Protein AF-0000000075744504 (afdb_homodimer)

Organism: Caldivirga maquilingensis (strain ATCC 700844 / DSM 13496 / JCM 10307 / IC-167) (NCBI:txid397948)

Secondary structure (DSSP, 8-state):
-PEEEEEE--SHHHHHHHHHHHHHHHTTSEEEEEEE-S-HHHHHHHHHTT-SEEES-HHHHGGG--SEEEE-S-HHHHHHHHHHHBTTBEEEEESPS-SSHHHHHHHHHHHHHHT--EEEE-GGGG-HHHHHHHHTSSS--EEEEEEEEEPPSSGGGS--HIIIIIHHHHHHHHHHH--SEEEEEEEEE-SSEEEEEEEETTEEEEEEEEEESS--EEEEEEE-SS-EEEEETTTTEEEETTEEEE---SS-HHHHHHHHHHHHHTTSS--S--HHHHHHHHHHHHHHHTT--EEE-/-PEEEEEE--SHHHHHHHHHHHHHHHTTSEEEEEEE-S-HHHHHHHHHTT-SEEES-HHHHGGG--SEEEE-S-HHHHHHHHHHHBTTBEEEEESPS-SSHHHHHHHHHHHHHHT--EEEE-GGGG-HHHHHHHHTSSS--EEEEEEEEEPPSSGGGS--HIIIIIHHHHHHHHHHH--SEEEEEEEEE-SSEEEEEEEETTEEEEEEEEEESS--EEEEEEE-SS-EEEEETTTTEEEETTEEEE---SS-HHHHHHHHHHHHHTTSS--S--HHHHHHHHHHHHHHHHT--EEE-

Radius of gyration: 29.65 Å; Cα contacts (8 Å, |Δi|>4): 1333; chains: 2; bounding box: 42×89×72 Å

Foldseek 3Di:
DAFAEEEEDQPDVSVVLLLLVVVVVVVPNHDFYEYEDLDPVSQVVSVVSPHDYYYPDPVVVLVVQGAEYEYDDQQVCLLVVLVVCQLSYAYEYEFPSHLALVSLVVSVVSNVVNVHFYFYCLLCLLQVLVVVQQVVADAWQEKEKEKEEAQDPCLVSDPAQCGVPQLSVVLVVCLVVVAQKKFFPAWDDDRFWIWTWIQRVRHTYIYIYGHDNDDTFIKMWTDYPPWIWMGGSVQQWIDTPNDIDHDDRPDDSSSVQSVLSSCVSVVNDPHPGGSVSSSVSSQVVVCNVVVHTMGGD/DAFAEEEEDQPPVSVVLLLLVLVVVVVPNHDFYEYEDLDPVSQVVSVVSPHDYYYPDPVVVLVVQGAEYEYDDQQVCLLVVLVVCQLSYAYEYEFPSHLALVSLVVSVVSNVVNVHFYFYCLLCLLQVLVVVQQVVADAWQEKEKEKEEAQDPCLVSDPAQCGVPQLSVVLVVCLSVVAQKKFFPAWDDDRFWIWTWIQGVRHTYIYIYGHDNDDTFTKMWTDYPPWIWMGGSVQQWIDTPNDIDHDDRPDRSSSVQSVLSSCVSVVNDPHPGGSVSSSVSSQVVVCNVVVHTMGGD

Structure (mmCIF, N/CA/C/O backbone):
data_AF-0000000075744504-model_v1
#
loop_
_entity.id
_entity.type
_entity.pdbx_description
1 polymer 'Oxidoreductase domain protein'
#
loop_
_atom_site.group_PDB
_atom_site.id
_atom_site.type_symbol
_atom_site.label_atom_id
_atom_site.label_alt_id
_atom_site.label_comp_id
_atom_site.label_asym_id
_atom_site.label_entity_id
_atom_site.label_seq_id
_atom_site.pdbx_PDB_ins_code
_atom_site.Cartn_x
_atom_site.Cartn_y
_atom_site.Cartn_z
_atom_site.occupancy
_atom_site.B_iso_or_equiv
_atom_site.auth_seq_id
_atom_site.auth_comp_id
_atom_site.auth_asym_id
_atom_site.auth_atom_id
_atom_site.pdbx_PDB_model_num
ATOM 1 N N . MET A 1 1 ? 10.445 -45.281 -8.633 1 79.5 1 MET A N 1
ATOM 2 C CA . MET A 1 1 ? 10.219 -45.125 -10.07 1 79.5 1 MET A CA 1
ATOM 3 C C . MET A 1 1 ? 9.773 -43.719 -10.398 1 79.5 1 MET A C 1
ATOM 5 O O . MET A 1 1 ? 9.078 -43.062 -9.609 1 79.5 1 MET A O 1
ATOM 9 N N . GLY A 1 2 ? 10.461 -43.188 -11.484 1 92.12 2 GLY A N 1
ATOM 10 C CA . GLY A 1 2 ? 10.18 -41.812 -11.836 1 92.12 2 GLY A CA 1
ATOM 11 C C . GLY A 1 2 ? 8.859 -41.625 -12.555 1 92.12 2 GLY A C 1
ATOM 12 O O . GLY A 1 2 ? 8.164 -42.594 -12.844 1 92.12 2 GLY A O 1
ATOM 13 N N . VAL A 1 3 ? 8.391 -40.406 -12.766 1 97.75 3 VAL A N 1
ATOM 14 C CA . VAL A 1 3 ? 7.125 -40.062 -13.391 1 97.75 3 VAL A CA 1
ATOM 15 C C . VAL A 1 3 ? 7.316 -39.906 -14.898 1 97.75 3 VAL A C 1
ATOM 17 O O . VAL A 1 3 ? 8.312 -39.312 -15.344 1 97.75 3 VAL A O 1
ATOM 20 N N . LYS A 1 4 ? 6.457 -40.438 -15.719 1 98.31 4 LYS A N 1
ATOM 21 C CA . LYS A 1 4 ? 6.422 -40.125 -17.141 1 98.31 4 LYS A CA 1
ATOM 22 C C . LYS A 1 4 ? 5.73 -38.781 -17.391 1 98.31 4 LYS A C 1
ATOM 24 O O . LYS A 1 4 ? 4.523 -38.656 -17.188 1 98.31 4 LYS A O 1
ATOM 29 N N . VAL A 1 5 ? 6.504 -37.844 -17.938 1 98.56 5 VAL A N 1
ATOM 30 C CA . VAL A 1 5 ? 6.012 -36.469 -17.984 1 98.56 5 VAL A CA 1
ATOM 31 C C . VAL A 1 5 ? 5.902 -36 -19.438 1 98.56 5 VAL A C 1
ATOM 33 O O . VAL A 1 5 ? 6.77 -36.312 -20.266 1 98.56 5 VAL A O 1
ATOM 36 N N . ALA A 1 6 ? 4.855 -35.281 -19.734 1 98.69 6 ALA A N 1
ATOM 37 C CA . ALA A 1 6 ? 4.73 -34.562 -21 1 98.69 6 ALA A CA 1
ATOM 38 C C . ALA A 1 6 ? 4.656 -33.062 -20.797 1 98.69 6 ALA A C 1
ATOM 40 O O . ALA A 1 6 ? 4.066 -32.594 -19.812 1 98.69 6 ALA A O 1
ATOM 41 N N . LEU A 1 7 ? 5.273 -32.312 -21.672 1 98.81 7 LEU A N 1
ATOM 42 C CA . LEU A 1 7 ? 5.199 -30.859 -21.75 1 98.81 7 LEU A CA 1
ATOM 43 C C . LEU A 1 7 ? 4.562 -30.422 -23.062 1 98.81 7 LEU A C 1
ATOM 45 O O . LEU A 1 7 ? 5.074 -30.734 -24.141 1 98.81 7 LEU A O 1
ATOM 49 N N . ILE A 1 8 ? 3.432 -29.766 -22.906 1 98.69 8 ILE A N 1
ATOM 50 C CA . ILE A 1 8 ? 2.758 -29.25 -24.109 1 98.69 8 ILE A CA 1
ATOM 51 C C . ILE A 1 8 ? 3.023 -27.766 -24.25 1 98.69 8 ILE A C 1
ATOM 53 O O . ILE A 1 8 ? 2.58 -26.969 -23.422 1 98.69 8 ILE A O 1
ATOM 57 N N . GLY A 1 9 ? 3.619 -27.359 -25.344 1 98.06 9 GLY A N 1
ATOM 58 C CA . GLY A 1 9 ? 4.016 -25.984 -25.562 1 98.06 9 GLY A CA 1
ATOM 59 C C . GLY A 1 9 ? 5.469 -25.719 -25.219 1 98.06 9 GLY A C 1
ATOM 60 O O . GLY A 1 9 ? 5.871 -25.859 -24.062 1 98.06 9 GLY A O 1
ATOM 61 N N . MET A 1 10 ? 6.242 -25.328 -26.203 1 97.31 10 MET A N 1
ATOM 62 C CA . MET A 1 10 ? 7.668 -25.062 -26.031 1 97.31 10 MET A CA 1
ATOM 63 C C . MET A 1 10 ? 7.992 -23.609 -26.344 1 97.31 10 MET A C 1
ATOM 65 O O . MET A 1 10 ? 8.977 -23.312 -27.031 1 97.31 10 MET A O 1
ATOM 69 N N . GLY A 1 11 ? 7.062 -22.75 -25.906 1 94.56 11 GLY A N 1
ATOM 70 C CA . GLY A 1 11 ? 7.355 -21.312 -25.938 1 94.56 11 GLY A CA 1
ATOM 71 C C . GLY A 1 11 ? 8.258 -20.875 -24.797 1 94.56 11 GLY A C 1
ATOM 72 O O . GLY A 1 11 ? 9.117 -21.641 -24.344 1 94.56 11 GLY A O 1
ATOM 73 N N . ARG A 1 12 ? 8.148 -19.641 -24.422 1 90.88 12 ARG A N 1
ATOM 74 C CA . ARG A 1 12 ? 9 -19.062 -23.375 1 90.88 12 ARG A CA 1
ATOM 75 C C . ARG A 1 12 ? 8.883 -19.844 -22.078 1 90.88 12 ARG A C 1
ATOM 77 O O . ARG A 1 12 ? 9.891 -20.328 -21.547 1 90.88 12 ARG A O 1
ATOM 84 N N . MET A 1 13 ? 7.676 -19.984 -21.578 1 95.25 13 MET A N 1
ATOM 85 C CA . MET A 1 13 ? 7.477 -20.703 -20.328 1 95.25 13 MET A CA 1
ATOM 86 C C . MET A 1 13 ? 7.777 -22.188 -20.484 1 95.25 13 MET A C 1
ATOM 88 O O . MET A 1 13 ? 8.359 -22.812 -19.594 1 95.25 13 MET A O 1
ATOM 92 N N . GLY A 1 14 ? 7.359 -22.734 -21.578 1 97.75 14 GLY A N 1
ATOM 93 C CA . GLY A 1 14 ? 7.641 -24.125 -21.828 1 97.75 14 GLY A CA 1
ATOM 94 C C . GLY A 1 14 ? 9.125 -24.469 -21.781 1 97.75 14 GLY A C 1
ATOM 95 O O . GLY A 1 14 ? 9.516 -25.484 -21.234 1 97.75 14 GLY A O 1
ATOM 96 N N . SER A 1 15 ? 9.922 -23.578 -22.328 1 97.69 15 SER A N 1
ATOM 97 C CA . SER A 1 15 ? 11.367 -23.797 -22.344 1 97.69 15 SER A CA 1
ATOM 98 C C . SER A 1 15 ? 11.945 -23.75 -20.938 1 97.69 15 SER A C 1
ATOM 100 O O . SER A 1 15 ? 12.875 -24.5 -20.609 1 97.69 15 SER A O 1
ATOM 102 N N . ILE A 1 16 ? 11.422 -22.906 -20.109 1 97.81 16 ILE A N 1
ATOM 103 C CA . ILE A 1 16 ? 11.867 -22.812 -18.719 1 97.81 16 ILE A CA 1
ATOM 104 C C . ILE A 1 16 ? 11.492 -24.078 -17.969 1 97.81 16 ILE A C 1
ATOM 106 O O . ILE A 1 16 ? 12.312 -24.656 -17.234 1 97.81 16 ILE A O 1
ATOM 110 N N . HIS A 1 17 ? 10.289 -24.547 -18.172 1 98.69 17 HIS A N 1
ATOM 111 C CA . HIS A 1 17 ? 9.867 -25.812 -17.562 1 98.69 17 HIS A CA 1
ATOM 112 C C . HIS A 1 17 ? 10.758 -26.953 -18.016 1 98.69 17 HIS A C 1
ATOM 114 O O . HIS A 1 17 ? 11.188 -27.766 -17.188 1 98.69 17 HIS A O 1
ATOM 120 N N . LEU A 1 18 ? 11.039 -26.969 -19.281 1 98.69 18 LEU A N 1
ATOM 121 C CA . LEU A 1 18 ? 11.82 -28.094 -19.812 1 98.69 18 LEU A CA 1
ATOM 122 C C . LEU A 1 18 ? 13.203 -28.141 -19.172 1 98.69 18 LEU A C 1
ATOM 124 O O . LEU A 1 18 ? 13.688 -29.219 -18.828 1 98.69 18 LEU A O 1
ATOM 128 N N . LYS A 1 19 ? 13.805 -26.969 -19.031 1 98.38 19 LYS A N 1
ATOM 129 C CA . LYS A 1 19 ? 15.109 -26.891 -18.375 1 98.38 19 LYS A CA 1
ATOM 130 C C . LYS A 1 19 ? 15.062 -27.531 -17 1 98.38 19 LYS A C 1
ATOM 132 O O . LYS A 1 19 ? 15.938 -28.344 -16.656 1 98.38 19 LYS A O 1
ATOM 137 N N . GLU A 1 20 ? 14.047 -27.266 -16.25 1 98.5 20 GLU A N 1
ATOM 138 C CA . GLU A 1 20 ? 13.93 -27.781 -14.891 1 98.5 20 GLU A CA 1
ATOM 139 C C . GLU A 1 20 ? 13.539 -29.25 -14.898 1 98.5 20 GLU A C 1
ATOM 141 O O . GLU A 1 20 ? 13.977 -30.031 -14.039 1 98.5 20 GLU A O 1
ATOM 146 N N . LEU A 1 21 ? 12.773 -29.688 -15.875 1 98.69 21 LEU A N 1
ATOM 147 C CA . LEU A 1 21 ? 12.375 -31.094 -15.992 1 98.69 21 LEU A CA 1
ATOM 148 C C . LEU A 1 21 ? 13.578 -31.969 -16.281 1 98.69 21 LEU A C 1
ATOM 150 O O . LEU A 1 21 ? 13.695 -33.062 -15.742 1 98.69 21 LEU A O 1
ATOM 154 N N . VAL A 1 22 ? 14.43 -31.469 -17.109 1 98.25 22 VAL A N 1
ATOM 155 C CA . VAL A 1 22 ? 15.648 -32.219 -17.422 1 98.25 22 VAL A CA 1
ATOM 156 C C . VAL A 1 22 ? 16.5 -32.375 -16.172 1 98.25 22 VAL A C 1
ATOM 158 O O . VAL A 1 22 ? 17.016 -33.438 -15.891 1 98.25 22 VAL A O 1
ATOM 161 N N . ARG A 1 23 ? 16.609 -31.281 -15.406 1 97.88 23 ARG A N 1
ATOM 162 C CA . ARG A 1 23 ? 17.328 -31.344 -14.133 1 97.88 23 ARG A CA 1
ATOM 163 C C . ARG A 1 23 ? 16.688 -32.375 -13.195 1 97.88 23 ARG A C 1
ATOM 165 O O . ARG A 1 23 ? 17.391 -33.188 -12.594 1 97.88 23 ARG A O 1
ATOM 172 N N . LEU A 1 24 ? 15.43 -32.375 -13.094 1 98.44 24 LEU A N 1
ATOM 173 C CA . LEU A 1 24 ? 14.695 -33.25 -12.203 1 98.44 24 LEU A CA 1
ATOM 174 C C . LEU A 1 24 ? 14.797 -34.719 -12.664 1 98.44 24 LEU A C 1
ATOM 176 O O . LEU A 1 24 ? 14.797 -35.625 -11.844 1 98.44 24 LEU A O 1
ATOM 180 N N . ARG A 1 25 ? 14.883 -34.938 -13.938 1 97.94 25 ARG A N 1
ATOM 181 C CA . ARG A 1 25 ? 15.133 -36.281 -14.461 1 97.94 25 ARG A CA 1
ATOM 182 C C . ARG A 1 25 ? 16.5 -36.812 -14 1 97.94 25 ARG A C 1
ATOM 184 O O . ARG A 1 25 ? 16.609 -37.938 -13.578 1 97.94 25 ARG A O 1
ATOM 191 N N . ASN A 1 26 ? 17.453 -35.938 -14.07 1 97.06 26 ASN A N 1
ATOM 192 C CA . ASN A 1 26 ? 18.797 -36.312 -13.625 1 97.06 26 ASN A CA 1
ATOM 193 C C . ASN A 1 26 ? 18.828 -36.625 -12.133 1 97.06 26 ASN A C 1
ATOM 195 O O . ASN A 1 26 ? 19.703 -37.344 -11.672 1 97.06 26 ASN A O 1
ATOM 199 N N . GLU A 1 27 ? 17.844 -36.125 -11.461 1 97.25 27 GLU A N 1
ATOM 200 C CA . GLU A 1 27 ? 17.75 -36.375 -10.023 1 97.25 27 GLU A CA 1
ATOM 201 C C . GLU A 1 27 ? 16.906 -37.625 -9.727 1 97.25 27 GLU A C 1
ATOM 203 O O . GLU A 1 27 ? 16.719 -37.969 -8.57 1 97.25 27 GLU A O 1
ATOM 208 N N . GLY A 1 28 ? 16.266 -38.188 -10.695 1 97.06 28 GLY A N 1
ATOM 209 C CA . GLY A 1 28 ? 15.594 -39.469 -10.555 1 97.06 28 GLY A CA 1
ATOM 210 C C . GLY A 1 28 ? 14.094 -39.344 -10.383 1 97.06 28 GLY A C 1
ATOM 211 O O . GLY A 1 28 ? 13.414 -40.344 -10.125 1 97.06 28 GLY A O 1
ATOM 212 N N . LEU A 1 29 ? 13.547 -38.156 -10.562 1 97.81 29 LEU A N 1
ATOM 213 C CA . LEU A 1 29 ? 12.125 -37.969 -10.32 1 97.81 29 LEU A CA 1
ATOM 214 C C . LEU A 1 29 ? 11.312 -38.219 -11.586 1 97.81 29 LEU A C 1
ATOM 216 O O . LEU A 1 29 ? 10.086 -38.344 -11.531 1 97.81 29 LEU A O 1
ATOM 220 N N . ILE A 1 30 ? 12.039 -38.25 -12.734 1 98.5 30 ILE A N 1
ATOM 221 C CA . ILE A 1 30 ? 11.344 -38.406 -14.016 1 98.5 30 ILE A CA 1
ATOM 222 C C . ILE A 1 30 ? 11.922 -39.562 -14.805 1 98.5 30 ILE A C 1
ATOM 224 O O . ILE A 1 30 ? 13.141 -39.719 -14.891 1 98.5 30 ILE A O 1
ATOM 228 N N . ASP A 1 31 ? 11.062 -40.375 -15.336 1 97.94 31 ASP A N 1
ATOM 229 C CA . ASP A 1 31 ? 11.469 -41.5 -16.141 1 97.94 31 ASP A CA 1
ATOM 230 C C . ASP A 1 31 ? 11.648 -41.125 -17.609 1 97.94 31 ASP A C 1
ATOM 232 O O . ASP A 1 31 ? 12.586 -41.562 -18.266 1 97.94 31 ASP A O 1
ATOM 236 N N . SER A 1 32 ? 10.727 -40.312 -18.094 1 97.69 32 SER A N 1
ATOM 237 C CA . SER A 1 32 ? 10.797 -39.844 -19.469 1 97.69 32 SER A CA 1
ATOM 238 C C . SER A 1 32 ? 10.109 -38.5 -19.641 1 97.69 32 SER A C 1
ATOM 240 O O . SER A 1 32 ? 9.148 -38.188 -18.938 1 97.69 32 SER A O 1
ATOM 242 N N . ILE A 1 33 ? 10.688 -37.719 -20.578 1 98.5 33 ILE A N 1
ATOM 243 C CA . ILE A 1 33 ? 10.133 -36.438 -20.922 1 98.5 33 ILE A CA 1
ATOM 244 C C . ILE A 1 33 ? 9.688 -36.438 -22.391 1 98.5 33 ILE A C 1
ATOM 246 O O . ILE A 1 33 ? 10.5 -36.688 -23.281 1 98.5 33 ILE A O 1
ATOM 250 N N . THR A 1 34 ? 8.445 -36.188 -22.625 1 98.5 34 THR A N 1
ATOM 251 C CA . THR A 1 34 ? 7.887 -36 -23.953 1 98.5 34 THR A CA 1
ATOM 252 C C . THR A 1 34 ? 7.488 -34.531 -24.172 1 98.5 34 THR A C 1
ATOM 254 O O . THR A 1 34 ? 6.848 -33.938 -23.312 1 98.5 34 THR A O 1
ATOM 257 N N . VAL A 1 35 ? 7.855 -33.969 -25.344 1 98.69 35 VAL A N 1
ATOM 258 C CA . VAL A 1 35 ? 7.492 -32.594 -25.641 1 98.69 35 VAL A CA 1
ATOM 259 C C . VAL A 1 35 ? 6.582 -32.562 -26.875 1 98.69 35 VAL A C 1
ATOM 261 O O . VAL A 1 35 ? 6.844 -33.25 -27.859 1 98.69 35 VAL A O 1
ATOM 264 N N . ILE A 1 36 ? 5.539 -31.812 -26.766 1 98.56 36 ILE A N 1
ATOM 265 C CA . ILE A 1 36 ? 4.582 -31.641 -27.859 1 98.56 36 ILE A CA 1
ATOM 266 C C . ILE A 1 36 ? 4.512 -30.172 -28.266 1 98.56 36 ILE A C 1
ATOM 268 O O . ILE A 1 36 ? 4.312 -29.297 -27.422 1 98.56 36 ILE A O 1
ATOM 272 N N . ASP A 1 37 ? 4.68 -29.875 -29.5 1 98.19 37 ASP A N 1
ATOM 273 C CA . ASP A 1 37 ? 4.539 -28.547 -30.062 1 98.19 37 ASP A CA 1
ATOM 274 C C . ASP A 1 37 ? 4.246 -28.625 -31.562 1 98.19 37 ASP A C 1
ATOM 276 O O . ASP A 1 37 ? 4.684 -29.547 -32.25 1 98.19 37 ASP A O 1
ATOM 280 N N . ILE A 1 38 ? 3.572 -27.578 -32 1 96.44 38 ILE A N 1
ATOM 281 C CA . ILE A 1 38 ? 3.195 -27.609 -33.406 1 96.44 38 ILE A CA 1
ATOM 282 C C . ILE A 1 38 ? 4.367 -27.125 -34.281 1 96.44 38 ILE A C 1
ATOM 284 O O . ILE A 1 38 ? 4.402 -27.359 -35.469 1 96.44 38 ILE A O 1
ATOM 288 N N . ASP A 1 39 ? 5.285 -26.375 -33.656 1 96.94 39 ASP A N 1
ATOM 289 C CA . ASP A 1 39 ? 6.391 -25.734 -34.375 1 96.94 39 ASP A CA 1
ATOM 290 C C . ASP A 1 39 ? 7.629 -26.641 -34.375 1 96.94 39 ASP A C 1
ATOM 292 O O . ASP A 1 39 ? 8.227 -26.891 -33.344 1 96.94 39 ASP A O 1
ATOM 296 N N . ASP A 1 40 ? 8.117 -26.922 -35.562 1 96.62 40 ASP A N 1
ATOM 297 C CA . ASP A 1 40 ? 9.266 -27.812 -35.688 1 96.62 40 ASP A CA 1
ATOM 298 C C . ASP A 1 40 ? 10.516 -27.203 -35.062 1 96.62 40 ASP A C 1
ATOM 300 O O . ASP A 1 40 ? 11.344 -27.922 -34.5 1 96.62 40 ASP A O 1
ATOM 304 N N . SER A 1 41 ? 10.656 -26 -35.219 1 97.31 41 SER A N 1
ATOM 305 C CA . SER A 1 41 ? 11.828 -25.344 -34.656 1 97.31 41 SER A CA 1
ATOM 306 C C . SER A 1 41 ? 11.867 -25.469 -33.125 1 97.31 41 SER A C 1
ATOM 308 O O . SER A 1 41 ? 12.93 -25.672 -32.531 1 97.31 41 SER A O 1
ATOM 310 N N . ARG A 1 42 ? 10.727 -25.438 -32.562 1 97.31 42 ARG A N 1
ATOM 311 C CA . ARG A 1 42 ? 10.625 -25.594 -31.094 1 97.31 42 ARG A CA 1
ATOM 312 C C . ARG A 1 42 ? 10.906 -27.031 -30.688 1 97.31 42 ARG A C 1
ATOM 314 O O . ARG A 1 42 ? 11.523 -27.266 -29.641 1 97.31 42 ARG A O 1
ATOM 321 N N . LEU A 1 43 ? 10.453 -27.953 -31.484 1 97.62 43 LEU A N 1
ATOM 322 C CA . LEU A 1 43 ? 10.711 -29.359 -31.188 1 97.62 43 LEU A CA 1
ATOM 323 C C . LEU A 1 43 ? 12.203 -29.672 -31.312 1 97.62 43 LEU A C 1
ATOM 325 O O . LEU A 1 43 ? 12.742 -30.453 -30.516 1 97.62 43 LEU A O 1
ATOM 329 N N . ASN A 1 44 ? 12.812 -29.047 -32.25 1 97.19 44 ASN A N 1
ATOM 330 C CA . ASN A 1 44 ? 14.25 -29.25 -32.406 1 97.19 44 ASN A CA 1
ATOM 331 C C . ASN A 1 44 ? 15.023 -28.703 -31.219 1 97.19 44 ASN A C 1
ATOM 333 O O . ASN A 1 44 ? 15.977 -29.312 -30.75 1 97.19 44 ASN A O 1
ATOM 337 N N . ALA A 1 45 ? 14.617 -27.578 -30.797 1 97.38 45 ALA A N 1
ATOM 338 C CA . ALA A 1 45 ? 15.219 -27 -29.594 1 97.38 45 ALA A CA 1
ATOM 339 C C . ALA A 1 45 ? 15.055 -27.922 -28.406 1 97.38 45 ALA A C 1
ATOM 341 O O . ALA A 1 45 ? 15.984 -28.109 -27.609 1 97.38 45 ALA A O 1
ATOM 342 N N . ALA A 1 46 ? 13.898 -28.516 -28.266 1 98 46 ALA A N 1
ATOM 343 C CA . ALA A 1 46 ? 13.633 -29.453 -27.172 1 98 46 ALA A CA 1
ATOM 344 C C . ALA A 1 46 ? 14.547 -30.672 -27.25 1 98 46 ALA A C 1
ATOM 346 O O . ALA A 1 46 ? 15.094 -31.109 -26.25 1 98 46 ALA A O 1
ATOM 347 N N . LYS A 1 47 ? 14.727 -31.156 -28.438 1 97.31 47 LYS A N 1
ATOM 348 C CA . LYS A 1 47 ? 15.609 -32.312 -28.641 1 97.31 47 LYS A CA 1
ATOM 349 C C . LYS A 1 47 ? 17.031 -31.984 -28.203 1 97.31 47 LYS A C 1
ATOM 351 O O . LYS A 1 47 ? 17.703 -32.812 -27.578 1 97.31 47 LYS A O 1
ATOM 356 N N . SER A 1 48 ? 17.375 -30.797 -28.531 1 97.25 48 SER A N 1
ATOM 357 C CA . SER A 1 48 ? 18.734 -30.375 -28.188 1 97.25 48 SER A CA 1
ATOM 358 C C . SER A 1 48 ? 18.906 -30.281 -26.672 1 97.25 48 SER A C 1
ATOM 360 O O . SER A 1 48 ? 20.031 -30.359 -26.172 1 97.25 48 SER A O 1
ATOM 362 N N . MET A 1 49 ? 17.828 -30.172 -25.953 1 96.75 49 MET A N 1
ATOM 363 C CA . MET A 1 49 ? 17.875 -30.062 -24.484 1 96.75 49 MET A CA 1
ATOM 364 C C . MET A 1 49 ? 17.844 -31.453 -23.844 1 96.75 49 MET A C 1
ATOM 366 O O . MET A 1 49 ? 17.938 -31.578 -22.625 1 96.75 49 MET A O 1
ATOM 370 N N . GLY A 1 50 ? 17.594 -32.469 -24.641 1 93.81 50 GLY A N 1
ATOM 371 C CA . GLY A 1 50 ? 17.75 -33.844 -24.141 1 93.81 50 GLY A CA 1
ATOM 372 C C . GLY A 1 50 ? 16.422 -34.5 -23.812 1 93.81 50 GLY A C 1
ATOM 373 O O . GLY A 1 50 ? 16.344 -35.312 -22.906 1 93.81 50 GLY A O 1
ATOM 374 N N . VAL A 1 51 ? 15.359 -34.188 -24.531 1 97.19 51 VAL A N 1
ATOM 375 C CA . VAL A 1 51 ? 14.07 -34.812 -24.266 1 97.19 51 VAL A CA 1
ATOM 376 C C . VAL A 1 51 ? 14.062 -36.219 -24.844 1 97.19 51 VAL A C 1
ATOM 378 O O . VAL A 1 51 ? 14.867 -36.531 -25.734 1 97.19 51 VAL A O 1
ATOM 381 N N . ASP A 1 52 ? 13.227 -37 -24.406 1 96.56 52 ASP A N 1
ATOM 382 C CA . ASP A 1 52 ? 13.164 -38.406 -24.828 1 96.56 52 ASP A CA 1
ATOM 383 C C . ASP A 1 52 ? 12.352 -38.562 -26.109 1 96.56 52 ASP A C 1
ATOM 385 O O . ASP A 1 52 ? 12.672 -39.406 -26.953 1 96.56 52 ASP A O 1
ATOM 389 N N . GLU A 1 53 ? 11.312 -37.812 -26.219 1 97.38 53 GLU A N 1
ATOM 390 C CA . GLU A 1 53 ? 10.43 -37.906 -27.391 1 97.38 53 GLU A CA 1
ATOM 391 C C . GLU A 1 53 ? 9.789 -36.531 -27.688 1 97.38 53 GLU A C 1
ATOM 393 O O . GLU A 1 53 ? 9.594 -35.719 -26.781 1 97.38 53 GLU A O 1
ATOM 398 N N . THR A 1 54 ? 9.445 -36.344 -28.984 1 98.06 54 THR A N 1
ATOM 399 C CA . THR A 1 54 ? 8.719 -35.156 -29.406 1 98.06 54 THR A CA 1
ATOM 400 C C . THR A 1 54 ? 7.566 -35.531 -30.328 1 98.06 54 THR A C 1
ATOM 402 O O . THR A 1 54 ? 7.645 -36.531 -31.062 1 98.06 54 THR A O 1
ATOM 405 N N . PHE A 1 55 ? 6.488 -34.812 -30.266 1 98 55 PHE A N 1
ATOM 406 C CA . PHE A 1 55 ? 5.336 -35 -31.141 1 98 55 PHE A CA 1
ATOM 407 C C . PHE A 1 55 ? 4.82 -33.656 -31.641 1 98 55 PHE A C 1
ATOM 409 O O . PHE A 1 55 ? 4.918 -32.625 -30.938 1 98 55 PHE A O 1
ATOM 416 N N . LYS A 1 56 ? 4.168 -33.625 -32.781 1 96.56 56 LYS A N 1
ATOM 417 C CA . LYS A 1 56 ? 3.512 -32.438 -33.312 1 96.56 56 LYS A CA 1
ATOM 418 C C . LYS A 1 56 ? 2.033 -32.406 -32.938 1 96.56 56 LYS A C 1
ATOM 420 O O . LYS A 1 56 ? 1.401 -31.359 -32.969 1 96.56 56 LYS A O 1
ATOM 425 N N . SER A 1 57 ? 1.601 -33.625 -32.656 1 94.94 57 SER A N 1
ATOM 426 C CA . SER A 1 57 ? 0.179 -33.75 -32.375 1 94.94 57 SER A CA 1
ATOM 427 C C . SER A 1 57 ? -0.037 -34.312 -30.953 1 94.94 57 SER A C 1
ATOM 429 O O . SER A 1 57 ? 0.641 -35.25 -30.547 1 94.94 57 SER A O 1
ATOM 431 N N . ILE A 1 58 ? -1.07 -33.719 -30.281 1 96.12 58 ILE A N 1
ATOM 432 C CA . ILE A 1 58 ? -1.414 -34.156 -28.938 1 96.12 58 ILE A CA 1
ATOM 433 C C . ILE A 1 58 ? -1.971 -35.594 -28.969 1 96.12 58 ILE A C 1
ATOM 435 O O . ILE A 1 58 ? -1.605 -36.438 -28.156 1 96.12 58 ILE A O 1
ATOM 439 N N . ASP A 1 59 ? -2.779 -35.875 -29.922 1 95 59 ASP A N 1
ATOM 440 C CA . ASP A 1 59 ? -3.414 -37.188 -30.047 1 95 59 ASP A CA 1
ATOM 441 C C . ASP A 1 59 ? -2.369 -38.281 -30.188 1 95 59 ASP A C 1
ATOM 443 O O . ASP A 1 59 ? -2.5 -39.344 -29.594 1 95 59 ASP A O 1
ATOM 447 N N . GLU A 1 60 ? -1.375 -38.031 -30.953 1 95.25 60 GLU A N 1
ATOM 448 C CA . GLU A 1 60 ? -0.297 -39 -31.125 1 95.25 60 GLU A CA 1
ATOM 449 C C . GLU A 1 60 ? 0.463 -39.219 -29.812 1 95.25 60 GLU A C 1
ATOM 451 O O . GLU A 1 60 ? 0.842 -40.344 -29.484 1 95.25 60 GLU A O 1
ATOM 456 N N . ALA A 1 61 ? 0.683 -38.156 -29.109 1 95.69 61 ALA A N 1
ATOM 457 C CA . ALA A 1 61 ? 1.453 -38.219 -27.875 1 95.69 61 ALA A CA 1
ATOM 458 C C . ALA A 1 61 ? 0.686 -38.969 -26.781 1 95.69 61 ALA A C 1
ATOM 460 O O . ALA A 1 61 ? 1.288 -39.594 -25.906 1 95.69 61 ALA A O 1
ATOM 461 N N . LEU A 1 62 ? -0.617 -38.906 -26.797 1 93.25 62 LEU A N 1
ATOM 462 C CA . LEU A 1 62 ? -1.456 -39.5 -25.75 1 93.25 62 LEU A CA 1
ATOM 463 C C . LEU A 1 62 ? -1.314 -41 -25.719 1 93.25 62 LEU A C 1
ATOM 465 O O . LEU A 1 62 ? -1.668 -41.656 -24.734 1 93.25 62 LEU A O 1
ATOM 469 N N . THR A 1 63 ? -0.843 -41.594 -26.75 1 90.69 63 THR A N 1
ATOM 470 C CA . THR A 1 63 ? -0.636 -43.062 -26.828 1 90.69 63 THR A CA 1
ATOM 471 C C . THR A 1 63 ? 0.461 -43.469 -25.859 1 90.69 63 THR A C 1
ATOM 473 O O . THR A 1 63 ? 0.584 -44.656 -25.531 1 90.69 63 THR A O 1
ATOM 476 N N . LYS A 1 64 ? 1.185 -42.562 -25.312 1 91.25 64 LYS A N 1
ATOM 477 C CA . LYS A 1 64 ? 2.322 -42.875 -24.438 1 91.25 64 LYS A CA 1
ATOM 478 C C . LYS A 1 64 ? 1.901 -42.938 -22.969 1 91.25 64 LYS A C 1
ATOM 480 O O . LYS A 1 64 ? 2.695 -43.281 -22.109 1 91.25 64 LYS A O 1
ATOM 485 N N . HIS A 1 65 ? 0.795 -42.625 -22.609 1 92.19 65 HIS A N 1
ATOM 486 C CA . HIS A 1 65 ? 0.191 -42.719 -21.297 1 92.19 65 HIS A CA 1
ATOM 487 C C . HIS A 1 65 ? 1.047 -42 -20.25 1 92.19 65 HIS A C 1
ATOM 489 O O . HIS A 1 65 ? 1.486 -42.625 -19.266 1 92.19 65 HIS A O 1
ATOM 495 N N . HIS A 1 66 ? 1.188 -40.75 -20.297 1 97.25 66 HIS A N 1
ATOM 496 C CA . HIS A 1 66 ? 1.898 -39.938 -19.328 1 97.25 66 HIS A CA 1
ATOM 497 C C . HIS A 1 66 ? 1.139 -39.844 -18.016 1 97.25 66 HIS A C 1
ATOM 499 O O . HIS A 1 66 ? -0.094 -39.875 -18 1 97.25 66 HIS A O 1
ATOM 505 N N . GLU A 1 67 ? 1.881 -39.812 -16.953 1 97.94 67 GLU A N 1
ATOM 506 C CA . GLU A 1 67 ? 1.273 -39.688 -15.633 1 97.94 67 GLU A CA 1
ATOM 507 C C . GLU A 1 67 ? 1.057 -38.219 -15.266 1 97.94 67 GLU A C 1
ATOM 509 O O . GLU A 1 67 ? 0.161 -37.906 -14.484 1 97.94 67 GLU A O 1
ATOM 514 N N . ALA A 1 68 ? 1.921 -37.406 -15.797 1 98.56 68 ALA A N 1
ATOM 515 C CA . ALA A 1 68 ? 1.879 -35.969 -15.531 1 98.56 68 ALA A CA 1
ATOM 516 C C . ALA A 1 68 ? 2.027 -35.156 -16.828 1 98.56 68 ALA A C 1
ATOM 518 O O . ALA A 1 68 ? 2.822 -35.531 -17.703 1 98.56 68 ALA A O 1
ATOM 519 N N . ILE A 1 69 ? 1.218 -34.125 -16.938 1 98.81 69 ILE A N 1
ATOM 520 C CA . ILE A 1 69 ? 1.302 -33.25 -18.109 1 98.81 69 ILE A CA 1
ATOM 521 C C . ILE A 1 69 ? 1.365 -31.781 -17.672 1 98.81 69 ILE A C 1
ATOM 523 O O . ILE A 1 69 ? 0.566 -31.344 -16.844 1 98.81 69 ILE A O 1
ATOM 527 N N . ILE A 1 70 ? 2.35 -31.047 -18.172 1 98.88 70 ILE A N 1
ATOM 528 C CA . ILE A 1 70 ? 2.434 -29.594 -18 1 98.88 70 ILE A CA 1
ATOM 529 C C . ILE A 1 70 ? 1.971 -28.891 -19.281 1 98.88 70 ILE A C 1
ATOM 531 O O . ILE A 1 70 ? 2.467 -29.188 -20.375 1 98.88 70 ILE A O 1
ATOM 535 N N . ILE A 1 71 ? 0.989 -28.047 -19.125 1 98.75 71 ILE A N 1
ATOM 536 C CA . ILE A 1 71 ? 0.455 -27.297 -20.25 1 98.75 71 ILE A CA 1
ATOM 537 C C . ILE A 1 71 ? 0.991 -25.859 -20.203 1 98.75 71 ILE A C 1
ATOM 539 O O . ILE A 1 71 ? 0.646 -25.094 -19.312 1 98.75 71 ILE A O 1
ATOM 543 N N . ALA A 1 72 ? 1.816 -25.484 -21.188 1 98.19 72 ALA A N 1
ATOM 544 C CA . ALA A 1 72 ? 2.43 -24.172 -21.281 1 98.19 72 ALA A CA 1
ATOM 545 C C . ALA A 1 72 ? 2.209 -23.562 -22.672 1 98.19 72 ALA A C 1
ATOM 547 O O . ALA A 1 72 ? 3.137 -23.016 -23.266 1 98.19 72 ALA A O 1
ATOM 548 N N . THR A 1 73 ? 0.985 -23.734 -23.219 1 96.38 73 THR A N 1
ATOM 549 C CA . THR A 1 73 ? 0.554 -23.188 -24.5 1 96.38 73 THR A CA 1
ATOM 550 C C . THR A 1 73 ? -0.063 -21.812 -24.312 1 96.38 73 THR A C 1
ATOM 552 O O . THR A 1 73 ? -0.097 -21.281 -23.188 1 96.38 73 THR A O 1
ATOM 555 N N . PRO A 1 74 ? -0.43 -21.172 -25.391 1 92.69 74 PRO A N 1
ATOM 556 C CA . PRO A 1 74 ? -1.128 -19.891 -25.234 1 92.69 74 PRO A CA 1
ATOM 557 C C . PRO A 1 74 ? -2.402 -20.016 -24.406 1 92.69 74 PRO A C 1
ATOM 559 O O . PRO A 1 74 ? -3.098 -21.031 -24.484 1 92.69 74 PRO A O 1
ATOM 562 N N . THR A 1 75 ? -2.76 -18.969 -23.719 1 93.12 75 THR A N 1
ATOM 563 C CA . THR A 1 75 ? -3.828 -18.938 -22.734 1 93.12 75 THR A CA 1
ATOM 564 C C . THR A 1 75 ? -5.141 -19.438 -23.328 1 93.12 75 THR A C 1
ATOM 566 O O . THR A 1 75 ? -5.887 -20.172 -22.688 1 93.12 75 THR A O 1
ATOM 569 N N . THR A 1 76 ? -5.371 -19.109 -24.547 1 92.75 76 THR A N 1
ATOM 570 C CA . THR A 1 76 ? -6.652 -19.391 -25.188 1 92.75 76 THR A CA 1
ATOM 571 C C . THR A 1 76 ? -6.844 -20.891 -25.391 1 92.75 76 THR A C 1
ATOM 573 O O . THR A 1 76 ? -7.953 -21.344 -25.672 1 92.75 76 THR A O 1
ATOM 576 N N . THR A 1 77 ? -5.801 -21.656 -25.203 1 95.94 77 THR A N 1
ATOM 577 C CA . THR A 1 77 ? -5.883 -23.094 -25.438 1 95.94 77 THR A CA 1
ATOM 578 C C . THR A 1 77 ? -6 -23.859 -24.125 1 95.94 77 THR A C 1
ATOM 580 O O . THR A 1 77 ? -6.316 -25.047 -24.125 1 95.94 77 THR A O 1
ATOM 583 N N . HIS A 1 78 ? -5.793 -23.234 -23.031 1 97.94 78 HIS A N 1
ATOM 584 C CA . HIS A 1 78 ? -5.629 -23.891 -21.734 1 97.94 78 HIS A CA 1
ATOM 585 C C . HIS A 1 78 ? -6.859 -24.719 -21.375 1 97.94 78 HIS A C 1
ATOM 587 O O . HIS A 1 78 ? -6.746 -25.906 -21.078 1 97.94 78 HIS A O 1
ATOM 593 N N . TYR A 1 79 ? -7.961 -24.094 -21.484 1 98.06 79 TYR A N 1
ATOM 594 C CA . TYR A 1 79 ? -9.172 -24.766 -21.047 1 98.06 79 TYR A CA 1
ATOM 595 C C . TYR A 1 79 ? -9.453 -25.984 -21.906 1 98.06 79 TYR A C 1
ATOM 597 O O . TYR A 1 79 ? -9.641 -27.094 -21.375 1 98.06 79 TYR A O 1
ATOM 605 N N . ASP A 1 80 ? -9.438 -25.797 -23.188 1 97.94 80 ASP A N 1
ATOM 606 C CA . ASP A 1 80 ? -9.75 -26.891 -24.109 1 97.94 80 ASP A CA 1
ATOM 607 C C . ASP A 1 80 ? -8.781 -28.047 -23.922 1 97.94 80 ASP A C 1
ATOM 609 O O . ASP A 1 80 ? -9.195 -29.203 -23.891 1 97.94 80 ASP A O 1
ATOM 613 N N . LEU A 1 81 ? -7.555 -27.75 -23.781 1 98.25 81 LEU A N 1
ATOM 614 C CA . LEU A 1 81 ? -6.543 -28.781 -23.578 1 98.25 81 LEU A CA 1
ATOM 615 C C . LEU A 1 81 ? -6.746 -29.484 -22.234 1 98.25 81 LEU A C 1
ATOM 617 O O . LEU A 1 81 ? -6.645 -30.703 -22.141 1 98.25 81 LEU A O 1
ATOM 621 N N . SER A 1 82 ? -7.031 -28.719 -21.234 1 98.56 82 SER A N 1
ATOM 622 C CA . SER A 1 82 ? -7.219 -29.281 -19.906 1 98.56 82 SER A CA 1
ATOM 623 C C . SER A 1 82 ? -8.414 -30.234 -19.875 1 98.56 82 SER A C 1
ATOM 625 O O . SER A 1 82 ? -8.336 -31.297 -19.281 1 98.56 82 SER A O 1
ATOM 627 N N . ILE A 1 83 ? -9.445 -29.828 -20.531 1 97.81 83 ILE A N 1
ATOM 628 C CA . ILE A 1 83 ? -10.648 -30.656 -20.562 1 97.81 83 ILE A CA 1
ATOM 629 C C . ILE A 1 83 ? -10.375 -31.938 -21.328 1 97.81 83 ILE A C 1
ATOM 631 O O . ILE A 1 83 ? -10.82 -33.031 -20.922 1 97.81 83 ILE A O 1
ATOM 635 N N . LYS A 1 84 ? -9.656 -31.812 -22.344 1 96.94 84 LYS A N 1
ATOM 636 C CA . LYS A 1 84 ? -9.305 -32.969 -23.172 1 96.94 84 LYS A CA 1
ATOM 637 C C . LYS A 1 84 ? -8.438 -33.938 -22.375 1 96.94 84 LYS A C 1
ATOM 639 O O . LYS A 1 84 ? -8.523 -35.156 -22.578 1 96.94 84 LYS A O 1
ATOM 644 N N . LEU A 1 85 ? -7.699 -33.469 -21.484 1 98.06 85 LEU A N 1
ATOM 645 C CA . LEU A 1 85 ? -6.629 -34.281 -20.906 1 98.06 85 LEU A CA 1
ATOM 646 C C . LEU A 1 85 ? -6.961 -34.688 -19.484 1 98.06 85 LEU A C 1
ATOM 648 O O . LEU A 1 85 ? -6.336 -35.594 -18.922 1 98.06 85 LEU A O 1
ATOM 652 N N . VAL A 1 86 ? -7.941 -33.906 -18.969 1 96.44 86 VAL A N 1
ATOM 653 C CA . VAL A 1 86 ? -8.32 -34.219 -17.594 1 96.44 86 VAL A CA 1
ATOM 654 C C . VAL A 1 86 ? -8.797 -35.688 -17.516 1 96.44 86 VAL A C 1
ATOM 656 O O . VAL A 1 86 ? -9.539 -36.156 -18.391 1 96.44 86 VAL A O 1
ATOM 659 N N . GLY A 1 87 ? -8.32 -36.469 -16.578 1 94.19 87 GLY A N 1
ATOM 660 C CA . GLY A 1 87 ? -8.664 -37.875 -16.453 1 94.19 87 GLY A CA 1
ATOM 661 C C . GLY A 1 87 ? -7.641 -38.812 -17.078 1 94.19 87 GLY A C 1
ATOM 662 O O . GLY A 1 87 ? -7.637 -40 -16.797 1 94.19 87 GLY A O 1
ATOM 663 N N . LYS A 1 88 ? -6.863 -38.25 -17.906 1 96.69 88 LYS A N 1
ATOM 664 C CA . LYS A 1 88 ? -5.824 -39.062 -18.562 1 96.69 88 LYS A CA 1
ATOM 665 C C . LYS A 1 88 ? -4.492 -38.906 -17.828 1 96.69 88 LYS A C 1
ATOM 667 O O . LYS A 1 88 ? -3.658 -39.812 -17.875 1 96.69 88 LYS A O 1
ATOM 672 N N . ALA A 1 89 ? -4.27 -37.875 -17.25 1 97.88 89 ALA A N 1
ATOM 673 C CA . ALA A 1 89 ? -3.062 -37.562 -16.484 1 97.88 89 ALA A CA 1
ATOM 674 C C . ALA A 1 89 ? -3.324 -36.469 -15.445 1 97.88 89 ALA A C 1
ATOM 676 O O . ALA A 1 89 ? -4.355 -35.812 -15.492 1 97.88 89 ALA A O 1
ATOM 677 N N . HIS A 1 90 ? -2.432 -36.406 -14.422 1 98.5 90 HIS A N 1
ATOM 678 C CA . HIS A 1 90 ? -2.393 -35.188 -13.602 1 98.5 90 HIS A CA 1
ATOM 679 C C . HIS A 1 90 ? -1.88 -34 -14.398 1 98.5 90 HIS A C 1
ATOM 681 O O . HIS A 1 90 ? -0.948 -34.125 -15.195 1 98.5 90 HIS A O 1
ATOM 687 N N . LEU A 1 91 ? -2.506 -32.844 -14.203 1 98.81 91 LEU A N 1
ATOM 688 C CA . LEU A 1 91 ? -2.168 -31.688 -15.023 1 98.81 91 LEU A CA 1
ATOM 689 C C . LEU A 1 91 ? -1.611 -30.562 -14.164 1 98.81 91 LEU A C 1
ATOM 691 O O . LEU A 1 91 ? -2.102 -30.312 -13.055 1 98.81 91 LEU A O 1
ATOM 695 N N . MET A 1 92 ? -0.591 -29.891 -14.586 1 98.88 92 MET A N 1
ATOM 696 C CA . MET A 1 92 ? -0.24 -28.531 -14.188 1 98.88 92 MET A CA 1
ATOM 697 C C . MET A 1 92 ? -0.368 -27.578 -15.359 1 98.88 92 MET A C 1
ATOM 699 O O . MET A 1 92 ? 0.21 -27.812 -16.422 1 98.88 92 MET A O 1
ATOM 703 N N . VAL A 1 93 ? -1.151 -26.562 -15.195 1 98.81 93 VAL A N 1
ATOM 704 C CA . VAL A 1 93 ? -1.464 -25.641 -16.297 1 98.81 93 VAL A CA 1
ATOM 705 C C . VAL A 1 93 ? -0.923 -24.25 -15.969 1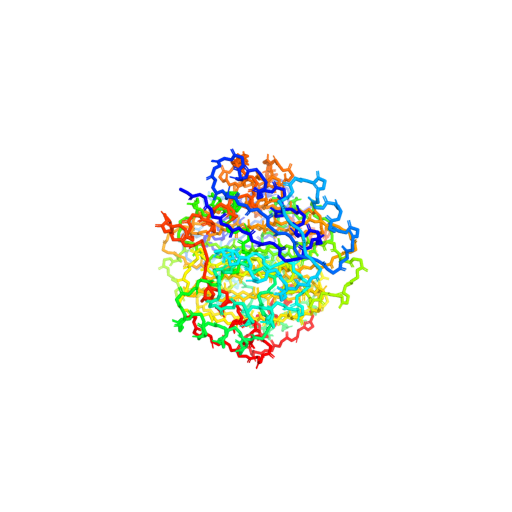 98.81 93 VAL A C 1
ATOM 707 O O . VAL A 1 93 ? -1.141 -23.734 -14.875 1 98.81 93 VAL A O 1
ATOM 710 N N . GLU A 1 94 ? -0.228 -23.703 -16.859 1 98.06 94 GLU A N 1
ATOM 711 C CA . GLU A 1 94 ? 0.242 -22.328 -16.688 1 98.06 94 GLU A CA 1
ATOM 712 C C . GLU A 1 94 ? -0.921 -21.375 -16.422 1 98.06 94 GLU A C 1
ATOM 714 O O . GLU A 1 94 ? -2.027 -21.578 -16.922 1 98.06 94 GLU A O 1
ATOM 719 N N . LYS A 1 95 ? -0.621 -20.391 -15.664 1 96.81 95 LYS A N 1
ATOM 720 C CA . LYS A 1 95 ? -1.646 -19.391 -15.375 1 96.81 95 LYS A CA 1
ATOM 721 C C . LYS A 1 95 ? -1.812 -18.422 -16.547 1 96.81 95 LYS A C 1
ATOM 723 O O . LYS A 1 95 ? -0.851 -18.125 -17.25 1 96.81 95 LYS A O 1
ATOM 728 N N . PRO A 1 96 ? -2.994 -17.922 -16.828 1 96.56 96 PRO A N 1
ATOM 729 C CA . PRO A 1 96 ? -4.23 -18.359 -16.172 1 96.56 96 PRO A CA 1
ATOM 730 C C . PRO A 1 96 ? -4.746 -19.688 -16.719 1 96.56 96 PRO A C 1
ATOM 732 O O . PRO A 1 96 ? -4.699 -19.922 -17.938 1 96.56 96 PRO A O 1
ATOM 735 N N . VAL A 1 97 ? -5.27 -20.531 -15.812 1 97.94 97 VAL A N 1
ATOM 736 C CA . VAL A 1 97 ? -5.812 -21.812 -16.234 1 97.94 97 VAL A CA 1
ATOM 737 C C . VAL A 1 97 ? -7.031 -21.609 -17.125 1 97.94 97 VAL A C 1
ATOM 739 O O . VAL A 1 97 ? -7.172 -22.25 -18.172 1 97.94 97 VAL A O 1
ATOM 742 N N . THR A 1 98 ? -7.875 -20.766 -16.688 1 97.12 98 THR A N 1
ATOM 743 C CA . THR A 1 98 ? -9.031 -20.266 -17.438 1 97.12 98 THR A CA 1
ATOM 744 C C . THR A 1 98 ? -9.227 -18.781 -17.188 1 97.12 98 THR A C 1
ATOM 746 O O . THR A 1 98 ? -8.695 -18.219 -16.234 1 97.12 98 THR A O 1
ATOM 749 N N . VAL A 1 99 ? -9.906 -18.219 -18.141 1 94.31 99 VAL A N 1
ATOM 750 C CA . VAL A 1 99 ? -10.273 -16.812 -17.953 1 94.31 99 VAL A CA 1
ATOM 751 C C . VAL A 1 99 ? -11.68 -16.719 -17.375 1 94.31 99 VAL A C 1
ATOM 753 O O . VAL A 1 99 ? -11.945 -15.875 -16.5 1 94.31 99 VAL A O 1
ATOM 756 N N . LYS A 1 100 ? -12.5 -17.688 -17.719 1 95.38 100 LYS A N 1
ATOM 757 C CA . LYS A 1 100 ? -13.883 -17.703 -17.234 1 95.38 100 LYS A CA 1
ATOM 758 C C . LYS A 1 100 ? -14.023 -18.609 -16.016 1 95.38 100 LYS A C 1
ATOM 760 O O . LYS A 1 100 ? -13.5 -19.719 -15.992 1 95.38 100 LYS A O 1
ATOM 765 N N . LEU A 1 101 ? -14.742 -18.062 -15.078 1 97.5 101 LEU A N 1
ATOM 766 C CA . LEU A 1 101 ? -15.031 -18.812 -13.867 1 97.5 101 LEU A CA 1
ATOM 767 C C . LEU A 1 101 ? -15.789 -20.094 -14.195 1 97.5 101 LEU A C 1
ATOM 769 O O . LEU A 1 101 ? -15.492 -21.156 -13.648 1 97.5 101 LEU A O 1
ATOM 773 N N . SER A 1 102 ? -16.75 -20.016 -15.055 1 97.94 102 SER A N 1
ATOM 774 C CA . SER A 1 102 ? -17.562 -21.172 -15.43 1 97.94 102 SER A CA 1
ATOM 775 C C . SER A 1 102 ? -16.703 -22.297 -15.977 1 97.94 102 SER A C 1
ATOM 777 O O . SER A 1 102 ? -16.953 -23.469 -15.695 1 97.94 102 SER A O 1
ATOM 779 N N . GLU A 1 103 ? -15.727 -21.969 -16.719 1 98.38 103 GLU A N 1
ATOM 780 C CA . GLU A 1 103 ? -14.805 -22.953 -17.266 1 98.38 103 GLU A CA 1
ATOM 781 C C . GLU A 1 103 ? -14.008 -23.641 -16.156 1 98.38 103 GLU A C 1
ATOM 783 O O . GLU A 1 103 ? -13.836 -24.859 -16.172 1 98.38 103 GLU A O 1
ATOM 788 N N . ALA A 1 104 ? -13.547 -22.875 -15.234 1 98.44 104 ALA A N 1
ATOM 789 C CA . ALA A 1 104 ? -12.781 -23.438 -14.117 1 98.44 104 ALA A CA 1
ATOM 790 C C . ALA A 1 104 ? -13.641 -24.375 -13.281 1 98.44 104 ALA A C 1
ATOM 792 O O . ALA A 1 104 ? -13.18 -25.438 -12.867 1 98.44 104 ALA A O 1
ATOM 793 N N . LEU A 1 105 ? -14.836 -23.969 -13.039 1 98.12 105 LEU A N 1
ATOM 794 C CA . LEU A 1 105 ? -15.758 -24.797 -12.266 1 98.12 105 LEU A CA 1
ATOM 795 C C . LEU A 1 105 ? -16.047 -26.109 -12.992 1 98.12 105 LEU A C 1
ATOM 797 O O . LEU A 1 105 ? -16.094 -27.172 -12.359 1 98.12 105 LEU A O 1
ATOM 801 N N . ASN A 1 106 ? -16.25 -25.984 -14.273 1 98.38 106 ASN A N 1
ATOM 802 C CA . ASN A 1 106 ? -16.453 -27.203 -15.07 1 98.38 106 ASN A CA 1
ATOM 803 C C . ASN A 1 106 ? -15.234 -28.109 -15.008 1 98.38 106 ASN A C 1
ATOM 805 O O . ASN A 1 106 ? -15.367 -29.328 -14.828 1 98.38 106 ASN A O 1
ATOM 809 N N . LEU A 1 107 ? -14.125 -27.562 -15.148 1 98.5 107 LEU A N 1
ATOM 810 C CA . LEU A 1 107 ? -12.883 -28.328 -15.094 1 98.5 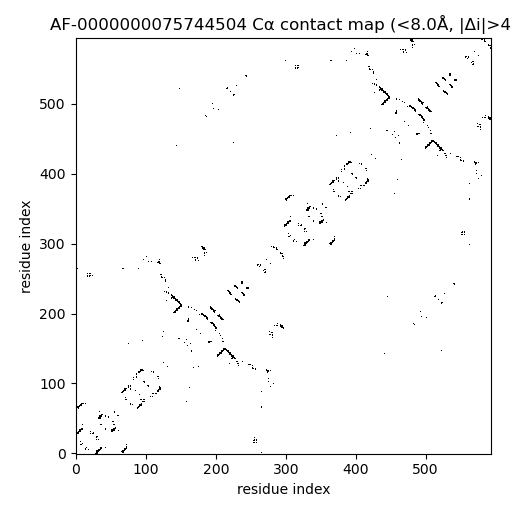107 LEU A CA 1
ATOM 811 C C . LEU A 1 107 ? -12.719 -28.984 -13.734 1 98.5 107 LEU A C 1
ATOM 813 O O . LEU A 1 107 ? -12.281 -30.141 -13.641 1 98.5 107 LEU A O 1
ATOM 817 N N . LEU A 1 108 ? -13.008 -28.25 -12.688 1 98.19 108 LEU A N 1
ATOM 818 C CA . LEU A 1 108 ? -12.945 -28.797 -11.344 1 98.19 108 LEU A CA 1
ATOM 819 C C . LEU A 1 108 ? -13.867 -30.016 -11.219 1 98.19 108 LEU A C 1
ATOM 821 O O . LEU A 1 108 ? -13.477 -31.031 -10.641 1 98.19 108 LEU A O 1
ATOM 825 N N . SER A 1 109 ? -15.047 -29.859 -11.695 1 97.81 109 SER A N 1
ATOM 826 C CA . SER A 1 109 ? -16 -30.953 -11.656 1 97.81 109 SER A CA 1
ATOM 827 C C . SER A 1 109 ? -15.461 -32.188 -12.359 1 97.81 109 SER A C 1
ATOM 829 O O . SER A 1 109 ? -15.547 -33.312 -11.836 1 97.81 109 SER A O 1
ATOM 831 N N . GLU A 1 110 ? -14.898 -32.031 -13.5 1 97.5 110 GLU A N 1
ATOM 832 C CA . GLU A 1 110 ? -14.336 -33.125 -14.258 1 97.5 110 GLU A CA 1
ATOM 833 C C . GLU A 1 110 ? -13.148 -33.75 -13.531 1 97.5 110 GLU A C 1
ATOM 835 O O . GLU A 1 110 ? -12.984 -34.969 -13.531 1 97.5 110 GLU A O 1
ATOM 840 N N . SER A 1 111 ? -12.328 -32.938 -12.992 1 97.5 111 SER A N 1
ATOM 841 C CA . SER A 1 111 ? -11.172 -33.438 -12.242 1 97.5 111 SER A CA 1
ATOM 842 C C . SER A 1 111 ? -11.602 -34.281 -11.055 1 97.5 111 SER A C 1
ATOM 844 O O . SER A 1 111 ? -10.977 -35.312 -10.766 1 97.5 111 SER A O 1
ATOM 846 N N . ARG A 1 112 ? -12.625 -33.875 -10.383 1 96.56 112 ARG A N 1
ATOM 847 C CA . ARG A 1 112 ? -13.133 -34.625 -9.234 1 96.56 112 ARG A CA 1
ATOM 848 C C . ARG A 1 112 ? -13.664 -36 -9.641 1 96.56 112 ARG A C 1
ATOM 850 O O . ARG A 1 112 ? -13.508 -36.969 -8.906 1 96.56 112 ARG A O 1
ATOM 857 N N . LYS A 1 113 ? -14.242 -36.094 -10.781 1 96.69 113 LYS A N 1
ATOM 858 C CA . LYS A 1 113 ? -14.781 -37.344 -11.289 1 96.69 113 LYS A CA 1
ATOM 859 C C . LYS A 1 113 ? -13.664 -38.344 -11.555 1 96.69 113 LYS A C 1
ATOM 861 O O . LYS A 1 113 ? -13.836 -39.562 -11.32 1 96.69 113 LYS A O 1
ATOM 866 N N . THR A 1 114 ? -12.594 -37.906 -11.953 1 94.19 114 THR A N 1
ATOM 867 C CA . THR A 1 114 ? -11.531 -38.781 -12.43 1 94.19 114 THR A CA 1
ATOM 868 C C . THR A 1 114 ? -10.492 -39 -11.344 1 94.19 114 THR A C 1
ATOM 870 O O . THR A 1 114 ? -9.695 -39.938 -11.422 1 94.19 114 THR A O 1
ATOM 873 N N . GLY A 1 115 ? -10.445 -38.094 -10.391 1 93.31 115 GLY A N 1
ATOM 874 C CA . GLY A 1 115 ? -9.469 -38.188 -9.32 1 93.31 115 GLY A CA 1
ATOM 875 C C . GLY A 1 115 ? -8.117 -37.594 -9.688 1 93.31 115 GLY A C 1
ATOM 876 O O . GLY A 1 115 ? -7.203 -37.562 -8.859 1 93.31 115 GLY A O 1
ATOM 877 N N . ASN A 1 116 ? -7.938 -37.094 -10.883 1 95.31 116 ASN A N 1
ATOM 878 C CA . ASN A 1 116 ? -6.699 -36.469 -11.305 1 95.31 116 ASN A CA 1
ATOM 879 C C . ASN A 1 116 ? -6.633 -35 -10.828 1 95.31 116 ASN A C 1
ATOM 881 O O . ASN A 1 116 ? -7.648 -34.312 -10.789 1 95.31 116 ASN A O 1
ATOM 885 N N . MET A 1 117 ? -5.402 -34.625 -10.508 1 97.31 117 MET A N 1
ATOM 886 C CA . MET A 1 117 ? -5.184 -33.25 -10.086 1 97.31 117 MET A CA 1
ATOM 887 C C . MET A 1 117 ? -5.102 -32.312 -11.289 1 97.31 117 MET A C 1
ATOM 889 O O . MET A 1 117 ? -4.609 -32.688 -12.352 1 97.31 117 MET A O 1
ATOM 893 N N . VAL A 1 118 ? -5.637 -31.141 -11.148 1 98.44 118 VAL A N 1
ATOM 894 C CA . VAL A 1 118 ? -5.383 -30 -12.023 1 98.44 118 VAL A CA 1
ATOM 895 C C . VAL A 1 118 ? -4.828 -28.828 -11.211 1 98.44 118 VAL A C 1
ATOM 897 O O . VAL A 1 118 ? -5.559 -28.203 -10.445 1 98.44 118 VAL A O 1
ATOM 900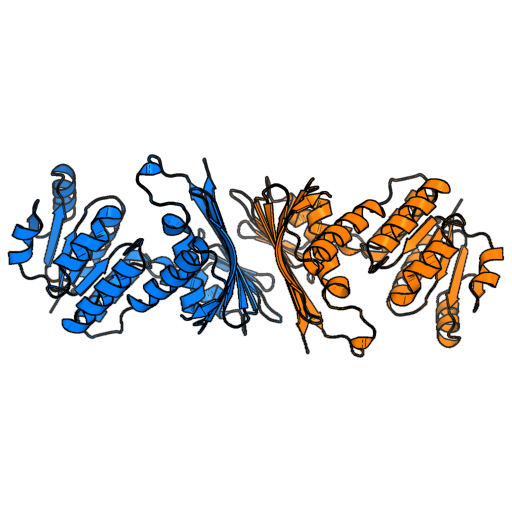 N N . ILE A 1 119 ? -3.576 -28.547 -11.422 1 98.44 119 ILE A N 1
ATOM 901 C CA . ILE A 1 119 ? -2.871 -27.594 -10.578 1 98.44 119 ILE A CA 1
ATOM 902 C C . ILE A 1 119 ? -2.518 -26.359 -11.398 1 98.44 119 ILE A C 1
ATOM 904 O O . ILE A 1 119 ? -1.933 -26.453 -12.477 1 98.44 119 ILE A O 1
ATOM 908 N N . PRO A 1 120 ? -2.967 -25.156 -10.992 1 98.69 120 PRO A N 1
ATOM 909 C CA . PRO A 1 120 ? -2.482 -23.938 -11.641 1 98.69 120 PRO A CA 1
ATOM 910 C C . PRO A 1 120 ? -1.017 -23.641 -11.32 1 98.69 120 PRO A C 1
ATOM 912 O O . PRO A 1 120 ? -0.597 -23.75 -10.164 1 98.69 120 PRO A O 1
ATOM 915 N N . ALA A 1 121 ? -0.266 -23.312 -12.281 1 98.44 121 ALA A N 1
ATOM 916 C CA . ALA A 1 121 ? 1.146 -22.984 -12.094 1 98.44 121 ALA A CA 1
ATOM 917 C C . ALA A 1 121 ? 1.316 -21.609 -11.469 1 98.44 121 ALA A C 1
ATOM 919 O O . ALA A 1 121 ? 1.653 -20.641 -12.156 1 98.44 121 ALA A O 1
ATOM 920 N N . MET A 1 122 ? 1.186 -21.562 -10.18 1 97.81 122 MET A N 1
ATOM 921 C CA . MET A 1 122 ? 1.32 -20.328 -9.398 1 97.81 122 MET A CA 1
ATOM 922 C C . MET A 1 122 ? 2.723 -20.203 -8.812 1 97.81 122 MET A C 1
ATOM 924 O O . MET A 1 122 ? 2.896 -20.266 -7.598 1 97.81 122 MET A O 1
ATOM 928 N N . VAL A 1 123 ? 3.635 -19.891 -9.609 1 98.06 123 VAL A N 1
ATOM 929 C CA . VAL A 1 123 ? 5.062 -20.031 -9.352 1 98.06 123 VAL A CA 1
ATOM 930 C C . VAL A 1 123 ? 5.48 -19.094 -8.219 1 98.06 123 VAL A C 1
ATOM 932 O O . VAL A 1 123 ? 6.395 -19.406 -7.453 1 98.06 123 VAL A O 1
ATOM 935 N N . GLU A 1 124 ? 4.734 -18 -8 1 97.62 124 GLU A N 1
ATOM 936 C CA . GLU A 1 124 ? 5.117 -17 -7.004 1 97.62 124 GLU A CA 1
ATOM 937 C C . GLU A 1 124 ? 4.902 -17.516 -5.59 1 97.62 124 GLU A C 1
ATOM 939 O O . GLU A 1 124 ? 5.391 -16.922 -4.621 1 97.62 124 GLU A O 1
ATOM 944 N N . ARG A 1 125 ? 4.168 -18.609 -5.461 1 98.12 125 ARG A N 1
ATOM 945 C CA . ARG A 1 125 ? 4.027 -19.25 -4.152 1 98.12 125 ARG A CA 1
ATOM 946 C C . ARG A 1 125 ? 5.363 -19.797 -3.664 1 98.12 125 ARG A C 1
ATOM 948 O O . ARG A 1 125 ? 5.516 -20.109 -2.482 1 98.12 125 ARG A O 1
ATOM 955 N N . PHE A 1 126 ? 6.324 -19.875 -4.551 1 98.12 126 PHE A N 1
ATOM 956 C CA . PHE A 1 126 ? 7.648 -20.375 -4.199 1 98.12 126 PHE A CA 1
ATOM 957 C C . PHE A 1 126 ? 8.648 -19.234 -4.086 1 98.12 126 PHE A C 1
ATOM 959 O O . PHE A 1 126 ? 9.859 -19.453 -4.086 1 98.12 126 PHE A O 1
ATOM 966 N N . ASN A 1 127 ? 8.234 -18 -4.074 1 97.88 127 ASN A N 1
ATOM 967 C CA . ASN A 1 127 ? 9.102 -16.859 -3.785 1 97.88 127 ASN A CA 1
ATOM 968 C C . ASN A 1 127 ? 9.453 -16.781 -2.303 1 97.88 127 ASN A C 1
ATOM 970 O O . ASN A 1 127 ? 8.617 -16.391 -1.483 1 97.88 127 ASN A O 1
ATOM 974 N N . GLU A 1 128 ? 10.648 -17.078 -2.02 1 98.12 128 GLU A N 1
ATOM 975 C CA . GLU A 1 128 ? 11.047 -17.219 -0.622 1 98.12 128 GLU A CA 1
ATOM 976 C C . GLU A 1 128 ? 11.156 -15.852 0.054 1 98.12 128 GLU A C 1
ATOM 978 O O . GLU A 1 128 ? 11.016 -15.742 1.273 1 98.12 128 GLU A O 1
ATOM 983 N N . THR A 1 129 ? 11.43 -14.789 -0.691 1 98.25 129 THR A N 1
ATOM 984 C CA . THR A 1 129 ? 11.461 -13.438 -0.151 1 98.25 129 THR A CA 1
ATOM 985 C C . THR A 1 129 ? 10.078 -13.023 0.348 1 98.25 129 THR A C 1
ATOM 987 O O . THR A 1 129 ? 9.938 -12.516 1.462 1 98.25 129 THR A O 1
ATOM 990 N N . ALA A 1 130 ? 9.055 -13.273 -0.483 1 98.12 130 ALA A N 1
ATOM 991 C CA . ALA A 1 130 ? 7.684 -12.977 -0.081 1 98.12 130 ALA A CA 1
ATOM 992 C C . ALA A 1 130 ? 7.285 -13.789 1.151 1 98.12 130 ALA A C 1
ATOM 994 O O . ALA A 1 130 ? 6.695 -13.25 2.09 1 98.12 130 ALA A O 1
ATOM 995 N N . GLU A 1 131 ? 7.633 -15.023 1.121 1 97.81 131 GLU A N 1
ATOM 996 C CA . GLU A 1 131 ? 7.285 -15.914 2.227 1 97.81 131 GLU A CA 1
ATOM 997 C C . GLU A 1 131 ? 7.922 -15.445 3.531 1 97.81 131 GLU A C 1
ATOM 999 O O . GLU A 1 131 ? 7.246 -15.336 4.555 1 97.81 131 GLU A O 1
ATOM 1004 N N . GLU A 1 132 ? 9.18 -15.188 3.484 1 97.81 132 GLU A N 1
ATOM 1005 C CA . GLU A 1 132 ? 9.906 -14.781 4.688 1 97.81 132 GLU A CA 1
ATOM 1006 C C . GLU A 1 132 ? 9.406 -13.438 5.199 1 97.81 132 GLU A C 1
ATOM 1008 O O . GLU A 1 132 ? 9.164 -13.273 6.395 1 97.81 132 GLU A O 1
ATOM 1013 N N . ALA A 1 133 ? 9.289 -12.484 4.336 1 98 133 ALA A N 1
ATOM 1014 C CA . ALA A 1 133 ? 8.836 -11.148 4.73 1 98 133 ALA A CA 1
ATOM 1015 C C . ALA A 1 133 ? 7.461 -11.211 5.398 1 98 133 ALA A C 1
ATOM 1017 O O . ALA A 1 133 ? 7.234 -10.562 6.426 1 98 133 ALA A O 1
ATOM 1018 N N . PHE A 1 134 ? 6.547 -11.961 4.832 1 97.81 134 PHE A N 1
ATOM 1019 C CA . PHE A 1 134 ? 5.203 -12.086 5.387 1 97.81 134 PHE A CA 1
ATOM 1020 C C . PHE A 1 134 ? 5.246 -12.727 6.77 1 97.81 134 PHE A C 1
ATOM 1022 O O . PHE A 1 134 ? 4.535 -12.297 7.68 1 97.81 134 PHE A O 1
ATOM 1029 N N . SER A 1 135 ? 6.078 -13.695 6.895 1 96.69 135 SER A N 1
ATOM 1030 C CA . SER A 1 135 ? 6.156 -14.445 8.141 1 96.69 135 SER A CA 1
ATOM 1031 C C . SER A 1 135 ? 6.68 -13.578 9.281 1 96.69 135 SER A C 1
ATOM 1033 O O . SER A 1 135 ? 6.496 -13.906 10.453 1 96.69 135 SER A O 1
ATOM 1035 N N . MET A 1 136 ? 7.285 -12.523 8.969 1 95.75 136 MET A N 1
ATOM 1036 C CA . MET A 1 136 ? 7.871 -11.617 9.961 1 95.75 136 MET A CA 1
ATOM 1037 C C . MET A 1 136 ? 6.809 -10.688 10.547 1 95.75 136 MET A C 1
ATOM 1039 O O . MET A 1 136 ? 7.059 -10.008 11.539 1 95.75 136 MET A O 1
ATOM 1043 N N . VAL A 1 137 ? 5.676 -10.625 9.945 1 94.94 137 VAL A N 1
ATOM 1044 C CA . VAL A 1 137 ? 4.602 -9.758 10.414 1 94.94 137 VAL A CA 1
ATOM 1045 C C . VAL A 1 137 ? 3.521 -10.586 11.102 1 94.94 137 VAL A C 1
ATOM 1047 O O . VAL A 1 137 ? 2.891 -11.438 10.477 1 94.94 137 VAL A O 1
ATOM 1050 N N . LYS A 1 138 ? 3.348 -10.25 12.352 1 90.06 138 LYS A N 1
ATOM 1051 C CA . LYS A 1 138 ? 2.285 -10.922 13.094 1 90.06 138 LYS A CA 1
ATOM 1052 C C . LYS A 1 138 ? 0.953 -10.195 12.922 1 90.06 138 LYS A C 1
ATOM 1054 O O . LYS A 1 138 ? 0.906 -8.961 12.906 1 90.06 138 LYS A O 1
ATOM 1059 N N . GLU A 1 139 ? -0.125 -10.883 12.695 1 88.19 139 GLU A N 1
ATOM 1060 C CA . GLU A 1 139 ? -1.477 -10.336 12.602 1 88.19 139 GLU A CA 1
ATOM 1061 C C . GLU A 1 139 ? -1.558 -9.242 11.547 1 88.19 139 GLU A C 1
ATOM 1063 O O . GLU A 1 139 ? -1.828 -8.086 11.867 1 88.19 139 GLU A O 1
ATOM 1068 N N . PRO A 1 140 ? -1.353 -9.547 10.305 1 93.88 140 PRO A N 1
ATOM 1069 C CA . PRO A 1 140 ? -1.401 -8.539 9.242 1 93.88 140 PRO A CA 1
ATOM 1070 C C . PRO A 1 140 ? -2.729 -7.785 9.211 1 93.88 140 PRO A C 1
ATOM 1072 O O . PRO A 1 140 ? -3.789 -8.383 9.398 1 93.88 140 PRO A O 1
ATOM 1075 N N . ILE A 1 141 ? -2.65 -6.473 8.992 1 88.62 141 ILE A N 1
ATOM 1076 C CA . ILE A 1 141 ? -3.871 -5.676 8.906 1 88.62 141 ILE A CA 1
ATOM 1077 C C . ILE A 1 141 ? -3.969 -5.027 7.531 1 88.62 141 ILE A C 1
ATOM 1079 O O . ILE A 1 141 ? -5.047 -4.586 7.121 1 88.62 141 ILE A O 1
ATOM 1083 N N . ALA A 1 142 ? -2.814 -4.918 6.887 1 91.94 142 ALA A N 1
ATOM 1084 C CA . ALA A 1 142 ? -2.816 -4.324 5.551 1 91.94 142 ALA A CA 1
ATOM 1085 C C . ALA A 1 142 ? -1.691 -4.895 4.695 1 91.94 142 ALA A C 1
ATOM 1087 O O . ALA A 1 142 ? -0.583 -5.121 5.184 1 91.94 142 ALA A O 1
ATOM 1088 N N . LEU A 1 143 ? -1.992 -5.133 3.461 1 96.06 143 LEU A N 1
ATOM 1089 C CA . LEU A 1 143 ? -1.012 -5.508 2.447 1 96.06 143 LEU A CA 1
ATOM 1090 C C . LEU A 1 143 ? -1.057 -4.543 1.267 1 96.06 143 LEU A C 1
ATOM 1092 O O . LEU A 1 143 ? -2.137 -4.164 0.811 1 96.06 143 LEU A O 1
ATOM 1096 N N . SER A 1 144 ? 0.067 -4.098 0.82 1 94.06 144 SER A N 1
ATOM 1097 C CA . SER A 1 144 ? 0.224 -3.391 -0.446 1 94.06 144 SER A CA 1
ATOM 1098 C C . SER A 1 144 ? 1.13 -4.16 -1.402 1 94.06 144 SER A C 1
ATOM 1100 O O . SER A 1 144 ? 2.297 -4.41 -1.094 1 94.06 144 SER A O 1
ATOM 1102 N N . MET A 1 145 ? 0.562 -4.488 -2.49 1 97.19 145 MET A N 1
ATOM 1103 C CA . MET A 1 145 ? 1.278 -5.324 -3.447 1 97.19 145 MET A CA 1
ATOM 1104 C C . MET A 1 145 ? 1.317 -4.668 -4.824 1 97.19 145 MET A C 1
ATOM 1106 O O . MET A 1 145 ? 0.289 -4.559 -5.492 1 97.19 145 MET A O 1
ATOM 1110 N N . VAL A 1 146 ? 2.52 -4.316 -5.25 1 95.69 146 VAL A N 1
ATOM 1111 C CA . VAL A 1 146 ? 2.676 -3.559 -6.488 1 95.69 146 VAL A CA 1
ATOM 1112 C C . VAL A 1 146 ? 3.555 -4.336 -7.465 1 95.69 146 VAL A C 1
ATOM 1114 O O . VAL A 1 146 ? 4.652 -4.773 -7.109 1 95.69 146 VAL A O 1
ATOM 1117 N N . ARG A 1 147 ? 3.053 -4.469 -8.609 1 97.25 147 ARG A N 1
ATOM 1118 C CA . ARG A 1 147 ? 3.789 -5.16 -9.664 1 97.25 147 ARG A CA 1
ATOM 1119 C C . ARG A 1 147 ? 3.738 -4.375 -10.977 1 97.25 147 ARG A C 1
ATOM 1121 O O . ARG A 1 147 ? 2.664 -4.18 -11.547 1 97.25 147 ARG A O 1
ATOM 1128 N N . ILE A 1 148 ? 4.891 -3.975 -11.422 1 94.56 148 ILE A N 1
ATOM 1129 C CA . ILE A 1 148 ? 5.039 -3.264 -12.688 1 94.56 148 ILE A CA 1
ATOM 1130 C C . ILE A 1 148 ? 5.855 -4.109 -13.664 1 94.56 148 ILE A C 1
ATOM 1132 O O . ILE A 1 148 ? 6.867 -4.703 -13.281 1 94.56 148 ILE A O 1
ATOM 1136 N N . GLY A 1 149 ? 5.363 -4.246 -14.867 1 94.44 149 GLY A N 1
ATOM 1137 C CA . GLY A 1 149 ? 6.074 -4.984 -15.898 1 94.44 149 GLY A CA 1
ATOM 1138 C C . GLY A 1 149 ? 6.035 -4.301 -17.25 1 94.44 149 GLY A C 1
ATOM 1139 O O . GLY A 1 149 ? 5.156 -3.479 -17.516 1 94.44 149 GLY A O 1
ATOM 1140 N N . THR A 1 150 ? 6.98 -4.676 -18.031 1 92.06 150 THR A N 1
ATOM 1141 C CA . THR A 1 150 ? 7.031 -4.152 -19.391 1 92.06 150 THR A CA 1
ATOM 1142 C C . THR A 1 150 ? 5.895 -4.727 -20.234 1 92.06 150 THR A C 1
ATOM 1144 O O . THR A 1 150 ? 5.605 -5.922 -20.172 1 92.06 150 THR A O 1
ATOM 1147 N N . MET A 1 151 ? 5.324 -3.828 -20.969 1 91.94 151 MET A N 1
ATOM 1148 C CA . MET A 1 151 ? 4.277 -4.27 -21.891 1 91.94 151 MET A CA 1
ATOM 1149 C C . MET A 1 151 ? 4.816 -5.301 -22.875 1 91.94 151 MET A C 1
ATOM 1151 O O . MET A 1 151 ? 5.879 -5.098 -23.469 1 91.94 151 MET A O 1
ATOM 1155 N N . PRO A 1 152 ? 4.062 -6.363 -22.984 1 88.88 152 PRO A N 1
ATOM 1156 C CA . PRO A 1 152 ? 4.523 -7.355 -23.953 1 88.88 152 PRO A CA 1
ATOM 1157 C C . PRO A 1 152 ? 4.582 -6.805 -25.391 1 88.88 152 PRO A C 1
ATOM 1159 O O . PRO A 1 152 ? 3.838 -5.883 -25.719 1 88.88 152 PRO A O 1
ATOM 1162 N N . GLN A 1 153 ? 5.453 -7.344 -26.156 1 85.69 153 GLN A N 1
ATOM 1163 C CA . GLN A 1 153 ? 5.625 -6.918 -27.547 1 85.69 153 GLN A CA 1
ATOM 1164 C C . GLN A 1 153 ? 4.324 -7.051 -28.328 1 85.69 153 GLN A C 1
ATOM 1166 O O . GLN A 1 153 ? 4 -6.195 -29.156 1 85.69 153 GLN A O 1
ATOM 1171 N N . ASN A 1 154 ? 3.623 -8.148 -28.031 1 86.06 154 ASN A N 1
ATOM 1172 C CA . ASN A 1 154 ? 2.311 -8.375 -28.625 1 86.06 154 ASN A CA 1
ATOM 1173 C C . ASN A 1 154 ? 1.217 -8.43 -27.562 1 86.06 154 ASN A C 1
ATOM 1175 O O . ASN A 1 154 ? 0.672 -9.5 -27.281 1 86.06 154 ASN A O 1
ATOM 1179 N N . PRO A 1 155 ? 0.857 -7.273 -27.141 1 82.75 155 PRO A N 1
ATOM 1180 C CA . PRO A 1 155 ? -0.063 -7.238 -26 1 82.75 155 PRO A CA 1
ATOM 1181 C C . PRO A 1 155 ? -1.422 -7.859 -26.328 1 82.75 155 PRO A C 1
ATOM 1183 O O . PRO A 1 155 ? -2.102 -8.359 -25.422 1 82.75 155 PRO A O 1
ATOM 1186 N N . ASP A 1 156 ? -1.745 -7.867 -27.531 1 80 156 ASP A N 1
ATOM 1187 C CA . ASP A 1 156 ? -3.047 -8.391 -27.938 1 80 156 ASP A CA 1
ATOM 1188 C C . ASP A 1 156 ? -3.117 -9.906 -27.734 1 80 156 ASP A C 1
ATOM 1190 O O . ASP A 1 156 ? -4.203 -10.484 -27.719 1 80 156 ASP A O 1
ATOM 1194 N N . SER A 1 157 ? -1.97 -10.492 -27.609 1 79.44 157 SER A N 1
ATOM 1195 C CA . SER A 1 157 ? -1.917 -11.938 -27.375 1 79.44 157 SER A CA 1
ATOM 1196 C C . SER A 1 157 ? -2.139 -12.266 -25.906 1 79.44 157 SER A C 1
ATOM 1198 O O . SER A 1 157 ? -2.295 -13.43 -25.547 1 79.44 157 SER A O 1
ATOM 1200 N N . TYR A 1 158 ? -2.207 -11.25 -25.156 1 82.75 158 TYR A N 1
ATOM 1201 C CA . TYR A 1 158 ? -2.459 -11.414 -23.719 1 82.75 158 TYR A CA 1
ATOM 1202 C C . TYR A 1 158 ? -3.875 -10.977 -23.375 1 82.75 158 TYR A C 1
ATOM 1204 O O . TYR A 1 158 ? -4.5 -10.211 -24.109 1 82.75 158 TYR A O 1
ATOM 1212 N N . ILE A 1 159 ? -4.266 -11.531 -22.328 1 86.44 159 ILE A N 1
ATOM 1213 C CA . ILE A 1 159 ? -5.625 -11.211 -21.906 1 86.44 159 ILE A CA 1
ATOM 1214 C C . ILE A 1 159 ? -5.645 -9.859 -21.203 1 86.44 159 ILE A C 1
ATOM 1216 O O . ILE A 1 159 ? -6.609 -9.102 -21.328 1 86.44 159 ILE A O 1
ATOM 1220 N N . GLY A 1 160 ? -4.582 -9.5 -20.531 1 92.31 160 GLY A N 1
ATOM 1221 C CA . GLY A 1 160 ? -4.473 -8.258 -19.797 1 92.31 160 GLY A CA 1
ATOM 1222 C C . GLY A 1 160 ? -3.604 -8.367 -18.562 1 92.31 160 GLY A C 1
ATOM 1223 O O . GLY A 1 160 ? -3.217 -9.469 -18.172 1 92.31 160 GLY A O 1
ATOM 1224 N N . VAL A 1 161 ? -3.414 -7.23 -18.016 1 94.94 161 VAL A N 1
ATOM 1225 C CA . VAL A 1 161 ? -2.467 -7.133 -16.906 1 94.94 161 VAL A CA 1
ATOM 1226 C C . VAL A 1 161 ? -3.027 -7.855 -15.68 1 94.94 161 VAL A C 1
ATOM 1228 O O . VAL A 1 161 ? -2.27 -8.359 -14.852 1 94.94 161 VAL A O 1
ATOM 1231 N N . MET A 1 162 ? -4.336 -8.008 -15.578 1 95.12 162 MET A N 1
ATOM 1232 C CA . MET A 1 162 ? -4.965 -8.727 -14.469 1 95.12 162 MET A CA 1
ATOM 1233 C C . MET A 1 162 ? -4.496 -10.172 -14.43 1 95.12 162 MET A C 1
ATOM 1235 O O . MET A 1 162 ? -4.062 -10.664 -13.383 1 95.12 162 MET A O 1
ATOM 1239 N N . TYR A 1 163 ? -4.414 -10.766 -15.57 1 95 163 TYR A N 1
ATOM 1240 C CA . TYR A 1 163 ? -4.102 -12.188 -15.641 1 95 163 TYR A CA 1
ATOM 1241 C C . TYR A 1 163 ? -2.604 -12.414 -15.82 1 95 163 TYR A C 1
ATOM 1243 O O . TYR A 1 163 ? -2.088 -13.484 -15.508 1 95 163 TYR A O 1
ATOM 1251 N N . ASP A 1 164 ? -1.991 -11.383 -16.281 1 94.25 164 ASP A N 1
ATOM 1252 C CA . ASP A 1 164 ? -0.56 -11.516 -16.531 1 94.25 164 ASP A CA 1
ATOM 1253 C C . ASP A 1 164 ? 0.249 -11.211 -15.273 1 94.25 164 ASP A C 1
ATOM 1255 O O . ASP A 1 164 ? 1.242 -11.875 -14.992 1 94.25 164 ASP A O 1
ATOM 1259 N N . LEU A 1 165 ? -0.211 -10.211 -14.57 1 96.19 165 LEU A N 1
ATOM 1260 C CA . LEU A 1 165 ? 0.608 -9.75 -13.453 1 96.19 165 LEU A CA 1
ATOM 1261 C C . LEU A 1 165 ? -0.168 -9.82 -12.141 1 96.19 165 LEU A C 1
ATOM 1263 O O . LEU A 1 165 ? 0.226 -10.539 -11.219 1 96.19 165 LEU A O 1
ATOM 1267 N N . ALA A 1 166 ? -1.302 -9.25 -12.062 1 97.06 166 ALA A N 1
ATOM 1268 C CA . ALA A 1 166 ? -2.018 -9.031 -10.805 1 97.06 166 ALA A CA 1
ATOM 1269 C C . ALA A 1 166 ? -2.438 -10.359 -10.188 1 97.06 166 ALA A C 1
ATOM 1271 O O . ALA A 1 166 ? -2.502 -10.484 -8.961 1 97.06 166 ALA A O 1
ATOM 1272 N N . ILE A 1 167 ? -2.674 -11.297 -10.992 1 97.38 167 ILE A N 1
ATOM 1273 C CA . ILE A 1 167 ? -3.207 -12.562 -10.5 1 97.38 167 ILE A CA 1
ATOM 1274 C C . ILE A 1 167 ? -2.191 -13.219 -9.57 1 97.38 167 ILE A C 1
ATOM 1276 O O . ILE A 1 167 ? -2.566 -13.938 -8.633 1 97.38 167 ILE A O 1
ATOM 1280 N N . HIS A 1 168 ? -0.901 -12.984 -9.789 1 97.88 168 HIS A N 1
ATOM 1281 C CA . HIS A 1 168 ? 0.13 -13.508 -8.898 1 97.88 168 HIS A CA 1
ATOM 1282 C C . HIS A 1 168 ? -0.037 -12.969 -7.484 1 97.88 168 HIS A C 1
ATOM 1284 O O . HIS A 1 168 ? 0.04 -13.727 -6.512 1 97.88 168 HIS A O 1
ATOM 1290 N N . ASP A 1 169 ? -0.269 -11.711 -7.41 1 98.31 169 ASP A N 1
ATOM 1291 C CA . ASP A 1 169 ? -0.373 -11.055 -6.109 1 98.31 169 ASP A CA 1
ATOM 1292 C C . ASP A 1 169 ? -1.707 -11.383 -5.438 1 98.31 169 ASP A C 1
ATOM 1294 O O . ASP A 1 169 ? -1.768 -11.562 -4.223 1 98.31 169 ASP A O 1
ATOM 1298 N N . LEU A 1 170 ? -2.734 -11.445 -6.262 1 97.94 170 LEU A N 1
ATOM 1299 C CA . LEU A 1 170 ? -4.023 -11.867 -5.73 1 97.94 170 LEU A CA 1
ATOM 1300 C C . LEU A 1 170 ? -3.93 -13.273 -5.141 1 97.94 170 LEU A C 1
ATOM 1302 O O . LEU A 1 170 ? -4.387 -13.516 -4.02 1 97.94 170 LEU A O 1
ATOM 1306 N N . ASP A 1 171 ? -3.33 -14.125 -5.836 1 98.44 171 ASP A N 1
ATOM 1307 C CA . ASP A 1 171 ? -3.139 -15.492 -5.375 1 98.44 171 ASP A CA 1
ATOM 1308 C C . ASP A 1 171 ? -2.324 -15.531 -4.086 1 98.44 171 ASP A C 1
ATOM 1310 O O . ASP A 1 171 ? -2.682 -16.234 -3.137 1 98.44 171 ASP A O 1
ATOM 1314 N N . LEU A 1 172 ? -1.266 -14.789 -4.035 1 98.44 172 LEU A N 1
ATOM 1315 C CA . LEU A 1 172 ? -0.41 -14.781 -2.854 1 98.44 172 LEU A CA 1
ATOM 1316 C C . LEU A 1 172 ? -1.165 -14.242 -1.643 1 98.44 172 LEU A C 1
ATOM 1318 O O . LEU A 1 172 ? -1.015 -14.758 -0.533 1 98.44 172 LEU A O 1
ATOM 1322 N N . ALA A 1 173 ? -1.927 -13.227 -1.844 1 98.25 173 ALA A N 1
ATOM 1323 C CA . ALA A 1 173 ? -2.721 -12.68 -0.744 1 98.25 173 ALA A CA 1
ATOM 1324 C C . ALA A 1 173 ? -3.689 -13.727 -0.2 1 98.25 173 ALA A C 1
ATOM 1326 O O . ALA A 1 173 ? -3.775 -13.93 1.014 1 98.25 173 ALA A O 1
ATOM 1327 N N . LEU A 1 174 ? -4.375 -14.406 -1.107 1 98.12 174 LEU A N 1
ATOM 1328 C CA . LEU A 1 174 ? -5.34 -15.422 -0.703 1 98.12 174 LEU A CA 1
ATOM 1329 C C . LEU A 1 174 ? -4.641 -16.609 -0.046 1 98.12 174 LEU A C 1
ATOM 1331 O O . LEU A 1 174 ? -5.129 -17.141 0.95 1 98.12 174 LEU A O 1
ATOM 1335 N N . PHE A 1 175 ? -3.527 -16.984 -0.571 1 97.81 175 PHE A N 1
ATOM 1336 C CA . PHE A 1 175 ? -2.752 -18.109 -0.093 1 97.81 175 PHE A CA 1
ATOM 1337 C C . PHE A 1 175 ? -2.246 -17.875 1.323 1 97.81 175 PHE A C 1
ATOM 1339 O O . PHE A 1 175 ? -2.252 -18.781 2.156 1 97.81 175 PHE A O 1
ATOM 1346 N N . ARG A 1 176 ? -1.891 -16.656 1.596 1 97.19 176 ARG A N 1
ATOM 1347 C CA . ARG A 1 176 ? -1.265 -16.344 2.873 1 97.19 176 ARG A CA 1
ATOM 1348 C C . ARG A 1 176 ? -2.314 -16.016 3.932 1 97.19 176 ARG A C 1
ATOM 1350 O O . ARG A 1 176 ? -2.168 -16.391 5.094 1 97.19 176 ARG A O 1
ATOM 1357 N N . LEU A 1 177 ? -3.332 -15.312 3.553 1 96.94 177 LEU A N 1
ATOM 1358 C CA . LEU A 1 177 ? -4.312 -14.852 4.527 1 96.94 177 LEU A CA 1
ATOM 1359 C C . LEU A 1 177 ? -5.402 -15.891 4.746 1 96.94 177 LEU A C 1
ATOM 1361 O O . LEU A 1 177 ? -6.059 -15.906 5.789 1 96.94 177 LEU A O 1
ATOM 1365 N N . ARG A 1 178 ? -5.703 -16.75 3.777 1 96.5 178 ARG A N 1
ATOM 1366 C CA . ARG A 1 178 ? -6.707 -17.812 3.809 1 96.5 178 ARG A CA 1
ATOM 1367 C C . ARG A 1 178 ? -8.055 -17.281 4.285 1 96.5 178 ARG A C 1
ATOM 1369 O O . ARG A 1 178 ? -8.656 -17.828 5.207 1 96.5 178 ARG A O 1
ATOM 1376 N N . PRO A 1 179 ? -8.508 -16.219 3.566 1 95.06 179 PRO A N 1
ATOM 1377 C CA . PRO A 1 179 ? -9.797 -15.641 3.963 1 95.06 179 PRO A CA 1
ATOM 1378 C C . PRO A 1 179 ? -10.977 -16.531 3.586 1 95.06 179 PRO A C 1
ATOM 1380 O O . PRO A 1 179 ? -10.883 -17.344 2.66 1 95.06 179 PRO A O 1
ATOM 1383 N N . MET A 1 180 ? -12.078 -16.312 4.25 1 91.25 180 MET A N 1
ATOM 1384 C CA . MET A 1 180 ? -13.328 -17 3.924 1 91.25 180 MET A CA 1
ATOM 1385 C C . MET A 1 180 ? -14.156 -16.172 2.939 1 91.25 180 MET A C 1
ATOM 1387 O O . MET A 1 180 ? -14.953 -16.734 2.182 1 91.25 180 MET A O 1
ATOM 1391 N N . LYS A 1 181 ? -14 -14.922 3.027 1 92.69 181 LYS A N 1
ATOM 1392 C CA . LYS A 1 181 ? -14.758 -14 2.186 1 92.69 181 LYS A CA 1
ATOM 1393 C C . LYS A 1 181 ? -13.891 -12.844 1.718 1 92.69 181 LYS A C 1
ATOM 1395 O O . LYS A 1 181 ? -12.906 -12.492 2.373 1 92.69 181 LYS A O 1
ATOM 1400 N N . ALA A 1 182 ? -14.25 -12.414 0.545 1 93.38 182 ALA A N 1
ATOM 1401 C CA . ALA A 1 182 ? -13.625 -11.203 0.011 1 93.38 182 ALA A CA 1
ATOM 1402 C C . ALA A 1 182 ? -14.672 -10.125 -0.252 1 93.38 182 ALA A C 1
ATOM 1404 O O . ALA A 1 182 ? -15.75 -10.406 -0.776 1 93.38 182 ALA A O 1
ATOM 1405 N N . ILE A 1 183 ? -14.383 -9.023 0.233 1 88.31 183 ILE A N 1
ATOM 1406 C CA . ILE A 1 183 ? -15.164 -7.852 -0.144 1 88.31 183 ILE A CA 1
ATOM 1407 C C . ILE A 1 183 ? -14.375 -6.992 -1.127 1 88.31 183 ILE A C 1
ATOM 1409 O O . ILE A 1 183 ? -13.273 -6.543 -0.817 1 88.31 183 ILE A O 1
ATOM 1413 N N . VAL A 1 184 ? -14.938 -6.984 -2.307 1 84.19 184 VAL A N 1
ATOM 1414 C CA . VAL A 1 184 ? -14.352 -6.07 -3.283 1 84.19 184 VAL A CA 1
ATOM 1415 C C . VAL A 1 184 ? -14.727 -4.633 -2.941 1 84.19 184 VAL A C 1
ATOM 1417 O O . VAL A 1 184 ? -15.875 -4.223 -3.143 1 84.19 184 VAL A O 1
ATOM 1420 N N . VAL A 1 185 ? -13.766 -4.043 -2.523 1 67.75 185 VAL A N 1
ATOM 1421 C CA . VAL A 1 185 ? -14.039 -2.666 -2.125 1 67.75 185 VAL A CA 1
ATOM 1422 C C . VAL A 1 185 ? -14.023 -1.759 -3.354 1 67.75 185 VAL A C 1
ATOM 1424 O O . VAL A 1 185 ? -14.891 -0.895 -3.506 1 67.75 185 VAL A O 1
ATOM 1427 N N . LYS A 1 186 ? -13.07 -1.896 -4.238 1 65.5 186 LYS A N 1
ATOM 1428 C CA . LYS A 1 186 ? -12.977 -1.155 -5.496 1 65.5 186 LYS A CA 1
ATOM 1429 C C . LYS A 1 186 ? -12.047 -1.857 -6.48 1 65.5 186 LYS A C 1
ATOM 1431 O O . LYS A 1 186 ? -11.164 -2.619 -6.074 1 65.5 186 LYS A O 1
ATOM 1436 N N . SER A 1 187 ? -12.461 -1.57 -7.719 1 70.5 187 SER A N 1
ATOM 1437 C CA . SER A 1 187 ? -11.641 -2.166 -8.766 1 70.5 187 SER A CA 1
ATOM 1438 C C . SER A 1 187 ? -11.594 -1.275 -10.008 1 70.5 187 SER A C 1
ATOM 1440 O O . SER A 1 187 ? -12.578 -0.616 -10.336 1 70.5 187 SER A O 1
ATOM 1442 N N . MET A 1 188 ? -10.398 -0.993 -10.398 1 75.81 188 MET A N 1
ATOM 1443 C CA . MET A 1 188 ? -10.172 -0.498 -11.75 1 75.81 188 MET A CA 1
ATOM 1444 C C . MET A 1 188 ? -9.445 -1.536 -12.594 1 75.81 188 MET A C 1
ATOM 1446 O O . MET A 1 188 ? -8.312 -1.919 -12.281 1 75.81 188 MET A O 1
ATOM 1450 N N . LEU A 1 189 ? -10.211 -2 -13.555 1 78.62 189 LEU A N 1
ATOM 1451 C CA . LEU A 1 189 ? -9.664 -3.031 -14.43 1 78.62 189 LEU A CA 1
ATOM 1452 C C . LEU A 1 189 ? -9.602 -2.541 -15.875 1 78.62 189 LEU A C 1
ATOM 1454 O O . LEU A 1 189 ? -10.633 -2.41 -16.531 1 78.62 189 LEU A O 1
ATOM 1458 N N . ASN A 1 190 ? -8.383 -2.176 -16.203 1 86.19 190 ASN A N 1
ATOM 1459 C CA . ASN A 1 190 ? -8.094 -1.929 -17.625 1 86.19 190 ASN A CA 1
ATOM 1460 C C . ASN A 1 190 ? -7.109 -2.947 -18.172 1 86.19 190 ASN A C 1
ATOM 1462 O O . ASN A 1 190 ? -6.586 -3.781 -17.438 1 86.19 190 ASN A O 1
ATOM 1466 N N . ARG A 1 191 ? -7 -2.867 -19.453 1 90.25 191 ARG A N 1
ATOM 1467 C CA . ARG A 1 191 ? -6.109 -3.826 -20.094 1 90.25 191 ARG A CA 1
ATOM 1468 C C . ARG A 1 191 ? -4.688 -3.691 -19.578 1 90.25 191 ARG A C 1
ATOM 1470 O O . ARG A 1 191 ? -3.99 -4.691 -19.391 1 90.25 191 ARG A O 1
ATOM 1477 N N . ASP A 1 192 ? -4.316 -2.424 -19.266 1 92.38 192 ASP A N 1
ATOM 1478 C CA . ASP A 1 192 ? -2.904 -2.184 -18.984 1 92.38 192 ASP A CA 1
ATOM 1479 C C . ASP A 1 192 ? -2.695 -1.751 -17.547 1 92.38 192 ASP A C 1
ATOM 1481 O O . ASP A 1 192 ? -1.562 -1.537 -17.109 1 92.38 192 ASP A O 1
ATOM 1485 N N . ASN A 1 193 ? -3.787 -1.643 -16.875 1 91 193 ASN A N 1
ATOM 1486 C CA . ASN A 1 193 ? -3.69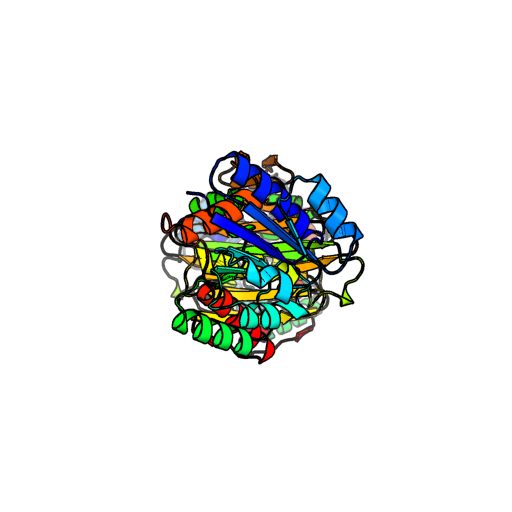5 -1.162 -15.492 1 91 193 ASN A CA 1
ATOM 1487 C C . ASN A 1 193 ? -4.762 -1.797 -14.609 1 91 193 ASN A C 1
ATOM 1489 O O . ASN A 1 193 ? -5.934 -1.852 -14.977 1 91 193 ASN A O 1
ATOM 1493 N N . VAL A 1 194 ? -4.277 -2.26 -13.438 1 92.25 194 VAL A N 1
ATOM 1494 C CA . VAL A 1 194 ? -5.191 -2.83 -12.453 1 92.25 194 VAL A CA 1
ATOM 1495 C C . VAL A 1 194 ? -4.938 -2.195 -11.086 1 92.25 194 VAL A C 1
ATOM 1497 O O . VAL A 1 194 ? -3.789 -2.031 -10.672 1 92.25 194 VAL A O 1
ATOM 1500 N N . SER A 1 195 ? -5.941 -1.728 -10.469 1 88.75 195 SER A N 1
ATOM 1501 C CA . SER A 1 195 ? -5.938 -1.288 -9.07 1 88.75 195 SER A CA 1
ATOM 1502 C C . SER A 1 195 ? -7.086 -1.917 -8.289 1 88.75 195 SER A C 1
ATOM 1504 O O . SER A 1 195 ? -8.258 -1.65 -8.578 1 88.75 195 SER A O 1
ATOM 1506 N N . LEU A 1 196 ? -6.703 -2.738 -7.301 1 90.38 196 LEU A N 1
ATOM 1507 C CA . LEU A 1 196 ? -7.711 -3.441 -6.512 1 90.38 196 LEU A CA 1
ATOM 1508 C C . LEU A 1 196 ? -7.551 -3.131 -5.027 1 90.38 196 LEU A C 1
ATOM 1510 O O . LEU A 1 196 ? -6.43 -3.105 -4.512 1 90.38 196 LEU A O 1
ATOM 1514 N N . LEU A 1 197 ? -8.594 -2.826 -4.402 1 88.31 197 LEU A N 1
ATOM 1515 C CA . LEU A 1 197 ? -8.664 -2.803 -2.945 1 88.31 197 LEU A CA 1
ATOM 1516 C C . LEU A 1 197 ? -9.656 -3.834 -2.432 1 88.31 197 LEU A C 1
ATOM 1518 O O . LEU A 1 197 ? -10.852 -3.762 -2.742 1 88.31 197 LEU A O 1
ATOM 1522 N N . LEU A 1 198 ? -9.125 -4.699 -1.674 1 90.94 198 LEU A N 1
ATOM 1523 C CA . LEU A 1 198 ? -9.938 -5.785 -1.136 1 90.94 198 LEU A CA 1
ATOM 1524 C C . LEU A 1 198 ? -9.914 -5.773 0.389 1 90.94 198 LEU A C 1
ATOM 1526 O O . LEU A 1 198 ? -8.953 -5.305 0.999 1 90.94 198 LEU A O 1
ATOM 1530 N N . ASN A 1 199 ? -10.977 -6.141 0.93 1 88.94 199 ASN A N 1
ATOM 1531 C CA . ASN A 1 199 ? -11.008 -6.555 2.33 1 88.94 199 ASN A CA 1
ATOM 1532 C C . ASN A 1 199 ? -11.117 -8.07 2.465 1 88.94 199 ASN A C 1
ATOM 1534 O O . ASN A 1 199 ? -12.125 -8.656 2.076 1 88.94 199 ASN A O 1
ATOM 1538 N N . LEU A 1 200 ? -10.086 -8.688 2.844 1 94.31 200 LEU A N 1
ATOM 1539 C CA . LEU A 1 200 ? -10.047 -10.133 3.045 1 94.31 200 LEU A CA 1
ATOM 1540 C C . LEU A 1 200 ? -10.141 -10.477 4.527 1 94.31 200 LEU A C 1
ATOM 1542 O O . LEU A 1 200 ? -9.125 -10.531 5.223 1 94.31 200 LEU A O 1
ATOM 1546 N N . ASP A 1 201 ? -11.383 -10.727 4.988 1 91.44 201 ASP A N 1
ATOM 1547 C CA . ASP A 1 201 ? -11.68 -11.039 6.383 1 91.44 201 ASP A CA 1
ATOM 1548 C C . ASP A 1 201 ? -11.039 -10.023 7.32 1 91.44 201 ASP A C 1
ATOM 1550 O O . ASP A 1 201 ? -10.367 -10.391 8.281 1 91.44 201 ASP A O 1
ATOM 1554 N N . GLY A 1 202 ? -11.094 -8.789 6.965 1 85.56 202 GLY A N 1
ATOM 1555 C CA . GLY A 1 202 ? -10.664 -7.727 7.855 1 85.56 202 GLY A CA 1
ATOM 1556 C C . GLY A 1 202 ? -9.312 -7.156 7.492 1 85.56 202 GLY A C 1
ATOM 1557 O O . GLY A 1 202 ? -8.914 -6.102 8 1 85.56 202 GLY A O 1
ATOM 1558 N N . VAL A 1 203 ? -8.57 -7.785 6.645 1 91.12 203 VAL A N 1
ATOM 1559 C CA . VAL A 1 203 ? -7.27 -7.293 6.207 1 91.12 203 VAL A CA 1
ATOM 1560 C C . VAL A 1 203 ? -7.426 -6.484 4.922 1 91.12 203 VAL A C 1
ATOM 1562 O O . VAL A 1 203 ? -8.031 -6.957 3.955 1 91.12 203 VAL A O 1
ATOM 1565 N N . SER A 1 204 ? -6.93 -5.266 4.93 1 89.81 204 SER A N 1
ATOM 1566 C CA . SER A 1 204 ? -6.957 -4.426 3.736 1 89.81 204 SER A CA 1
ATOM 1567 C C . SER A 1 204 ? -5.852 -4.816 2.762 1 89.81 204 SER A C 1
ATOM 1569 O O . SER A 1 204 ? -4.668 -4.781 3.109 1 89.81 204 SER A O 1
ATOM 1571 N N . VAL A 1 205 ? -6.25 -5.168 1.577 1 93.81 205 VAL A N 1
ATOM 1572 C CA . VAL A 1 205 ? -5.273 -5.605 0.585 1 93.81 205 VAL A CA 1
ATOM 1573 C C . VAL A 1 205 ? -5.371 -4.727 -0.66 1 93.81 205 VAL A C 1
ATOM 1575 O O . VAL A 1 205 ? -6.418 -4.676 -1.312 1 93.81 205 VAL A O 1
ATOM 1578 N N . ASN A 1 206 ? -4.289 -4.082 -0.956 1 92.38 206 ASN A N 1
ATOM 1579 C CA . ASN A 1 206 ? -4.188 -3.281 -2.17 1 92.38 206 ASN A CA 1
ATOM 1580 C C . ASN A 1 206 ? -3.277 -3.938 -3.203 1 92.38 206 ASN A C 1
ATOM 1582 O O . ASN A 1 206 ? -2.143 -4.309 -2.889 1 92.38 206 ASN A O 1
ATOM 1586 N N . ILE A 1 207 ? -3.805 -4.109 -4.363 1 95.06 207 ILE A N 1
ATOM 1587 C CA . ILE A 1 207 ? -3.025 -4.68 -5.457 1 95.06 207 ILE A CA 1
ATOM 1588 C C . ILE A 1 207 ? -2.959 -3.689 -6.617 1 95.06 207 ILE A C 1
ATOM 1590 O O . ILE A 1 207 ? -3.992 -3.23 -7.109 1 95.06 207 ILE A O 1
ATOM 1594 N N . GLU A 1 208 ? -1.762 -3.371 -7.035 1 93.31 208 GLU A N 1
ATOM 1595 C CA . GLU A 1 208 ? -1.489 -2.521 -8.188 1 93.31 208 GLU A CA 1
ATOM 1596 C C . GLU A 1 208 ? -0.627 -3.248 -9.219 1 93.31 208 GLU A C 1
ATOM 1598 O O . GLU A 1 208 ? 0.455 -3.74 -8.891 1 93.31 208 GLU A O 1
ATOM 1603 N N . ALA A 1 209 ? -1.133 -3.322 -10.391 1 95.31 209 ALA A N 1
ATOM 1604 C CA . ALA A 1 209 ? -0.358 -3.912 -11.477 1 95.31 209 ALA A CA 1
ATOM 1605 C C . ALA A 1 209 ? -0.463 -3.068 -12.742 1 95.31 209 ALA A C 1
ATOM 1607 O O . ALA A 1 209 ? -1.539 -2.564 -13.07 1 95.31 209 ALA A O 1
ATOM 1608 N N . LYS A 1 210 ? 0.647 -2.904 -13.43 1 93.31 210 LYS A N 1
ATOM 1609 C CA . LYS A 1 210 ? 0.672 -2.043 -14.609 1 93.31 210 LYS A CA 1
ATOM 1610 C C . LYS A 1 210 ? 1.687 -2.543 -15.633 1 93.31 210 LYS A C 1
ATOM 1612 O O . LYS A 1 210 ? 2.785 -2.971 -15.266 1 93.31 210 LYS A O 1
ATOM 1617 N N . TRP A 1 211 ? 1.249 -2.535 -16.922 1 93.81 211 TRP A N 1
ATOM 1618 C CA . TRP A 1 211 ? 2.199 -2.615 -18.016 1 93.81 211 TRP A CA 1
ATOM 1619 C C . TRP A 1 211 ? 2.73 -1.232 -18.391 1 93.81 211 TRP A C 1
ATOM 1621 O O . TRP A 1 211 ? 1.959 -0.28 -18.516 1 93.81 211 TRP A O 1
ATOM 1631 N N . VAL A 1 212 ? 3.996 -1.114 -18.422 1 90.62 212 VAL A N 1
ATOM 1632 C CA . VAL A 1 212 ? 4.617 0.148 -18.812 1 90.62 212 VAL A CA 1
ATOM 1633 C C . VAL A 1 212 ? 5.559 -0.081 -19.984 1 90.62 212 VAL A C 1
ATOM 1635 O O . VAL A 1 212 ? 5.824 -1.224 -20.375 1 90.62 212 VAL A O 1
ATOM 1638 N N . LYS A 1 213 ? 5.949 1.025 -20.672 1 89.25 213 LYS A N 1
ATOM 1639 C CA . LYS A 1 213 ? 6.844 0.909 -21.812 1 89.25 213 LYS A CA 1
ATOM 1640 C C . LYS A 1 213 ? 8.188 0.307 -21.406 1 89.25 213 LYS A C 1
ATOM 1642 O O . LYS A 1 213 ? 8.727 -0.554 -22.109 1 89.25 213 LYS A O 1
ATOM 1647 N N . SER A 1 214 ? 8.641 0.821 -20.172 1 88.25 214 SER A N 1
ATOM 1648 C CA . SER A 1 214 ? 9.891 0.296 -19.641 1 88.25 214 SER A CA 1
ATOM 1649 C C . SER A 1 214 ? 9.906 0.345 -18.109 1 88.25 214 SER A C 1
ATOM 1651 O O . SER A 1 214 ? 9.484 1.3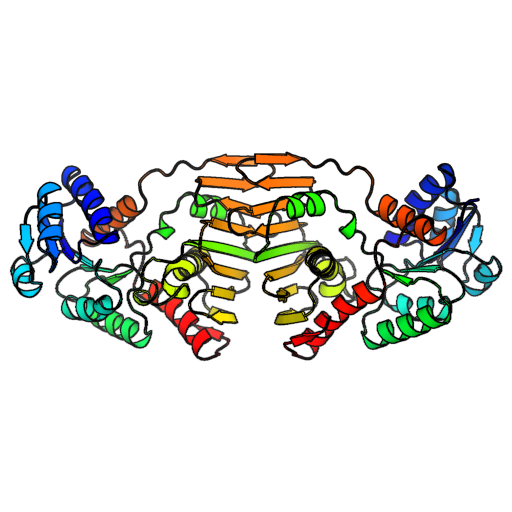38 -17.516 1 88.25 214 SER A O 1
ATOM 1653 N N . GLY A 1 215 ? 10.305 -0.831 -17.578 1 85.81 215 GLY A N 1
ATOM 1654 C CA . GLY A 1 215 ? 10.391 -0.884 -16.125 1 85.81 215 GLY A CA 1
ATOM 1655 C C . GLY A 1 215 ? 9.883 -2.189 -15.547 1 85.81 215 GLY A C 1
ATOM 1656 O O . GLY A 1 215 ? 9.062 -2.873 -16.156 1 85.81 215 GLY A O 1
ATOM 1657 N N . LYS A 1 216 ? 10.461 -2.596 -14.43 1 92.19 216 LYS A N 1
ATOM 1658 C CA . LYS A 1 216 ? 10.031 -3.76 -13.664 1 92.19 216 LYS A CA 1
ATOM 1659 C C . LYS A 1 216 ? 10.148 -3.504 -12.164 1 92.19 216 LYS A C 1
ATOM 1661 O O . LYS A 1 216 ? 11.172 -3.002 -11.688 1 92.19 216 LYS A O 1
ATOM 1666 N N . LEU A 1 217 ? 9.102 -3.791 -11.555 1 94.19 217 LEU A N 1
ATOM 1667 C CA . LEU A 1 217 ? 9.07 -3.631 -10.102 1 94.19 217 LEU A CA 1
ATOM 1668 C C . LEU A 1 217 ? 8.102 -4.629 -9.469 1 94.19 217 LEU A C 1
ATOM 1670 O O . LEU A 1 217 ? 7.008 -4.852 -9.984 1 94.19 217 LEU A O 1
ATOM 1674 N N . ARG A 1 218 ? 8.523 -5.285 -8.438 1 96.44 218 ARG A N 1
ATOM 1675 C CA . ARG A 1 218 ? 7.691 -6.172 -7.633 1 96.44 218 ARG A CA 1
ATOM 1676 C C . ARG A 1 218 ? 7.957 -5.969 -6.145 1 96.44 218 ARG A C 1
ATOM 1678 O O . ARG A 1 218 ? 8.945 -6.469 -5.609 1 96.44 218 ARG A O 1
ATOM 1685 N N . VAL A 1 219 ? 7.02 -5.309 -5.5 1 95.75 219 VAL A N 1
ATOM 1686 C CA . VAL A 1 219 ? 7.25 -4.961 -4.102 1 95.75 219 VAL A CA 1
ATOM 1687 C C . VAL A 1 219 ? 5.98 -5.219 -3.291 1 95.75 219 VAL A C 1
ATOM 1689 O O . VAL A 1 219 ? 4.879 -4.871 -3.723 1 95.75 219 VAL A O 1
ATOM 1692 N N . HIS A 1 220 ? 6.148 -5.906 -2.193 1 97.38 220 HIS A N 1
ATOM 1693 C CA . HIS A 1 220 ? 5.086 -6.129 -1.224 1 97.38 220 HIS A CA 1
ATOM 1694 C C . HIS A 1 220 ? 5.387 -5.43 0.098 1 97.38 220 HIS A C 1
ATOM 1696 O O . HIS A 1 220 ? 6.527 -5.445 0.566 1 97.38 220 HIS A O 1
ATOM 1702 N N . THR A 1 221 ? 4.422 -4.781 0.617 1 95.31 221 THR A N 1
ATOM 1703 C CA . THR A 1 221 ? 4.473 -4.273 1.983 1 95.31 221 THR A CA 1
ATOM 1704 C C . THR A 1 221 ? 3.447 -4.988 2.863 1 95.31 221 THR A C 1
ATOM 1706 O O . THR A 1 221 ? 2.256 -5.004 2.549 1 95.31 221 THR A O 1
ATOM 1709 N N . TYR A 1 222 ? 3.945 -5.535 3.902 1 96.94 222 TYR A N 1
ATOM 1710 C CA . TYR A 1 222 ? 3.098 -6.203 4.887 1 96.94 222 TYR A CA 1
ATOM 1711 C C . TYR A 1 222 ? 3.098 -5.441 6.207 1 96.94 222 TYR A C 1
ATOM 1713 O O . TYR A 1 222 ? 4.152 -5.211 6.801 1 96.94 222 TYR A O 1
ATOM 1721 N N . VAL A 1 223 ? 1.901 -5.098 6.648 1 93.56 223 VAL A N 1
ATOM 1722 C CA . VAL A 1 223 ? 1.8 -4.258 7.836 1 93.56 223 VAL A CA 1
ATOM 1723 C C . VAL A 1 223 ? 0.999 -4.98 8.914 1 93.56 223 VAL A C 1
ATOM 1725 O O . VAL A 1 223 ? -0.093 -5.492 8.648 1 93.56 223 VAL A O 1
ATOM 1728 N N . GLY A 1 224 ? 1.588 -5.062 10.078 1 92.12 224 GLY A N 1
ATOM 1729 C CA . GLY A 1 224 ? 0.885 -5.512 11.273 1 92.12 224 GLY A CA 1
ATOM 1730 C C . GLY A 1 224 ? 0.558 -4.387 12.234 1 92.12 224 GLY A C 1
ATOM 1731 O O . GLY A 1 224 ? 0.456 -3.227 11.828 1 92.12 224 GLY A O 1
ATOM 1732 N N .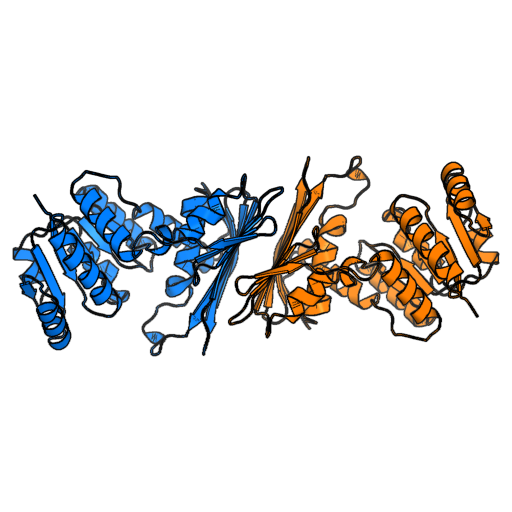 LEU A 1 225 ? 0.294 -4.758 13.469 1 85.31 225 LEU A N 1
ATOM 1733 C CA . LEU A 1 225 ? -0.113 -3.768 14.461 1 85.31 225 LEU A CA 1
ATOM 1734 C C . LEU A 1 225 ? 1.08 -2.936 14.922 1 85.31 225 LEU A C 1
ATOM 1736 O O . LEU A 1 225 ? 0.928 -1.762 15.266 1 85.31 225 LEU A O 1
ATOM 1740 N N . SER A 1 226 ? 2.248 -3.535 14.875 1 88 226 SER A N 1
ATOM 1741 C CA . SER A 1 226 ? 3.391 -2.803 15.414 1 88 226 SER A CA 1
ATOM 1742 C C . SER A 1 226 ? 4.633 -3.004 14.547 1 88 226 SER A C 1
ATOM 1744 O O . SER A 1 226 ? 5.707 -2.498 14.867 1 88 226 SER A O 1
ATOM 1746 N N . THR A 1 227 ? 4.43 -3.758 13.539 1 90.69 227 THR A N 1
ATOM 1747 C CA . THR A 1 227 ? 5.574 -4.07 12.695 1 90.69 227 THR A CA 1
ATOM 1748 C C . THR A 1 227 ? 5.172 -4.086 11.219 1 90.69 227 THR A C 1
ATOM 1750 O O . THR A 1 227 ? 3.99 -4.234 10.898 1 90.69 227 THR A O 1
ATOM 1753 N N . PHE A 1 228 ? 6.184 -3.811 10.453 1 94.31 228 PHE A N 1
ATOM 1754 C CA . PHE A 1 228 ? 5.984 -3.963 9.016 1 94.31 228 PHE A CA 1
ATOM 1755 C C . PHE A 1 228 ? 7.238 -4.508 8.344 1 94.31 228 PHE A C 1
ATOM 1757 O O . PHE A 1 228 ? 8.336 -4.41 8.898 1 94.31 228 PHE A O 1
ATOM 1764 N N . THR A 1 229 ? 7.031 -5.125 7.199 1 97.19 229 THR A N 1
ATOM 1765 C CA . THR A 1 229 ? 8.125 -5.543 6.332 1 97.19 229 THR A CA 1
ATOM 1766 C C . THR A 1 229 ? 7.836 -5.18 4.879 1 97.19 229 THR A C 1
ATOM 1768 O O . THR A 1 229 ? 6.676 -5.078 4.48 1 97.19 229 THR A O 1
ATOM 1771 N N . VAL A 1 230 ? 8.898 -4.938 4.172 1 96.06 230 VAL A N 1
ATOM 1772 C CA . VAL A 1 230 ? 8.812 -4.699 2.736 1 96.06 230 VAL A CA 1
ATOM 1773 C C . VAL A 1 230 ? 9.664 -5.723 1.988 1 96.06 230 VAL A C 1
ATOM 1775 O O . VAL A 1 230 ? 10.844 -5.891 2.287 1 96.06 230 VAL A O 1
ATOM 1778 N N . ALA A 1 231 ? 9.023 -6.32 1.089 1 97.62 231 ALA A N 1
ATOM 1779 C CA . ALA A 1 231 ? 9.711 -7.332 0.291 1 97.62 231 ALA A CA 1
ATOM 1780 C C . ALA A 1 231 ? 9.938 -6.844 -1.136 1 97.62 231 ALA A C 1
ATOM 1782 O O . ALA A 1 231 ? 8.984 -6.605 -1.879 1 97.62 231 ALA A O 1
ATOM 1783 N N . ASP A 1 232 ? 11.195 -6.648 -1.521 1 96.75 232 ASP A N 1
ATOM 1784 C CA . ASP A 1 232 ? 11.602 -6.48 -2.912 1 96.75 232 ASP A CA 1
ATOM 1785 C C . ASP A 1 232 ? 11.797 -7.832 -3.596 1 96.75 232 ASP A C 1
ATOM 1787 O O . ASP A 1 232 ? 12.875 -8.422 -3.516 1 96.75 232 ASP A O 1
ATOM 1791 N N . LEU A 1 233 ? 10.805 -8.227 -4.309 1 96.69 233 LEU A N 1
ATOM 1792 C CA . LEU A 1 233 ? 10.773 -9.594 -4.816 1 96.69 233 LEU A CA 1
ATOM 1793 C C . LEU A 1 233 ? 11.727 -9.758 -5.992 1 96.69 233 LEU A C 1
ATOM 1795 O O . LEU A 1 233 ? 12.109 -10.875 -6.34 1 96.69 233 LEU A O 1
ATOM 1799 N N . MET A 1 234 ? 12.086 -8.688 -6.637 1 93.56 234 MET A N 1
ATOM 1800 C CA . MET A 1 234 ? 12.984 -8.727 -7.789 1 93.56 234 MET A CA 1
ATOM 1801 C C . MET A 1 234 ? 14.422 -8.984 -7.352 1 93.56 234 MET A C 1
ATOM 1803 O O . MET A 1 234 ? 15.156 -9.719 -8.016 1 93.56 234 MET A O 1
ATOM 1807 N N . HIS A 1 235 ? 14.766 -8.453 -6.168 1 95.12 235 HIS A N 1
ATOM 1808 C CA . HIS A 1 235 ? 16.172 -8.484 -5.785 1 95.12 235 HIS A CA 1
ATOM 1809 C C . HIS A 1 235 ? 16.391 -9.383 -4.57 1 95.12 235 HIS A C 1
ATOM 1811 O O . HIS A 1 235 ? 17.531 -9.57 -4.125 1 95.12 235 HIS A O 1
ATOM 1817 N N . GLY A 1 236 ? 15.344 -9.875 -4.098 1 97.38 236 GLY A N 1
ATOM 1818 C CA . GLY A 1 236 ? 15.453 -10.758 -2.947 1 97.38 236 GLY A CA 1
ATOM 1819 C C . GLY A 1 236 ? 15.875 -10.039 -1.683 1 97.38 236 GLY A C 1
ATOM 1820 O O . GLY A 1 236 ? 16.797 -10.484 -0.985 1 97.38 236 GLY A O 1
ATOM 1821 N N . LEU A 1 237 ? 15.258 -8.844 -1.408 1 97.62 237 LEU A N 1
ATOM 1822 C CA . LEU A 1 237 ? 15.586 -8.055 -0.229 1 97.62 237 LEU A CA 1
ATOM 1823 C C . LEU A 1 237 ? 14.352 -7.84 0.644 1 97.62 237 LEU A C 1
ATOM 1825 O O . LEU A 1 237 ? 13.25 -7.629 0.13 1 97.62 237 LEU A O 1
ATOM 1829 N N . ILE A 1 238 ? 14.547 -7.887 1.978 1 97.75 238 ILE A N 1
ATOM 1830 C CA . ILE A 1 238 ? 13.516 -7.555 2.953 1 97.75 238 ILE A CA 1
ATOM 1831 C C . ILE A 1 238 ? 13.961 -6.355 3.787 1 97.75 238 ILE A C 1
ATOM 1833 O O . ILE A 1 238 ? 15.07 -6.344 4.328 1 97.75 238 ILE A O 1
ATOM 1837 N N . TYR A 1 239 ? 13.133 -5.379 3.773 1 96.31 239 TYR A N 1
ATOM 1838 C CA . TYR A 1 239 ? 13.352 -4.211 4.621 1 96.31 239 TYR A CA 1
ATOM 1839 C C . TYR A 1 239 ? 12.453 -4.258 5.855 1 96.31 239 TYR A C 1
ATOM 1841 O O . TYR A 1 239 ? 11.281 -4.633 5.766 1 96.31 239 TYR A O 1
ATOM 1849 N N . GLY A 1 240 ? 12.938 -3.885 7.039 1 93.19 240 GLY A N 1
ATOM 1850 C CA . GLY A 1 240 ? 12.18 -3.803 8.281 1 93.19 240 GLY A CA 1
ATOM 1851 C C . GLY A 1 240 ? 13.07 -3.705 9.508 1 93.19 240 GLY A C 1
ATOM 1852 O O . GLY A 1 240 ? 14.227 -4.125 9.477 1 93.19 240 GLY A O 1
ATOM 1853 N N . ASN A 1 241 ? 12.523 -3.102 10.5 1 90.69 241 ASN A N 1
ATOM 1854 C CA . ASN A 1 241 ? 13.211 -2.988 11.773 1 90.69 241 ASN A CA 1
ATOM 1855 C C . ASN A 1 241 ? 14.578 -2.322 11.617 1 90.69 241 ASN A C 1
ATOM 1857 O O . ASN A 1 241 ? 15.562 -2.76 12.219 1 90.69 241 ASN A O 1
ATOM 1861 N N . GLY A 1 242 ? 14.641 -1.466 10.719 1 92.5 242 GLY A N 1
ATOM 1862 C CA . GLY A 1 242 ? 15.859 -0.69 10.523 1 92.5 242 GLY A CA 1
ATOM 1863 C C . GLY A 1 242 ? 16.938 -1.451 9.781 1 92.5 242 GLY A C 1
ATOM 1864 O O . GLY A 1 242 ? 18.094 -1.013 9.727 1 92.5 242 GLY A O 1
ATOM 1865 N N . GLU A 1 243 ? 16.562 -2.621 9.156 1 95 243 GLU A N 1
ATOM 1866 C CA . GLU A 1 243 ? 17.562 -3.467 8.516 1 95 243 GLU A CA 1
ATOM 1867 C C . GLU A 1 243 ? 17.125 -3.863 7.105 1 95 243 GLU A C 1
ATOM 1869 O O . GLU A 1 243 ? 15.953 -3.709 6.75 1 95 243 GLU A O 1
ATOM 1874 N N . VAL A 1 244 ? 18.188 -4.207 6.332 1 96.06 244 VAL A N 1
ATOM 1875 C CA . VAL A 1 244 ? 17.984 -4.875 5.051 1 96.06 244 VAL A CA 1
ATOM 1876 C C . VAL A 1 244 ? 18.516 -6.301 5.121 1 96.06 244 VAL A C 1
ATOM 1878 O O . VAL A 1 244 ? 19.672 -6.52 5.469 1 96.06 244 VAL A O 1
ATOM 1881 N N . LYS A 1 245 ? 17.656 -7.188 4.832 1 96.81 245 LYS A N 1
ATOM 1882 C CA . LYS A 1 245 ? 18.047 -8.594 4.82 1 96.81 245 LYS A CA 1
ATOM 1883 C C . LYS A 1 245 ? 17.984 -9.172 3.408 1 96.81 245 LYS A C 1
ATOM 1885 O O . LYS A 1 245 ? 16.969 -9.039 2.723 1 96.81 245 LYS A O 1
ATOM 1890 N N . LYS A 1 246 ? 19.078 -9.742 2.994 1 97.31 246 LYS A N 1
ATOM 1891 C CA . LYS A 1 246 ? 19.078 -10.461 1.724 1 97.31 246 LYS A CA 1
ATOM 1892 C C . LYS A 1 246 ? 18.547 -11.883 1.901 1 97.31 246 LYS A C 1
ATOM 1894 O O . LYS A 1 246 ? 18.938 -12.578 2.84 1 97.31 246 LYS A O 1
ATOM 1899 N N . VAL A 1 247 ? 17.594 -12.266 1.066 1 97.38 247 VAL A N 1
ATOM 1900 C CA . VAL A 1 247 ? 17.078 -13.625 1.067 1 97.38 247 VAL A CA 1
ATOM 1901 C C . VAL A 1 247 ? 17.672 -14.414 -0.095 1 97.38 247 VAL A C 1
ATOM 1903 O O . VAL A 1 247 ? 17.547 -14.008 -1.255 1 97.38 247 VAL A O 1
ATOM 1906 N N . ASN A 1 248 ? 18.359 -15.469 0.196 1 94.81 248 ASN A N 1
ATOM 1907 C CA . ASN A 1 248 ? 18.906 -16.344 -0.845 1 94.81 248 ASN A CA 1
ATOM 1908 C C . ASN A 1 248 ? 17.906 -17.406 -1.274 1 94.81 248 ASN A C 1
ATOM 1910 O O . ASN A 1 248 ? 17.641 -18.344 -0.53 1 94.81 248 ASN A O 1
ATOM 1914 N N . GLN A 1 249 ? 17.359 -17.219 -2.441 1 94.69 249 GLN A N 1
ATOM 1915 C CA . GLN A 1 249 ? 16.453 -18.203 -3.02 1 94.69 249 GLN A CA 1
ATOM 1916 C C . GLN A 1 249 ? 17.109 -19.562 -3.148 1 94.69 249 GLN A C 1
ATOM 1918 O O . GLN A 1 249 ? 18.172 -19.688 -3.771 1 94.69 249 GLN A O 1
ATOM 1923 N N . SER A 1 250 ? 16.609 -20.547 -2.531 1 93.06 250 SER A N 1
ATOM 1924 C CA . SER A 1 250 ? 17.234 -21.859 -2.441 1 93.06 250 SER A CA 1
ATOM 1925 C C . SER A 1 250 ? 17.359 -22.5 -3.816 1 93.06 250 SER A C 1
ATOM 1927 O O . SER A 1 250 ? 18.406 -23.094 -4.137 1 93.06 250 SER A O 1
ATOM 1929 N N . GLU A 1 251 ? 16.281 -22.422 -4.574 1 96.12 251 GLU A N 1
ATOM 1930 C CA . GLU A 1 251 ? 16.219 -22.938 -5.938 1 96.12 251 GLU A CA 1
ATOM 1931 C C . GLU A 1 251 ? 15.375 -22.031 -6.832 1 96.12 251 GLU A C 1
ATOM 1933 O O . GLU A 1 251 ? 14.625 -21.188 -6.336 1 96.12 251 GLU A O 1
ATOM 1938 N N . GLU A 1 252 ? 15.578 -22.281 -8.117 1 96.44 252 GLU A N 1
ATOM 1939 C CA . GLU A 1 252 ? 14.695 -21.594 -9.047 1 96.44 252 GLU A CA 1
ATOM 1940 C C . GLU A 1 252 ? 13.227 -21.922 -8.766 1 96.44 252 GLU A C 1
ATOM 1942 O O . GLU A 1 252 ? 12.867 -23.078 -8.586 1 96.44 252 GLU A O 1
ATOM 1947 N N . PRO A 1 253 ? 12.398 -20.922 -8.711 1 97.5 253 PRO A N 1
ATOM 1948 C CA . PRO A 1 253 ? 10.992 -21.156 -8.336 1 97.5 253 PRO A CA 1
ATOM 1949 C C . PRO A 1 253 ? 10.305 -22.172 -9.242 1 97.5 253 PRO A C 1
ATOM 1951 O O . PRO A 1 253 ? 9.555 -23.016 -8.758 1 97.5 253 PRO A O 1
ATOM 1954 N N . VAL A 1 254 ? 10.555 -22.141 -10.531 1 98.44 254 VAL A N 1
ATOM 1955 C CA . VAL A 1 254 ? 9.938 -23.078 -11.453 1 98.44 254 VAL A CA 1
ATOM 1956 C C . VAL A 1 254 ? 10.422 -24.5 -11.141 1 98.44 254 VAL A C 1
ATOM 1958 O O . VAL A 1 254 ? 9.656 -25.453 -11.25 1 98.44 254 VAL A O 1
ATOM 1961 N N . TYR A 1 255 ? 11.641 -24.609 -10.766 1 98.62 255 TYR A N 1
ATOM 1962 C CA . TYR A 1 255 ? 12.164 -25.906 -10.328 1 98.62 255 TYR A CA 1
ATOM 1963 C C . TYR A 1 255 ? 11.367 -26.438 -9.148 1 98.62 255 TYR A C 1
ATOM 1965 O O . TYR A 1 255 ? 10.945 -27.609 -9.148 1 98.62 255 TYR A O 1
ATOM 1973 N N . LEU A 1 256 ? 11.18 -25.609 -8.156 1 98.56 256 LEU A N 1
ATOM 1974 C CA . LEU A 1 256 ? 10.445 -26.016 -6.961 1 98.56 256 LEU A CA 1
ATOM 1975 C C . LEU A 1 256 ? 9 -26.359 -7.301 1 98.56 256 LEU A C 1
ATOM 1977 O O . LEU A 1 256 ? 8.438 -27.312 -6.758 1 98.56 256 LEU A O 1
ATOM 1981 N N . GLU A 1 257 ? 8.438 -25.594 -8.148 1 98.62 257 GLU A N 1
ATOM 1982 C CA . GLU A 1 257 ? 7.066 -25.812 -8.602 1 98.62 257 GLU A CA 1
ATOM 1983 C C . GLU A 1 257 ? 6.93 -27.156 -9.312 1 98.62 257 GLU A C 1
ATOM 1985 O O . GLU A 1 257 ? 6.059 -27.953 -8.977 1 98.62 257 GLU A O 1
ATOM 1990 N N . ASP A 1 258 ? 7.824 -27.406 -10.258 1 98.75 258 ASP A N 1
ATOM 1991 C CA . ASP A 1 258 ? 7.816 -28.656 -11 1 98.75 258 ASP A CA 1
ATOM 1992 C C . ASP A 1 258 ? 8.07 -29.844 -10.078 1 98.75 258 ASP A C 1
ATOM 1994 O O . ASP A 1 258 ? 7.41 -30.875 -10.188 1 98.75 258 ASP A O 1
ATOM 1998 N N . ARG A 1 259 ? 8.977 -29.688 -9.18 1 98.69 259 ARG A N 1
ATOM 1999 C CA . ARG A 1 259 ? 9.281 -30.766 -8.234 1 98.69 259 ARG A CA 1
ATOM 2000 C C . ARG A 1 259 ? 8.07 -31.094 -7.375 1 98.69 259 ARG A C 1
ATOM 2002 O O . ARG A 1 259 ? 7.723 -32.25 -7.211 1 98.69 259 ARG A O 1
ATOM 2009 N N . ASN A 1 260 ? 7.453 -30.094 -6.832 1 98.75 260 ASN A N 1
ATOM 2010 C CA . ASN A 1 260 ? 6.273 -30.328 -6.004 1 98.75 260 ASN A CA 1
ATOM 2011 C C . ASN A 1 260 ? 5.176 -31.047 -6.789 1 98.75 260 ASN A C 1
ATOM 2013 O O . ASN A 1 260 ? 4.539 -31.969 -6.273 1 98.75 260 ASN A O 1
ATOM 2017 N N . PHE A 1 261 ? 5.012 -30.578 -8 1 98.75 261 PHE A N 1
ATOM 2018 C CA . PHE A 1 261 ? 4.008 -31.219 -8.844 1 98.75 261 PHE A CA 1
ATOM 2019 C C . PHE A 1 261 ? 4.297 -32.688 -9.008 1 98.75 261 PHE A C 1
ATOM 2021 O O . PHE A 1 261 ? 3.426 -33.531 -8.773 1 98.75 261 PHE A O 1
ATOM 2028 N N . LEU A 1 262 ? 5.504 -33.031 -9.336 1 98.62 262 LEU A N 1
ATOM 2029 C CA . LEU A 1 262 ? 5.895 -34.438 -9.555 1 98.62 262 LEU A CA 1
ATOM 2030 C C . LEU A 1 262 ? 5.793 -35.25 -8.266 1 98.62 262 LEU A C 1
ATOM 2032 O O . LEU A 1 262 ? 5.293 -36.375 -8.273 1 98.62 262 LEU A O 1
ATOM 2036 N N . GLU A 1 263 ? 6.195 -34.625 -7.191 1 98.56 263 GLU A N 1
ATOM 2037 C CA . GLU A 1 263 ? 6.105 -35.312 -5.906 1 98.56 263 GLU A CA 1
ATOM 2038 C C . GLU A 1 263 ? 4.652 -35.531 -5.496 1 98.56 263 GLU A C 1
ATOM 2040 O O . GLU A 1 263 ? 4.32 -36.562 -4.879 1 98.56 263 GLU A O 1
ATOM 2045 N N . ALA A 1 264 ? 3.83 -34.625 -5.781 1 98.25 264 ALA A N 1
ATOM 2046 C CA . ALA A 1 264 ? 2.402 -34.781 -5.516 1 98.25 264 ALA A CA 1
ATOM 2047 C C . ALA A 1 264 ? 1.816 -35.906 -6.359 1 98.25 264 ALA A C 1
ATOM 2049 O O . ALA A 1 264 ? 1.006 -36.688 -5.867 1 98.25 264 ALA A O 1
ATOM 2050 N N . VAL A 1 265 ? 2.201 -36 -7.621 1 97.75 265 VAL A N 1
ATOM 2051 C CA . VAL A 1 265 ? 1.766 -37.062 -8.523 1 97.75 265 VAL A CA 1
ATOM 2052 C C . VAL A 1 265 ? 2.176 -38.406 -7.957 1 97.75 265 VAL A C 1
ATOM 2054 O O . VAL A 1 265 ? 1.415 -39.375 -8.039 1 97.75 265 VAL A O 1
ATOM 2057 N N . MET A 1 266 ? 3.318 -38.438 -7.305 1 97.31 266 MET A N 1
ATOM 2058 C CA . MET A 1 266 ? 3.85 -39.688 -6.73 1 97.31 266 MET A CA 1
ATOM 2059 C C . MET A 1 266 ? 3.203 -39.969 -5.379 1 97.31 266 MET A C 1
ATOM 2061 O O . MET A 1 266 ? 3.471 -41 -4.77 1 97.31 266 MET A O 1
ATOM 2065 N N . GLY A 1 267 ? 2.477 -39.062 -4.887 1 96.5 267 GLY A N 1
ATOM 2066 C CA . GLY A 1 267 ? 1.81 -39.25 -3.607 1 96.5 267 GLY A CA 1
ATOM 2067 C C . GLY A 1 267 ? 2.703 -38.938 -2.422 1 96.5 267 GLY A C 1
ATOM 2068 O O . GLY A 1 267 ? 2.404 -39.344 -1.293 1 96.5 267 GLY A O 1
ATOM 2069 N N . LYS A 1 268 ? 3.754 -38.188 -2.662 1 97.12 268 LYS A N 1
ATOM 2070 C CA . LYS A 1 268 ? 4.738 -37.938 -1.612 1 97.12 268 LYS A CA 1
ATOM 2071 C C . LYS A 1 268 ? 4.426 -36.656 -0.853 1 97.12 268 LYS A C 1
ATOM 2073 O O . LYS A 1 268 ? 4.914 -36.438 0.259 1 97.12 268 LYS A O 1
ATOM 2078 N N . THR A 1 269 ? 3.736 -35.75 -1.451 1 97.75 269 THR A N 1
ATOM 2079 C CA . THR A 1 269 ? 3.387 -34.469 -0.838 1 97.75 269 THR A CA 1
ATOM 2080 C C . THR A 1 269 ? 2.041 -33.969 -1.356 1 97.75 269 THR A C 1
ATOM 2082 O O . THR A 1 269 ? 1.508 -34.5 -2.332 1 97.75 269 THR A O 1
ATOM 2085 N N . LYS A 1 270 ? 1.438 -33.125 -0.646 1 97.62 270 LYS A N 1
ATOM 2086 C CA . LYS A 1 270 ? 0.271 -32.406 -1.155 1 97.62 270 LYS A CA 1
ATOM 2087 C C . LYS A 1 270 ? 0.67 -31.391 -2.225 1 97.62 270 LYS A C 1
ATOM 2089 O O . LYS A 1 270 ? 1.75 -30.797 -2.154 1 97.62 270 LYS A O 1
ATOM 2094 N N . PRO A 1 271 ? -0.199 -31.25 -3.25 1 98.31 271 PRO A N 1
ATOM 2095 C CA . PRO A 1 271 ? 0.122 -30.219 -4.238 1 98.31 271 PRO A CA 1
ATOM 2096 C C . PRO A 1 271 ? 0.196 -28.812 -3.629 1 98.31 271 PRO A C 1
ATOM 2098 O O . PRO A 1 271 ? -0.568 -28.5 -2.715 1 98.31 271 PRO A O 1
ATOM 2101 N N . PHE A 1 272 ? 1.048 -27.938 -4.184 1 97.88 272 PHE A N 1
ATOM 2102 C CA . PHE A 1 272 ? 1.278 -26.594 -3.643 1 97.88 272 PHE A CA 1
ATOM 2103 C C . PHE A 1 272 ? 0.081 -25.688 -3.902 1 97.88 272 PHE A C 1
ATOM 2105 O O . PHE A 1 272 ? -0.062 -24.641 -3.268 1 97.88 272 PHE A O 1
ATOM 2112 N N . ALA A 1 273 ? -0.733 -26.078 -4.875 1 98.06 273 ALA A N 1
ATOM 2113 C CA . ALA A 1 273 ? -1.938 -25.344 -5.246 1 98.06 273 ALA A CA 1
ATOM 2114 C C . ALA A 1 273 ? -3.012 -26.281 -5.785 1 98.06 273 ALA A C 1
ATOM 2116 O O . ALA A 1 273 ? -2.717 -27.406 -6.184 1 98.06 273 ALA A O 1
ATOM 2117 N N . THR A 1 274 ? -4.227 -25.812 -5.73 1 97.75 274 THR A N 1
ATOM 2118 C CA . THR A 1 274 ? -5.352 -26.562 -6.277 1 97.75 274 THR A CA 1
ATOM 2119 C C . THR A 1 274 ? -6.18 -25.688 -7.215 1 97.75 274 THR A C 1
ATOM 2121 O O . THR A 1 274 ? -6.031 -24.469 -7.219 1 97.75 274 THR A O 1
ATOM 2124 N N . LEU A 1 275 ? -6.957 -26.375 -7.98 1 97.75 275 LEU A N 1
ATOM 2125 C CA . LEU A 1 275 ? -7.852 -25.625 -8.852 1 97.75 275 LEU A CA 1
ATOM 2126 C C . LEU A 1 275 ? -8.82 -24.781 -8.039 1 97.75 275 LEU A C 1
ATOM 2128 O O . LEU A 1 275 ? -9.227 -23.703 -8.477 1 97.75 275 LEU A O 1
ATOM 2132 N N . THR A 1 276 ? -9.141 -25.219 -6.828 1 97.12 276 THR A N 1
ATOM 2133 C CA . THR A 1 276 ? -9.992 -24.453 -5.926 1 97.12 276 THR A CA 1
ATOM 2134 C C . THR A 1 276 ? -9.32 -23.141 -5.531 1 97.12 276 THR A C 1
ATOM 2136 O O . THR A 1 276 ? -9.984 -22.109 -5.438 1 97.12 276 THR A O 1
ATOM 2139 N N . ASP A 1 277 ? -8.039 -23.188 -5.273 1 97.44 277 ASP A N 1
ATOM 2140 C CA . ASP A 1 277 ? -7.305 -21.953 -5.012 1 97.44 277 ASP A CA 1
ATOM 2141 C C . ASP A 1 277 ? -7.477 -20.953 -6.156 1 97.44 277 ASP A C 1
ATOM 2143 O O . ASP A 1 277 ? -7.758 -19.781 -5.926 1 97.44 277 ASP A O 1
ATOM 2147 N N . TYR A 1 278 ? -7.297 -21.453 -7.336 1 98.06 278 TYR A N 1
ATOM 2148 C CA . TYR A 1 278 ? -7.379 -20.625 -8.531 1 98.06 278 TYR A CA 1
ATOM 2149 C C . TYR A 1 278 ? -8.789 -20.078 -8.727 1 98.06 278 TYR A C 1
ATOM 2151 O O . TYR A 1 278 ? -8.969 -18.922 -9.117 1 98.06 278 TYR A O 1
ATOM 2159 N N . ILE A 1 279 ? -9.773 -20.875 -8.469 1 97.94 279 ILE A N 1
ATOM 2160 C CA . ILE A 1 279 ? -11.172 -20.484 -8.594 1 97.94 279 ILE A CA 1
ATOM 2161 C C . ILE A 1 279 ? -11.477 -19.312 -7.652 1 97.94 279 ILE A C 1
ATOM 2163 O O . ILE A 1 279 ? -12.242 -18.422 -8 1 97.94 279 ILE A O 1
ATOM 2167 N N . SER A 1 280 ? -10.883 -19.297 -6.48 1 97.88 280 SER A N 1
ATOM 2168 C CA . SER A 1 280 ? -11.055 -18.172 -5.566 1 97.88 280 SER A CA 1
ATOM 2169 C C . SER A 1 280 ? -10.594 -16.875 -6.211 1 97.88 280 SER A C 1
ATOM 2171 O O . SER A 1 280 ? -11.234 -15.828 -6.039 1 97.88 280 SER A O 1
ATOM 2173 N N . CYS A 1 281 ? -9.508 -16.906 -6.926 1 97.62 281 CYS A N 1
ATOM 2174 C CA . CYS A 1 281 ? -9.055 -15.734 -7.66 1 97.62 281 CYS A CA 1
ATOM 2175 C C . CYS A 1 281 ? -10.094 -15.305 -8.695 1 97.62 281 CYS A C 1
ATOM 2177 O O . CYS A 1 281 ? -10.453 -14.125 -8.766 1 97.62 281 CYS A O 1
ATOM 2179 N N . LEU A 1 282 ? -10.602 -16.297 -9.43 1 97.06 282 LEU A N 1
ATOM 2180 C CA . LEU A 1 282 ? -11.539 -15.992 -10.508 1 97.06 282 LEU A CA 1
ATOM 2181 C C . LEU A 1 282 ? -12.844 -15.438 -9.953 1 97.06 282 LEU A C 1
ATOM 2183 O O . LEU A 1 282 ? -13.477 -14.586 -10.578 1 97.06 282 LEU A O 1
ATOM 2187 N N . ARG A 1 283 ? -13.242 -15.953 -8.805 1 96.62 283 ARG A N 1
ATOM 2188 C CA . ARG A 1 283 ? -14.461 -15.438 -8.18 1 96.62 283 ARG A CA 1
ATOM 2189 C C . ARG A 1 283 ? -14.344 -13.945 -7.895 1 96.62 283 ARG A C 1
ATOM 2191 O O . ARG A 1 283 ? -15.281 -13.188 -8.148 1 96.62 283 ARG A O 1
ATOM 2198 N N . ILE A 1 284 ? -13.25 -13.547 -7.418 1 95.69 284 ILE A N 1
ATOM 2199 C CA . ILE A 1 284 ? -13.023 -12.141 -7.117 1 95.69 284 ILE A CA 1
ATOM 2200 C C . ILE A 1 284 ? -12.977 -11.336 -8.414 1 95.69 284 ILE A C 1
ATOM 2202 O O . ILE A 1 284 ? -13.617 -10.281 -8.523 1 95.69 284 ILE A O 1
ATOM 2206 N N . ILE A 1 285 ? -12.266 -11.852 -9.414 1 94.56 285 ILE A N 1
ATOM 2207 C CA . ILE A 1 285 ? -12.133 -11.156 -10.688 1 94.56 285 ILE A CA 1
ATOM 2208 C C . ILE A 1 285 ? -13.508 -11 -11.336 1 94.56 285 ILE A C 1
ATOM 2210 O O . ILE A 1 285 ? -13.844 -9.922 -11.836 1 94.56 285 ILE A O 1
ATOM 2214 N N . GLU A 1 286 ? -14.289 -12.047 -11.289 1 93.62 286 GLU A N 1
ATOM 2215 C CA . GLU A 1 286 ? -15.625 -11.984 -11.867 1 93.62 286 GLU A CA 1
ATOM 2216 C C . GLU A 1 286 ? -16.5 -11 -11.094 1 93.62 286 GLU A C 1
ATOM 2218 O O . GLU A 1 286 ? -17.297 -10.273 -11.695 1 93.62 286 GLU A O 1
ATOM 2223 N N . ALA A 1 287 ? -16.406 -11.039 -9.82 1 92.06 287 ALA A N 1
ATOM 2224 C CA . ALA A 1 287 ? -17.172 -10.094 -9.008 1 92.06 287 ALA A CA 1
ATOM 2225 C C . ALA A 1 287 ? -16.844 -8.648 -9.383 1 92.06 287 ALA A C 1
ATOM 2227 O O . ALA A 1 287 ? -17.734 -7.805 -9.469 1 92.06 287 ALA A O 1
ATOM 2228 N N . ILE A 1 288 ? -15.617 -8.414 -9.578 1 87.75 288 ILE A N 1
ATOM 2229 C CA . ILE A 1 288 ? -15.172 -7.086 -9.992 1 87.75 288 ILE A CA 1
ATOM 2230 C C . ILE A 1 288 ? -15.789 -6.727 -11.336 1 87.75 288 ILE A C 1
ATOM 2232 O O . ILE A 1 288 ? -16.312 -5.625 -11.516 1 87.75 288 ILE A O 1
ATOM 2236 N N . GLN A 1 289 ? -15.719 -7.645 -12.281 1 87.19 289 GLN A N 1
ATOM 2237 C CA . GLN A 1 289 ? -16.234 -7.418 -13.633 1 87.19 289 GLN A CA 1
ATOM 2238 C C . GLN A 1 289 ? -17.734 -7.219 -13.625 1 87.19 289 GLN A C 1
ATOM 2240 O O . GLN A 1 289 ? -18.281 -6.473 -14.445 1 87.19 289 GLN A O 1
ATOM 2245 N N . GLN A 1 290 ? -18.422 -7.836 -12.664 1 87.88 290 GLN A N 1
ATOM 2246 C CA . GLN A 1 290 ? -19.875 -7.766 -12.594 1 87.88 290 GLN A CA 1
ATOM 2247 C C . GLN A 1 290 ? -20.328 -6.715 -11.586 1 87.88 290 GLN A C 1
ATOM 2249 O O . GLN A 1 290 ? -21.531 -6.559 -11.336 1 87.88 290 GLN A O 1
ATOM 2254 N N . ASN A 1 291 ? -19.375 -6.059 -10.914 1 81.06 291 ASN A N 1
ATOM 2255 C CA . ASN A 1 291 ? -19.625 -4.996 -9.945 1 81.06 291 ASN A CA 1
ATOM 2256 C C . ASN A 1 291 ? -20.344 -5.523 -8.703 1 81.06 291 ASN A C 1
ATOM 2258 O O . ASN A 1 291 ? -21.266 -4.891 -8.195 1 81.06 291 ASN A O 1
ATOM 2262 N N . TYR A 1 292 ? -19.938 -6.742 -8.383 1 79.12 292 TYR A N 1
ATOM 2263 C CA . TYR A 1 292 ? -20.375 -7.285 -7.105 1 79.12 292 TYR A CA 1
ATOM 2264 C C . TYR A 1 292 ? -19.391 -6.938 -6 1 79.12 292 TYR A C 1
ATOM 2266 O O . TYR A 1 292 ? -18.188 -6.785 -6.254 1 79.12 292 TYR A O 1
ATOM 2274 N N . ASN A 1 293 ? -19.922 -6.832 -4.703 1 78.81 293 ASN A N 1
ATOM 2275 C CA . ASN A 1 293 ? -19.047 -6.383 -3.621 1 78.81 293 ASN A CA 1
ATOM 2276 C C . ASN A 1 293 ? -18.562 -7.555 -2.771 1 78.81 293 ASN A C 1
ATOM 2278 O O . ASN A 1 293 ? -17.375 -7.668 -2.488 1 78.81 293 ASN A O 1
ATOM 2282 N N . ALA A 1 294 ? -19.438 -8.445 -2.387 1 84.94 294 ALA A N 1
ATOM 2283 C CA . ALA A 1 294 ? -19.062 -9.523 -1.478 1 84.94 294 ALA A CA 1
ATOM 2284 C C . ALA A 1 294 ? -19.016 -10.867 -2.205 1 84.94 294 ALA A C 1
ATOM 2286 O O . ALA A 1 294 ? -19.938 -11.203 -2.953 1 84.94 294 ALA A O 1
ATOM 2287 N N . VAL A 1 295 ? -17.891 -11.57 -2.008 1 90.38 295 VAL A N 1
ATOM 2288 C CA . VAL A 1 295 ? -17.656 -12.844 -2.688 1 90.38 295 VAL A CA 1
ATOM 2289 C C . VAL A 1 295 ? -17.281 -13.914 -1.664 1 90.38 295 VAL A C 1
ATOM 2291 O O . VAL A 1 295 ? -16.297 -13.766 -0.939 1 90.38 295 VAL A O 1
ATOM 2294 N N . PRO A 1 296 ? -18.109 -14.969 -1.544 1 89.44 296 PRO A N 1
ATOM 2295 C CA . PRO A 1 296 ? -17.625 -16.109 -0.769 1 89.44 296 PRO A CA 1
ATOM 2296 C C . PRO A 1 296 ? -16.484 -16.859 -1.467 1 89.44 296 PRO A C 1
ATOM 2298 O O . PRO A 1 296 ? -16.5 -17 -2.691 1 89.44 296 PRO A O 1
ATOM 2301 N N . LEU A 1 297 ? -15.469 -17.234 -0.741 1 91.88 297 LEU A N 1
ATOM 2302 C CA . LEU A 1 297 ? -14.305 -17.875 -1.349 1 91.88 297 LEU A CA 1
ATOM 2303 C C . LEU A 1 297 ? -14.258 -19.359 -1.013 1 91.88 297 LEU A C 1
ATOM 2305 O O . LEU A 1 297 ? -14.75 -19.781 0.035 1 91.88 297 LEU A O 1
ATOM 2309 N N . MET B 1 1 ? 11.281 43.469 14.578 1 79.44 1 MET B N 1
ATOM 2310 C CA . MET B 1 1 ? 10.328 43.406 15.688 1 79.44 1 MET B CA 1
ATOM 2311 C C . MET B 1 1 ? 9.578 42.062 15.68 1 79.44 1 MET B C 1
ATOM 2313 O O . MET B 1 1 ? 9.297 41.531 14.617 1 79.44 1 MET B O 1
ATOM 2317 N N . GLY B 1 2 ? 9.523 41.5 16.938 1 91.94 2 GLY B N 1
ATOM 2318 C CA . GLY B 1 2 ? 8.898 40.188 17.031 1 91.94 2 GLY B CA 1
ATOM 2319 C C . GLY B 1 2 ? 7.387 40.25 16.969 1 91.94 2 GLY B C 1
ATOM 2320 O O . GLY B 1 2 ? 6.797 41.312 16.906 1 91.94 2 GLY B O 1
ATOM 2321 N N . VAL B 1 3 ? 6.703 39.125 16.844 1 97.75 3 VAL B N 1
ATOM 2322 C CA . VAL B 1 3 ? 5.258 38.969 16.719 1 97.75 3 VAL B CA 1
ATOM 2323 C C . VAL B 1 3 ? 4.629 38.875 18.109 1 97.75 3 VAL B C 1
ATOM 2325 O O . VAL B 1 3 ? 5.156 38.156 18.984 1 97.75 3 VAL B O 1
ATOM 2328 N N . LYS B 1 4 ? 3.557 39.562 18.406 1 98.25 4 LYS B N 1
ATOM 2329 C CA . LYS B 1 4 ? 2.748 39.312 19.594 1 98.25 4 LYS B CA 1
ATOM 2330 C C . LYS B 1 4 ? 1.84 38.094 19.406 1 98.25 4 LYS B C 1
ATOM 2332 O O . LYS B 1 4 ? 0.898 38.156 18.609 1 98.25 4 LYS B O 1
ATOM 2337 N N . VAL B 1 5 ? 2.08 37.062 20.219 1 98.56 5 VAL B N 1
ATOM 2338 C CA . VAL B 1 5 ? 1.432 35.812 19.953 1 98.56 5 VAL B CA 1
ATOM 2339 C C . VAL B 1 5 ? 0.527 35.406 21.125 1 98.56 5 VAL B C 1
ATOM 2341 O O . VAL B 1 5 ? 0.884 35.625 22.281 1 98.56 5 VAL B O 1
ATOM 2344 N N . ALA B 1 6 ? -0.621 34.875 20.797 1 98.69 6 ALA B N 1
ATOM 2345 C CA . ALA B 1 6 ? -1.483 34.25 21.797 1 98.69 6 ALA B CA 1
ATOM 2346 C C . ALA B 1 6 ? -1.666 32.781 21.516 1 98.69 6 ALA B C 1
ATOM 2348 O O . ALA B 1 6 ? -1.733 32.375 20.359 1 98.69 6 ALA B O 1
ATOM 2349 N N . LEU B 1 7 ? -1.708 31.969 22.562 1 98.75 7 LEU B N 1
ATOM 2350 C CA . LEU B 1 7 ? -2.029 30.547 22.531 1 98.75 7 LEU B CA 1
ATOM 2351 C C . LEU B 1 7 ? -3.305 30.25 23.312 1 98.75 7 LEU B C 1
ATOM 2353 O O . LEU B 1 7 ? -3.375 30.531 24.516 1 98.75 7 LEU B O 1
ATOM 2357 N N . ILE B 1 8 ? -4.273 29.781 22.578 1 98.69 8 ILE B N 1
ATOM 2358 C CA . ILE B 1 8 ? -5.527 29.422 23.234 1 98.69 8 ILE B CA 1
ATOM 2359 C C . ILE B 1 8 ? -5.605 27.906 23.422 1 98.69 8 ILE B C 1
ATOM 2361 O O . ILE B 1 8 ? -5.676 27.156 22.453 1 98.69 8 ILE B O 1
ATOM 2365 N N . GLY B 1 9 ? -5.719 27.484 24.641 1 98.06 9 GLY B N 1
ATOM 2366 C CA . GLY B 1 9 ? -5.703 26.062 24.969 1 98.06 9 GLY B CA 1
ATOM 2367 C C . GLY B 1 9 ? -4.34 25.562 25.406 1 98.06 9 GLY B C 1
ATOM 2368 O O . GLY B 1 9 ? -3.385 25.594 24.625 1 98.06 9 GLY B O 1
ATOM 2369 N N . MET B 1 10 ? -4.258 25.109 26.641 1 97.31 10 MET B N 1
ATOM 2370 C CA . MET B 1 10 ? -3.006 24.625 27.219 1 97.31 10 MET B CA 1
ATOM 2371 C C . MET B 1 10 ? -3.111 23.156 27.578 1 97.31 10 MET B C 1
ATOM 2373 O O . MET B 1 10 ? -2.676 22.75 28.656 1 97.31 10 MET B O 1
ATOM 2377 N N . GLY B 1 11 ? -3.803 22.422 26.703 1 94.44 11 GLY B N 1
ATOM 2378 C CA . GLY B 1 11 ? -3.781 20.984 26.812 1 94.44 11 GLY B CA 1
ATOM 2379 C C . GLY B 1 11 ? -2.5 20.359 26.281 1 94.44 11 GLY B C 1
ATOM 2380 O O . GLY B 1 11 ? -1.43 20.969 26.375 1 94.44 11 GLY B O 1
ATOM 2381 N N . ARG B 1 12 ? -2.584 19.125 25.844 1 90.75 12 ARG B N 1
ATOM 2382 C CA . ARG B 1 12 ? -1.419 18.391 25.375 1 90.75 12 ARG B CA 1
ATOM 2383 C C . ARG B 1 12 ? -0.73 19.141 24.234 1 90.75 12 ARG B C 1
ATOM 2385 O O . ARG B 1 12 ? 0.463 19.438 24.312 1 90.75 12 ARG B O 1
ATOM 2392 N N . MET B 1 13 ? -1.475 19.438 23.172 1 95.25 13 MET B N 1
ATOM 2393 C CA . MET B 1 13 ? -0.89 20.125 22.031 1 95.25 13 MET B CA 1
ATOM 2394 C C . MET B 1 13 ? -0.498 21.547 22.391 1 95.25 13 MET B C 1
ATOM 2396 O O . MET B 1 13 ? 0.542 22.047 21.953 1 95.25 13 MET B O 1
ATOM 2400 N N . GLY B 1 14 ? -1.325 22.188 23.141 1 97.75 14 GLY B N 1
ATOM 2401 C CA . GLY B 1 14 ? -1.008 23.547 23.562 1 97.75 14 GLY B CA 1
ATOM 2402 C C . GLY B 1 14 ? 0.319 23.641 24.297 1 97.75 14 GLY B C 1
ATOM 2403 O O . GLY B 1 14 ? 1.091 24.578 24.062 1 97.75 14 GLY B O 1
ATOM 2404 N N . SER B 1 15 ? 0.588 22.672 25.125 1 97.69 15 SER B N 1
ATOM 2405 C CA . SER B 1 15 ? 1.836 22.672 25.891 1 97.69 15 SER B CA 1
ATOM 2406 C C . SER B 1 15 ? 3.039 22.484 24.969 1 97.69 15 SER B C 1
ATOM 2408 O O . SER B 1 15 ? 4.102 23.062 25.203 1 97.69 15 SER B O 1
ATOM 2410 N N . ILE B 1 16 ? 2.889 21.688 23.953 1 97.81 16 ILE B N 1
ATOM 2411 C CA . ILE B 1 16 ? 3.959 21.469 22.984 1 97.81 16 ILE B CA 1
ATOM 2412 C C . ILE B 1 16 ? 4.219 22.75 22.203 1 97.81 16 ILE B C 1
ATOM 2414 O O . ILE B 1 16 ? 5.367 23.156 22.031 1 97.81 16 ILE B O 1
ATOM 2418 N N . HIS B 1 17 ? 3.168 23.406 21.781 1 98.69 17 HIS B N 1
ATOM 2419 C CA . HIS B 1 17 ? 3.307 24.688 21.094 1 98.69 17 HIS B CA 1
ATOM 2420 C C . HIS B 1 17 ? 4.004 25.703 21.984 1 98.69 17 HIS B C 1
ATOM 2422 O O . HIS B 1 17 ? 4.91 26.422 21.531 1 98.69 17 HIS B O 1
ATOM 2428 N N . LEU B 1 18 ? 3.604 25.734 23.219 1 98.69 18 LEU B N 1
ATOM 2429 C CA . LEU B 1 18 ? 4.156 26.734 24.125 1 98.69 18 LEU B CA 1
ATOM 2430 C C . LEU B 1 18 ? 5.664 26.547 24.281 1 98.69 18 LEU B C 1
ATOM 2432 O O . LEU B 1 18 ? 6.414 27.531 24.281 1 98.69 18 LEU B O 1
ATOM 2436 N N . LYS B 1 19 ? 6.059 25.297 24.422 1 98.31 19 LYS B N 1
ATOM 2437 C CA . LYS B 1 19 ? 7.484 25 24.531 1 98.31 19 LYS B CA 1
ATOM 2438 C C . LYS B 1 19 ? 8.258 25.578 23.344 1 98.31 19 LYS B C 1
ATOM 2440 O O . LYS B 1 19 ? 9.289 26.219 23.531 1 98.31 19 LYS B O 1
ATOM 2445 N N . GLU B 1 20 ? 7.738 25.422 22.172 1 98.5 20 GLU B N 1
ATOM 2446 C CA . GLU B 1 20 ? 8.406 25.906 20.969 1 98.5 20 GLU B CA 1
ATOM 2447 C C . GLU B 1 20 ? 8.297 27.422 20.828 1 98.5 20 GLU B C 1
ATOM 2449 O O . GLU B 1 20 ? 9.219 28.078 20.344 1 98.5 20 GLU B O 1
ATOM 2454 N N . LEU B 1 21 ? 7.211 28 21.297 1 98.69 21 LEU B N 1
ATOM 2455 C CA . LEU B 1 21 ? 7.027 29.453 21.25 1 98.69 21 LEU B CA 1
ATOM 2456 C C . LEU B 1 21 ? 8.031 30.156 22.156 1 98.69 21 LEU B C 1
ATOM 2458 O O . LEU B 1 21 ? 8.57 31.203 21.797 1 98.69 21 LEU B O 1
ATOM 2462 N N . VAL B 1 22 ? 8.25 29.562 23.281 1 98.25 22 VAL B N 1
ATOM 2463 C CA . VAL B 1 22 ? 9.227 30.125 24.203 1 98.25 22 VAL B CA 1
ATOM 2464 C C . VAL B 1 22 ? 10.617 30.109 23.562 1 98.25 22 VAL B C 1
ATOM 2466 O O . VAL B 1 22 ? 11.359 31.094 23.641 1 98.25 22 VAL B O 1
ATOM 2469 N N . ARG B 1 23 ? 10.938 29 22.922 1 97.81 23 ARG B N 1
ATOM 2470 C CA . ARG B 1 23 ? 12.203 28.891 22.203 1 97.81 23 ARG B CA 1
ATOM 2471 C C . ARG B 1 23 ? 12.297 29.969 21.125 1 97.81 23 ARG B C 1
ATOM 2473 O O . ARG B 1 23 ? 13.328 30.625 21 1 97.81 23 ARG B O 1
ATOM 2480 N N . LEU B 1 24 ? 11.289 30.156 20.391 1 98.44 24 LEU B N 1
ATOM 2481 C CA . LEU B 1 24 ? 11.25 31.109 19.281 1 98.44 24 LEU B CA 1
ATOM 2482 C C . LEU B 1 24 ? 11.312 32.531 19.781 1 98.44 24 LEU B C 1
ATOM 2484 O O . LEU B 1 24 ? 11.875 33.406 19.125 1 98.44 24 LEU B O 1
ATOM 2488 N N . ARG B 1 25 ? 10.773 32.812 20.938 1 97.88 25 ARG B N 1
ATOM 2489 C CA . ARG B 1 25 ? 10.922 34.094 21.578 1 97.88 25 ARG B CA 1
ATOM 2490 C C . ARG B 1 25 ? 12.383 34.406 21.906 1 97.88 25 ARG B C 1
ATOM 2492 O O . ARG B 1 25 ? 12.875 35.5 21.641 1 97.88 25 ARG B O 1
ATOM 2499 N N . ASN B 1 26 ? 13.031 33.406 22.406 1 97.06 26 ASN B N 1
ATOM 2500 C CA . ASN B 1 26 ? 14.445 33.562 22.719 1 97.06 26 ASN B CA 1
ATOM 2501 C C . ASN B 1 26 ? 15.281 33.812 21.469 1 97.06 26 ASN B C 1
ATOM 2503 O O . ASN B 1 26 ? 16.375 34.375 21.562 1 97.06 26 ASN B O 1
ATOM 2507 N N . GLU B 1 27 ? 14.719 33.438 20.375 1 97.25 27 GLU B N 1
ATOM 2508 C CA . GLU B 1 27 ? 15.414 33.625 19.094 1 97.25 27 GLU B CA 1
ATOM 2509 C C . GLU B 1 27 ? 15.039 34.969 18.469 1 97.25 27 GLU B C 1
ATOM 2511 O O . GLU B 1 27 ? 15.531 35.312 17.391 1 97.25 27 GLU B O 1
ATOM 2516 N N . GLY B 1 28 ? 14.086 35.656 18.984 1 97.06 28 GLY B N 1
ATOM 2517 C CA . GLY B 1 28 ? 13.789 37.031 18.578 1 97.06 28 GLY B CA 1
ATOM 2518 C C . GLY B 1 28 ? 12.586 37.125 17.656 1 97.06 28 GLY B C 1
ATOM 2519 O O . GLY B 1 28 ? 12.289 38.188 17.141 1 97.06 28 GLY B O 1
ATOM 2520 N N . LEU B 1 29 ? 11.852 36.031 17.5 1 97.81 29 LEU B N 1
ATOM 2521 C CA . LEU B 1 29 ? 10.734 36.062 16.547 1 97.81 29 LEU B CA 1
ATOM 2522 C C . LEU B 1 29 ? 9.445 36.5 17.234 1 97.81 29 LEU B C 1
ATOM 2524 O O . LEU B 1 29 ? 8.461 36.812 16.562 1 97.81 29 LEU B O 1
ATOM 2528 N N . ILE B 1 30 ? 9.477 36.469 18.594 1 98.5 30 ILE B N 1
ATOM 2529 C CA . ILE B 1 30 ? 8.25 36.75 19.344 1 98.5 30 ILE B CA 1
ATOM 2530 C C . ILE B 1 30 ? 8.516 37.844 20.359 1 98.5 30 ILE B C 1
ATOM 2532 O O . ILE B 1 30 ? 9.523 37.812 21.078 1 98.5 30 ILE B O 1
ATOM 2536 N N . ASP B 1 31 ? 7.645 38.781 20.422 1 97.94 31 ASP B N 1
ATOM 2537 C CA . ASP B 1 31 ? 7.746 39.875 21.375 1 97.94 31 ASP B CA 1
ATOM 2538 C C . ASP B 1 31 ? 7.094 39.531 22.703 1 97.94 31 ASP B C 1
ATOM 2540 O O . ASP B 1 31 ? 7.625 39.844 23.766 1 97.94 31 ASP B O 1
ATOM 2544 N N . SER B 1 32 ? 5.938 38.875 22.625 1 97.69 32 SER B N 1
ATOM 2545 C CA . SER B 1 32 ? 5.227 38.469 23.828 1 97.69 32 SER B CA 1
ATOM 2546 C C . SER B 1 32 ? 4.348 37.25 23.562 1 97.69 32 SER B C 1
ATOM 2548 O O . SER B 1 32 ? 3.854 37.062 22.453 1 97.69 32 SER B O 1
ATOM 2550 N N . ILE B 1 33 ? 4.25 36.438 24.625 1 98.5 33 ILE B N 1
ATOM 2551 C CA . ILE B 1 33 ? 3.402 35.25 24.578 1 98.5 33 ILE B CA 1
ATOM 2552 C C . ILE B 1 33 ? 2.283 35.406 25.609 1 98.5 33 ILE B C 1
ATOM 2554 O O . ILE B 1 33 ? 2.545 35.562 26.797 1 98.5 33 ILE B O 1
ATOM 2558 N N . THR B 1 34 ? 1.072 35.344 25.172 1 98.5 34 THR B N 1
ATOM 2559 C CA . THR B 1 34 ? -0.112 35.312 26.016 1 98.5 34 THR B CA 1
ATOM 2560 C C . THR B 1 34 ? -0.78 33.938 25.938 1 98.5 34 THR B C 1
ATOM 2562 O O . THR B 1 34 ? -0.976 33.406 24.844 1 98.5 34 THR B O 1
ATOM 2565 N N . VAL B 1 35 ? -1.146 33.375 27.109 1 98.69 35 VAL B N 1
ATOM 2566 C CA . VAL B 1 35 ? -1.817 32.094 27.125 1 98.69 35 VAL B CA 1
ATOM 2567 C C . VAL B 1 35 ? -3.221 32.219 27.703 1 98.69 35 VAL B C 1
ATOM 2569 O O . VAL B 1 35 ? -3.41 32.906 28.719 1 98.69 35 VAL B O 1
ATOM 2572 N N . ILE B 1 36 ? -4.164 31.641 27.047 1 98.56 36 ILE B N 1
ATOM 2573 C CA . ILE B 1 36 ? -5.559 31.672 27.484 1 98.56 36 ILE B CA 1
ATOM 2574 C C . ILE B 1 36 ? -6.051 30.25 27.734 1 98.56 36 ILE B C 1
ATOM 2576 O O . ILE B 1 36 ? -5.926 29.375 26.875 1 98.56 36 ILE B O 1
ATOM 2580 N N . ASP B 1 37 ? -6.582 29.984 28.859 1 98.19 37 ASP B N 1
ATOM 2581 C CA . ASP B 1 37 ? -7.195 28.703 29.219 1 98.19 37 ASP B CA 1
ATOM 2582 C C . ASP B 1 37 ? -8.203 28.891 30.359 1 98.19 37 ASP B C 1
ATOM 2584 O O . ASP B 1 37 ? -8.047 29.766 31.203 1 98.19 37 ASP B O 1
ATOM 2588 N N . ILE B 1 38 ? -9.148 27.984 30.359 1 96.38 38 ILE B N 1
ATOM 2589 C CA . ILE B 1 38 ? -10.188 28.109 31.375 1 96.38 38 ILE B CA 1
ATOM 2590 C C . ILE B 1 38 ? -9.703 27.5 32.688 1 96.38 38 ILE B C 1
ATOM 2592 O O . ILE B 1 38 ? -10.258 27.781 33.75 1 96.38 38 ILE B O 1
ATOM 2596 N N . ASP B 1 39 ? -8.727 26.594 32.594 1 96.94 39 ASP B N 1
ATOM 2597 C CA . ASP B 1 39 ? -8.258 25.828 33.75 1 96.94 39 ASP B CA 1
ATOM 2598 C C . ASP B 1 39 ? -7.078 26.531 34.438 1 96.94 39 ASP B C 1
ATOM 2600 O O . ASP B 1 39 ? -6 26.656 33.844 1 96.94 39 ASP B O 1
ATOM 2604 N N . ASP B 1 40 ? -7.215 26.797 35.688 1 96.56 40 ASP B N 1
ATOM 2605 C CA . ASP B 1 40 ? -6.191 27.5 36.438 1 96.56 40 ASP B CA 1
ATOM 2606 C C . ASP B 1 40 ? -4.898 26.688 36.531 1 96.56 40 ASP B C 1
ATOM 2608 O O . ASP B 1 40 ? -3.803 27.25 36.5 1 96.56 40 ASP B O 1
ATOM 2612 N N . SER B 1 41 ? -5.035 25.484 36.656 1 97.31 41 SER B N 1
ATOM 2613 C CA . SER B 1 41 ? -3.854 24.641 36.75 1 97.31 41 SER B CA 1
ATOM 2614 C C . SER B 1 41 ? -3.025 24.703 35.469 1 97.31 41 SER B C 1
ATOM 2616 O O . SER B 1 41 ? -1.793 24.703 35.531 1 97.31 41 SER B O 1
ATOM 2618 N N . ARG B 1 42 ? -3.689 24.812 34.406 1 97.25 42 ARG B N 1
ATOM 2619 C CA . ARG B 1 42 ? -3.014 24.922 33.125 1 97.25 42 ARG B CA 1
ATOM 2620 C C . ARG B 1 42 ? -2.342 26.281 32.969 1 97.25 42 ARG B C 1
ATOM 2622 O O . ARG B 1 42 ? -1.251 26.375 32.406 1 97.25 42 ARG B O 1
ATOM 2629 N N . LEU B 1 43 ? -2.998 27.297 33.438 1 97.56 43 LEU B N 1
ATOM 2630 C CA . LEU B 1 43 ? -2.418 28.641 33.375 1 97.56 43 LEU B CA 1
ATOM 2631 C C . LEU B 1 43 ? -1.176 28.734 34.281 1 97.56 43 LEU B C 1
ATOM 2633 O O . LEU B 1 43 ? -0.195 29.375 33.906 1 97.56 43 LEU B O 1
ATOM 2637 N N . ASN B 1 44 ? -1.235 28.047 35.375 1 97.12 44 ASN B N 1
ATOM 2638 C CA . ASN B 1 44 ? -0.069 28.031 36.25 1 97.12 44 ASN B CA 1
ATOM 2639 C C . ASN B 1 44 ? 1.112 27.328 35.594 1 97.12 44 ASN B C 1
ATOM 2641 O O . ASN B 1 44 ? 2.254 27.766 35.688 1 97.12 44 ASN B O 1
ATOM 2645 N N . ALA B 1 45 ? 0.81 26.266 34.969 1 97.38 45 ALA B N 1
ATOM 2646 C CA . ALA B 1 45 ? 1.847 25.547 34.219 1 97.38 45 ALA B CA 1
ATOM 2647 C C . ALA B 1 45 ? 2.465 26.438 33.156 1 97.38 45 ALA B C 1
ATOM 2649 O O . ALA B 1 45 ? 3.682 26.438 32.969 1 97.38 45 ALA B O 1
ATOM 2650 N N . ALA B 1 46 ? 1.647 27.188 32.469 1 97.94 46 ALA B N 1
ATOM 2651 C CA . ALA B 1 46 ? 2.121 28.109 31.438 1 97.94 46 ALA B CA 1
ATOM 2652 C C . ALA B 1 46 ? 3.035 29.188 32.031 1 97.94 46 ALA B C 1
ATOM 2654 O O . ALA B 1 46 ? 4.082 29.5 31.453 1 97.94 46 ALA B O 1
ATOM 2655 N N . LYS B 1 47 ? 2.66 29.688 33.156 1 97.31 47 LYS B N 1
ATOM 2656 C CA . LYS B 1 47 ? 3.473 30.688 33.812 1 97.31 47 LYS B CA 1
ATOM 2657 C C . LYS B 1 47 ? 4.855 30.141 34.156 1 97.31 47 LYS B C 1
ATOM 2659 O O . LYS B 1 47 ? 5.859 30.844 34 1 97.31 47 LYS B O 1
ATOM 2664 N N . SER B 1 48 ? 4.801 28.938 34.562 1 97.19 48 SER B N 1
ATOM 2665 C CA . SER B 1 48 ? 6.059 28.297 34.938 1 97.19 48 SER B CA 1
ATOM 2666 C C . SER B 1 48 ? 6.973 28.125 33.75 1 97.19 48 SER B C 1
ATOM 2668 O O . SER B 1 48 ? 8.188 28.016 33.875 1 97.19 48 SER B O 1
ATOM 2670 N N . MET B 1 49 ? 6.406 28.156 32.562 1 96.62 49 MET B N 1
ATOM 2671 C CA . MET B 1 49 ? 7.18 27.984 31.344 1 96.62 49 MET B CA 1
ATOM 2672 C C . MET B 1 49 ? 7.684 29.344 30.828 1 96.62 49 MET B C 1
ATOM 2674 O O . MET B 1 49 ? 8.406 29.391 29.828 1 96.62 49 MET B O 1
ATOM 2678 N N . GLY B 1 50 ? 7.227 30.422 31.422 1 93.69 50 GLY B N 1
ATOM 2679 C CA . GLY B 1 50 ? 7.801 31.719 31.141 1 93.69 50 GLY B CA 1
ATOM 2680 C C . GLY B 1 50 ? 6.949 32.562 30.203 1 93.69 50 GLY B C 1
ATOM 2681 O O . GLY B 1 50 ? 7.473 33.344 29.422 1 93.69 50 GLY B O 1
ATOM 2682 N N . VAL B 1 51 ? 5.648 32.406 30.25 1 97.06 51 VAL B N 1
ATOM 2683 C CA . VAL B 1 51 ? 4.785 33.219 29.391 1 97.06 51 VAL B CA 1
ATOM 2684 C C . VAL B 1 51 ? 4.691 34.656 29.953 1 97.06 51 VAL B C 1
ATOM 2686 O O . VAL B 1 51 ? 4.969 34.875 31.125 1 97.06 51 VAL B O 1
ATOM 2689 N N . ASP B 1 52 ? 4.336 35.531 29.172 1 96.5 52 ASP B N 1
ATOM 2690 C CA . ASP B 1 52 ? 4.277 36.938 29.562 1 96.5 52 ASP B CA 1
ATOM 2691 C C . ASP B 1 52 ? 2.955 37.25 30.25 1 96.5 52 ASP B C 1
ATOM 2693 O O . ASP B 1 52 ? 2.916 38.094 31.172 1 96.5 52 ASP B O 1
ATOM 2697 N N . GLU B 1 53 ? 1.902 36.688 29.797 1 97.31 53 GLU B N 1
ATOM 2698 C CA . GLU B 1 53 ? 0.573 36.938 30.344 1 97.31 53 GLU B CA 1
ATOM 2699 C C . GLU B 1 53 ? -0.326 35.719 30.203 1 97.31 53 GLU B C 1
ATOM 2701 O O . GLU B 1 53 ? -0.15 34.906 29.297 1 97.31 53 GLU B O 1
ATOM 2706 N N . THR B 1 54 ? -1.307 35.625 31.141 1 98 54 THR B N 1
ATOM 2707 C CA . THR B 1 54 ? -2.32 34.562 31.078 1 98 54 THR B CA 1
ATOM 2708 C C . THR B 1 54 ? -3.713 35.156 31.297 1 98 54 THR B C 1
ATOM 2710 O O . THR B 1 54 ? -3.869 36.156 32 1 98 54 THR B O 1
ATOM 2713 N N . PHE B 1 55 ? -4.699 34.594 30.656 1 98 55 PHE B N 1
ATOM 2714 C CA . PHE B 1 55 ? -6.094 35 30.828 1 98 55 PHE B CA 1
ATOM 2715 C C . PHE B 1 55 ? -6.988 33.781 30.938 1 98 55 PHE B C 1
ATOM 2717 O O . PHE B 1 55 ? -6.699 32.719 30.344 1 98 55 PHE B O 1
ATOM 2724 N N . LYS B 1 56 ? -8.125 33.875 31.594 1 96.5 56 LYS B N 1
ATOM 2725 C CA . LYS B 1 56 ? -9.133 32.844 31.656 1 96.5 56 LYS B CA 1
ATOM 2726 C C . LYS B 1 56 ? -10.195 33 30.578 1 96.5 56 LYS B C 1
ATOM 2728 O O . LYS B 1 56 ? -10.883 32.062 30.219 1 96.5 56 LYS B O 1
ATOM 2733 N N . SER B 1 57 ? -10.25 34.281 30.156 1 94.94 57 SER B N 1
ATOM 2734 C CA . SER B 1 57 ? -11.273 34.625 29.172 1 94.94 57 SER B CA 1
ATOM 2735 C C . SER B 1 57 ? -10.656 35.125 27.891 1 94.94 57 SER B C 1
ATOM 2737 O O . SER B 1 57 ? -9.727 35.938 27.922 1 94.94 57 SER B O 1
ATOM 2739 N N . ILE B 1 58 ? -11.258 34.688 26.75 1 96 58 ILE B N 1
ATOM 2740 C CA . ILE B 1 58 ? -10.797 35.094 25.438 1 96 58 ILE B CA 1
ATOM 2741 C C . ILE B 1 58 ? -11.07 36.594 25.25 1 96 58 ILE B C 1
ATOM 2743 O O . ILE B 1 58 ? -10.219 37.344 24.766 1 96 58 ILE B O 1
ATOM 2747 N N . ASP B 1 59 ? -12.195 37.031 25.656 1 94.94 59 ASP B N 1
ATOM 2748 C CA . ASP B 1 59 ? -12.594 38.438 25.5 1 94.94 59 ASP B CA 1
ATOM 2749 C C . ASP B 1 59 ? -11.617 39.375 26.203 1 94.94 59 ASP B C 1
ATOM 2751 O O . ASP B 1 59 ? -11.258 40.438 25.672 1 94.94 59 ASP B O 1
ATOM 2755 N N . GLU B 1 60 ? -11.203 39 27.344 1 95.12 60 GLU B N 1
ATOM 2756 C CA . GLU B 1 60 ? -10.234 39.812 28.078 1 95.12 60 GLU B CA 1
ATOM 2757 C C . GLU B 1 60 ? -8.891 39.844 27.359 1 95.12 60 GLU B C 1
ATOM 2759 O O . GLU B 1 60 ? -8.227 40.875 27.328 1 95.12 60 GLU B O 1
ATOM 2764 N N . ALA B 1 61 ? -8.508 38.75 26.828 1 95.5 61 ALA B N 1
ATOM 2765 C CA . ALA B 1 61 ? -7.211 38.656 26.156 1 95.5 61 ALA B CA 1
ATOM 2766 C C . ALA B 1 61 ? -7.191 39.469 24.875 1 95.5 61 ALA B C 1
ATOM 2768 O O . ALA B 1 61 ? -6.141 39.938 24.453 1 95.5 61 ALA B O 1
ATOM 2769 N N . LEU B 1 62 ? -8.305 39.594 24.203 1 93 62 LEU B N 1
ATOM 2770 C CA . LEU B 1 62 ? -8.391 40.25 22.906 1 93 62 LEU B CA 1
ATOM 2771 C C . LEU B 1 62 ? -8.031 41.719 23.016 1 93 62 LEU B C 1
ATOM 2773 O O . LEU B 1 62 ? -7.727 42.375 22.016 1 93 62 LEU B O 1
ATOM 2777 N N . THR B 1 63 ? -8.078 42.281 24.172 1 90.38 63 THR B N 1
ATOM 2778 C CA . THR B 1 63 ? -7.719 43.688 24.406 1 90.38 63 THR B CA 1
ATOM 2779 C C . THR B 1 63 ? -6.23 43.906 24.156 1 90.38 63 THR B C 1
ATOM 2781 O O . THR B 1 63 ? -5.789 45.031 24 1 90.38 63 THR B O 1
ATOM 2784 N N . LYS B 1 64 ? -5.477 42.875 24.016 1 91.31 64 LYS B N 1
ATOM 2785 C CA . LYS B 1 64 ? -4.027 42.969 23.875 1 91.31 64 LYS B CA 1
ATOM 2786 C C . LYS B 1 64 ? -3.625 43.031 22.406 1 91.31 64 LYS B C 1
ATOM 2788 O O . LYS B 1 64 ? -2.455 43.25 22.078 1 91.31 64 LYS B O 1
ATOM 2793 N N . HIS B 1 65 ? -4.418 42.875 21.5 1 92.25 65 HIS B N 1
ATOM 2794 C CA . HIS B 1 65 ? -4.23 43 20.062 1 92.25 65 HIS B CA 1
ATOM 2795 C C . HIS B 1 65 ? -3.082 42.125 19.578 1 92.25 65 HIS B C 1
ATOM 2797 O O . HIS B 1 65 ? -2.111 42.625 19 1 92.25 65 HIS B O 1
ATOM 2803 N N . HIS B 1 66 ? -3.186 40.875 19.641 1 97.19 66 HIS B N 1
ATOM 2804 C CA . HIS B 1 66 ? -2.219 39.906 19.141 1 97.19 66 HIS B CA 1
ATOM 2805 C C . HIS B 1 66 ? -2.197 39.875 17.609 1 97.19 66 HIS B C 1
ATOM 2807 O O . HIS B 1 66 ? -3.23 40.094 16.969 1 97.19 66 HIS B O 1
ATOM 2813 N N . GLU B 1 67 ? -1.04 39.688 17.094 1 97.88 67 GLU B N 1
ATOM 2814 C CA . GLU B 1 67 ? -0.897 39.594 15.641 1 97.88 67 GLU B CA 1
ATOM 2815 C C . GLU B 1 67 ? -1.114 38.156 15.148 1 97.88 67 GLU B C 1
ATOM 2817 O O . GLU B 1 67 ? -1.524 37.969 14.008 1 97.88 67 GLU B O 1
ATOM 2822 N N . ALA B 1 68 ? -0.776 37.25 16 1 98.56 68 ALA B N 1
ATOM 2823 C CA . ALA B 1 68 ? -0.896 35.812 15.703 1 98.56 68 ALA B CA 1
ATOM 2824 C C . ALA B 1 68 ? -1.549 35.062 16.859 1 98.56 68 ALA B C 1
ATOM 2826 O O . ALA B 1 68 ? -1.267 35.344 18.016 1 98.56 68 ALA B O 1
ATOM 2827 N N . ILE B 1 69 ? -2.441 34.156 16.5 1 98.81 69 ILE B N 1
ATOM 2828 C CA . ILE B 1 69 ? -3.098 33.344 17.516 1 98.81 69 ILE B CA 1
ATOM 2829 C C . ILE B 1 69 ? -3.037 31.875 17.109 1 98.81 69 ILE B C 1
ATOM 2831 O O . ILE B 1 69 ? -3.352 31.516 15.961 1 98.81 69 ILE B O 1
ATOM 2835 N N . ILE B 1 70 ? -2.58 31.016 18.016 1 98.88 70 ILE B N 1
ATOM 2836 C CA . ILE B 1 70 ? -2.641 29.562 17.844 1 98.88 70 ILE B CA 1
ATOM 2837 C C . ILE B 1 70 ? -3.789 29 18.672 1 98.88 70 ILE B C 1
ATOM 2839 O O . ILE B 1 70 ? -3.885 29.25 19.875 1 98.88 70 ILE B O 1
ATOM 2843 N N . ILE B 1 71 ? -4.664 28.297 18 1 98.75 71 ILE B N 1
ATOM 2844 C CA . ILE B 1 71 ? -5.809 27.672 18.656 1 98.75 71 ILE B CA 1
ATOM 2845 C C . ILE B 1 71 ? -5.547 26.172 18.828 1 98.75 71 ILE B C 1
ATOM 2847 O O . ILE B 1 71 ? -5.5 25.422 17.859 1 98.75 71 ILE B O 1
ATOM 2851 N N . ALA B 1 72 ? -5.402 25.734 20.078 1 98.19 72 ALA B N 1
ATOM 2852 C CA . ALA B 1 72 ? -5.133 24.344 20.422 1 98.19 72 ALA B CA 1
ATOM 2853 C C . ALA B 1 72 ? -6.121 23.828 21.484 1 98.19 72 ALA B C 1
ATOM 2855 O O . ALA B 1 72 ? -5.723 23.172 22.453 1 98.19 72 ALA B O 1
ATOM 2856 N N . THR B 1 73 ? -7.406 24.219 21.328 1 96.38 73 THR B N 1
ATOM 2857 C CA . THR B 1 73 ? -8.508 23.797 22.172 1 96.38 73 THR B CA 1
ATOM 2858 C C . THR B 1 73 ? -9.148 22.516 21.641 1 96.38 73 THR B C 1
ATOM 2860 O O . THR B 1 73 ? -8.688 21.953 20.656 1 96.38 73 THR B O 1
ATOM 2863 N N . PRO B 1 74 ? -10.117 21.984 22.375 1 92.75 74 PRO B N 1
ATOM 2864 C CA . PRO B 1 74 ? -10.82 20.812 21.812 1 92.75 74 PRO B CA 1
ATOM 2865 C C . PRO B 1 74 ? -11.453 21.094 20.453 1 92.75 74 PRO B C 1
ATOM 2867 O O . PRO B 1 74 ? -11.93 22.219 20.203 1 92.75 74 PRO B O 1
ATOM 2870 N N . THR B 1 75 ? -11.555 20.094 19.656 1 93.19 75 THR B N 1
ATOM 2871 C CA . THR B 1 75 ? -11.953 20.188 18.25 1 93.19 75 THR B CA 1
ATOM 2872 C C . THR B 1 75 ? -13.297 20.906 18.109 1 93.19 75 THR B C 1
ATOM 2874 O O . THR B 1 75 ? -13.484 21.719 17.203 1 93.19 75 THR B O 1
ATOM 2877 N N . THR B 1 76 ? -14.164 20.672 19.016 1 92.75 76 THR B N 1
ATOM 2878 C CA . THR B 1 76 ? -15.531 21.156 18.922 1 92.75 76 THR B CA 1
ATOM 2879 C C . THR B 1 76 ? -15.57 22.672 19.062 1 92.75 76 THR B C 1
ATOM 2881 O O . THR B 1 76 ? -16.594 23.312 18.75 1 92.75 76 THR B O 1
ATOM 2884 N N . THR B 1 77 ? -14.477 23.266 19.469 1 95.94 77 THR B N 1
ATOM 2885 C CA . THR B 1 77 ? -14.453 24.719 19.703 1 95.94 77 THR B CA 1
ATOM 2886 C C . THR B 1 77 ? -13.758 25.438 18.547 1 95.94 77 THR B C 1
ATOM 2888 O O . THR B 1 77 ? -13.844 26.656 18.438 1 95.94 77 THR B O 1
ATOM 2891 N N . HIS B 1 78 ? -13.117 24.734 17.672 1 97.94 78 HIS B N 1
ATOM 2892 C CA . HIS B 1 78 ? -12.219 25.297 16.672 1 97.94 78 HIS B CA 1
ATOM 2893 C C . HIS B 1 78 ? -12.953 26.281 15.781 1 97.94 78 HIS B C 1
ATOM 2895 O O . HIS B 1 78 ? -12.523 27.438 15.625 1 97.94 78 HIS B O 1
ATOM 2901 N N . TYR B 1 79 ? -14.031 25.844 15.281 1 98.06 79 TYR B N 1
ATOM 2902 C CA . TYR B 1 79 ? -14.727 26.672 14.312 1 98.06 79 TYR B CA 1
ATOM 2903 C C . TYR B 1 79 ? -15.219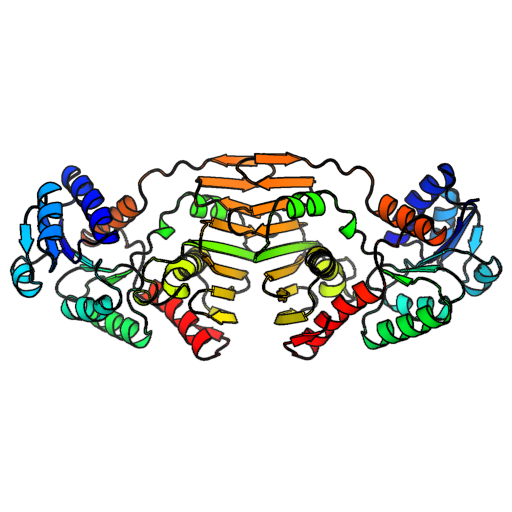 27.969 14.953 1 98.06 79 TYR B C 1
ATOM 2905 O O . TYR B 1 79 ? -14.945 29.062 14.453 1 98.06 79 TYR B O 1
ATOM 2913 N N . ASP B 1 80 ? -15.898 27.812 16.062 1 97.94 80 ASP B N 1
ATOM 2914 C CA . ASP B 1 80 ? -16.469 28.984 16.734 1 97.94 80 ASP B CA 1
ATOM 2915 C C . ASP B 1 80 ? -15.375 29.969 17.125 1 97.94 80 ASP B C 1
ATOM 2917 O O . ASP B 1 80 ? -15.531 31.188 16.938 1 97.94 80 ASP B O 1
ATOM 2921 N N . LEU B 1 81 ? -14.305 29.484 17.625 1 98.25 81 LEU B N 1
ATOM 2922 C CA . LEU B 1 81 ? -13.188 30.344 18 1 98.25 81 LEU B CA 1
ATOM 2923 C C . LEU B 1 81 ? -12.57 31.016 16.781 1 98.25 81 LEU B C 1
ATOM 2925 O O . LEU B 1 81 ? -12.258 32.188 16.812 1 98.25 81 LEU B O 1
ATOM 2929 N N . SER B 1 82 ? -12.43 30.25 15.75 1 98.56 82 SER B N 1
ATOM 2930 C CA . SER B 1 82 ? -11.82 30.781 14.531 1 98.56 82 SER B CA 1
ATOM 2931 C C . SER B 1 82 ? -12.672 31.906 13.93 1 98.56 82 SER B C 1
ATOM 2933 O O . SER B 1 82 ? -12.141 32.938 13.5 1 98.56 82 SER B O 1
ATOM 2935 N N . ILE B 1 83 ? -13.93 31.703 13.953 1 97.81 83 ILE B N 1
ATOM 2936 C CA . ILE B 1 83 ? -14.836 32.688 13.398 1 97.81 83 ILE B CA 1
ATOM 2937 C C . ILE B 1 83 ? -14.805 33.969 14.25 1 97.81 83 ILE B C 1
ATOM 2939 O O . ILE B 1 83 ? -14.828 35.062 13.727 1 97.81 83 ILE B O 1
ATOM 2943 N N . LYS B 1 84 ? -14.75 33.75 15.492 1 96.88 84 LYS B N 1
ATOM 2944 C CA . LYS B 1 84 ? -14.688 34.875 16.422 1 96.88 84 LYS B CA 1
ATOM 2945 C C . LYS B 1 84 ? -13.406 35.688 16.234 1 96.88 84 LYS B C 1
ATOM 2947 O O . LYS B 1 84 ? -13.398 36.906 16.406 1 96.88 84 LYS B O 1
ATOM 2952 N N . LEU B 1 85 ? -12.398 35.062 15.82 1 98 85 LEU B N 1
ATOM 2953 C CA . LEU B 1 85 ? -11.078 35.688 15.906 1 98 85 LEU B CA 1
ATOM 2954 C C . LEU B 1 85 ? -10.57 36.062 14.523 1 98 85 LEU B C 1
ATOM 2956 O O . LEU B 1 85 ? -9.625 36.844 14.406 1 98 85 LEU B O 1
ATOM 2960 N N . VAL B 1 86 ? -11.234 35.438 13.555 1 96.5 86 VAL B N 1
ATOM 2961 C CA . VAL B 1 86 ? -10.805 35.75 12.195 1 96.5 86 VAL B CA 1
ATOM 2962 C C . VAL B 1 86 ? -10.961 37.25 11.945 1 96.5 86 VAL B C 1
ATOM 2964 O O . VAL B 1 86 ? -11.961 37.844 12.352 1 96.5 86 VAL B O 1
ATOM 2967 N N . GLY B 1 87 ? -9.969 37.938 11.398 1 94.19 87 GLY B N 1
ATOM 2968 C CA . GLY B 1 87 ? -9.992 39.375 11.172 1 94.19 87 GLY B CA 1
ATOM 2969 C C . GLY B 1 87 ? -9.305 40.156 12.281 1 94.19 87 GLY B C 1
ATOM 2970 O O . GLY B 1 87 ? -8.977 41.312 12.102 1 94.19 87 GLY B O 1
ATOM 2971 N N . LYS B 1 88 ? -9.148 39.531 13.367 1 96.62 88 LYS B N 1
ATOM 2972 C CA . LYS B 1 88 ? -8.484 40.156 14.492 1 96.62 88 LYS B CA 1
ATOM 2973 C C . LYS B 1 88 ? -7.004 39.812 14.547 1 96.62 88 LYS B C 1
ATOM 2975 O O . LYS B 1 88 ? -6.184 40.562 15.055 1 96.62 88 LYS B O 1
ATOM 2980 N N . ALA B 1 89 ? -6.676 38.719 14.102 1 97.88 89 ALA B N 1
ATOM 2981 C CA . ALA B 1 89 ? -5.309 38.188 14.047 1 97.88 89 ALA B CA 1
ATOM 2982 C C . ALA B 1 89 ? -5.164 37.125 12.984 1 97.88 89 ALA B C 1
ATOM 2984 O O . ALA B 1 89 ? -6.164 36.625 12.461 1 97.88 89 ALA B O 1
ATOM 2985 N N . HIS B 1 90 ? -3.9 36.875 12.562 1 98.5 90 HIS B N 1
ATOM 2986 C CA . HIS B 1 90 ? -3.627 35.625 11.828 1 98.5 90 HIS B CA 1
ATOM 2987 C C . HIS B 1 90 ? -3.781 34.406 12.727 1 98.5 90 HIS B C 1
ATOM 2989 O O . HIS B 1 90 ? -3.379 34.438 13.891 1 98.5 90 HIS B O 1
ATOM 2995 N N . LEU B 1 91 ? -4.379 33.375 12.195 1 98.81 91 LEU B N 1
ATOM 2996 C CA . LEU B 1 91 ? -4.688 32.219 13.023 1 98.81 91 LEU B CA 1
ATOM 2997 C C . LEU B 1 91 ? -3.951 30.969 12.523 1 98.81 91 LEU B C 1
ATOM 2999 O O . LEU B 1 91 ? -3.84 30.75 11.32 1 98.81 91 LEU B O 1
ATOM 3003 N N . MET B 1 92 ? -3.41 30.172 13.375 1 98.88 92 MET B N 1
ATOM 3004 C CA . MET B 1 92 ? -3.113 28.766 13.156 1 98.88 92 MET B CA 1
ATOM 3005 C C . MET B 1 92 ? -3.967 27.875 14.062 1 98.88 92 MET B C 1
ATOM 3007 O O . MET B 1 92 ? -3.984 28.062 15.281 1 98.88 92 MET B O 1
ATOM 3011 N N . VAL B 1 93 ? -4.699 26.984 13.477 1 98.81 93 VAL B N 1
ATOM 3012 C CA . VAL B 1 93 ? -5.66 26.172 14.219 1 98.81 93 VAL B CA 1
ATOM 3013 C C . VAL B 1 93 ? -5.246 24.703 14.164 1 98.81 93 VAL B C 1
ATOM 3015 O O . VAL B 1 93 ? -4.945 24.188 13.086 1 98.81 93 VAL B O 1
ATOM 3018 N N . GLU B 1 94 ? -5.195 24.094 15.258 1 98.12 94 GLU B N 1
ATOM 3019 C CA . GLU B 1 94 ? -4.91 22.672 15.289 1 98.12 94 GLU B CA 1
ATOM 3020 C C . GLU B 1 94 ? -5.902 21.891 14.422 1 98.12 94 GLU B C 1
ATOM 3022 O O . GLU B 1 94 ? -7.062 22.281 14.297 1 98.12 94 GLU B O 1
ATOM 3027 N N . LYS B 1 95 ? -5.414 20.828 13.898 1 96.94 95 LYS B N 1
ATOM 3028 C CA . LYS B 1 95 ? -6.281 19.984 13.078 1 96.94 95 LYS B CA 1
ATOM 3029 C C . LYS B 1 95 ? -7.156 19.094 13.953 1 96.94 95 LYS B C 1
ATOM 3031 O O . LYS B 1 95 ? -6.75 18.703 15.047 1 96.94 95 LYS B O 1
ATOM 3036 N N . PRO B 1 96 ? -8.383 18.797 13.562 1 96.62 96 PRO B N 1
ATOM 3037 C CA . PRO B 1 96 ? -9.031 19.391 12.391 1 96.62 96 PRO B CA 1
ATOM 3038 C C . PRO B 1 96 ? -9.547 20.797 12.656 1 96.62 96 PRO B C 1
ATOM 3040 O O . PRO B 1 96 ? -10.086 21.078 13.727 1 96.62 96 PRO B O 1
ATOM 3043 N N . VAL B 1 97 ? -9.406 21.672 11.641 1 97.94 97 VAL B N 1
ATOM 3044 C CA . VAL B 1 97 ? -9.883 23.047 11.781 1 97.94 97 VAL B CA 1
ATOM 3045 C C . VAL B 1 97 ? -11.406 23.047 11.922 1 97.94 97 VAL B C 1
ATOM 3047 O O . VAL B 1 97 ? -11.953 23.766 12.766 1 97.94 97 VAL B O 1
ATOM 3050 N N . THR B 1 98 ? -12.023 22.328 11.078 1 97.12 98 THR B N 1
ATOM 3051 C CA . THR B 1 98 ? -13.453 22.047 11.102 1 97.12 98 THR B CA 1
ATOM 3052 C C . THR B 1 98 ? -13.727 20.594 10.734 1 97.12 98 THR B C 1
ATOM 3054 O O . THR B 1 98 ? -12.859 19.922 10.164 1 97.12 98 THR B O 1
ATOM 3057 N N . VAL B 1 99 ? -14.875 20.188 11.172 1 94.44 99 VAL B N 1
ATOM 3058 C CA . VAL B 1 99 ? -15.297 18.844 10.766 1 94.44 99 VAL B CA 1
ATOM 3059 C C . VAL B 1 99 ? -16.203 18.938 9.547 1 94.44 99 VAL B C 1
ATOM 3061 O O . VAL B 1 99 ? -16.125 18.094 8.641 1 94.44 99 VAL B O 1
ATOM 3064 N N . LYS B 1 100 ? -16.922 20.047 9.461 1 95.38 100 LYS B N 1
ATOM 3065 C CA . LYS B 1 100 ? -17.844 20.25 8.344 1 95.38 100 LYS B CA 1
ATOM 3066 C C . LYS B 1 100 ? -17.188 21.109 7.258 1 95.38 100 LYS B C 1
ATOM 3068 O O . LYS B 1 100 ? -16.578 22.141 7.551 1 95.38 100 LYS B O 1
ATOM 3073 N N . LEU B 1 101 ? -17.422 20.641 6.059 1 97.56 101 LEU B N 1
ATOM 3074 C CA . LEU B 1 101 ? -16.922 21.391 4.906 1 97.56 101 LEU B CA 1
ATOM 3075 C C . LEU B 1 101 ? -17.531 22.781 4.855 1 97.56 101 LEU B C 1
ATOM 3077 O O . LEU B 1 101 ? -16.844 23.766 4.582 1 97.56 101 LEU B O 1
ATOM 3081 N N . SER B 1 102 ? -18.797 22.891 5.098 1 97.94 102 SER B N 1
ATOM 3082 C CA . SER B 1 102 ? -19.5 24.172 5.055 1 97.94 102 SER B CA 1
ATOM 3083 C C . SER B 1 102 ? -18.875 25.172 6.016 1 97.94 102 SER B C 1
ATOM 3085 O O . SER B 1 102 ? -18.766 26.359 5.695 1 97.94 102 SER B O 1
ATOM 3087 N N . GLU B 1 103 ? -18.484 24.734 7.133 1 98.38 103 GLU B N 1
ATOM 3088 C CA . GLU B 1 103 ? -17.828 25.578 8.117 1 98.38 103 GLU B CA 1
ATOM 3089 C C . GLU B 1 103 ? -16.484 26.094 7.602 1 98.38 103 GLU B C 1
ATOM 3091 O O . GLU B 1 103 ? -16.172 27.281 7.758 1 98.38 103 GLU B O 1
ATOM 3096 N N . ALA B 1 104 ? -15.75 25.234 7.023 1 98.44 104 ALA B N 1
ATOM 3097 C CA . ALA B 1 104 ? -14.453 25.609 6.48 1 98.44 104 ALA B CA 1
ATOM 3098 C C . ALA B 1 104 ? -14.602 26.641 5.363 1 98.44 104 ALA B C 1
ATOM 3100 O O . ALA B 1 104 ? -13.836 27.609 5.285 1 98.44 104 ALA B O 1
ATOM 3101 N N . LEU B 1 105 ? -15.555 26.422 4.516 1 98.12 105 LEU B N 1
ATOM 3102 C CA . LEU B 1 105 ? -15.812 27.344 3.418 1 98.12 105 LEU B CA 1
ATOM 3103 C C . LEU B 1 105 ? -16.219 28.719 3.945 1 98.12 105 LEU B C 1
ATOM 3105 O O . LEU B 1 105 ? -15.773 29.734 3.43 1 98.12 105 LEU B O 1
ATOM 3109 N N . ASN B 1 106 ? -17.062 28.672 4.934 1 98.38 106 ASN B N 1
ATOM 3110 C CA . ASN B 1 106 ? -17.453 29.922 5.566 1 98.38 106 ASN B CA 1
ATOM 3111 C C . ASN B 1 106 ? -16.266 30.641 6.176 1 98.38 106 ASN B C 1
ATOM 3113 O O . ASN B 1 106 ? -16.109 31.859 6.004 1 98.38 106 ASN B O 1
ATOM 3117 N N . LEU B 1 107 ? -15.484 29.938 6.844 1 98.5 107 LEU B N 1
ATOM 3118 C CA . LEU B 1 107 ? -14.289 30.5 7.461 1 98.5 107 LEU B CA 1
ATOM 3119 C C . LEU B 1 107 ? -13.352 31.078 6.402 1 98.5 107 LEU B C 1
ATOM 3121 O O . LEU B 1 107 ? -12.758 32.125 6.602 1 98.5 107 LEU B O 1
ATOM 3125 N N . LEU B 1 108 ? -13.18 30.344 5.332 1 98.19 108 LEU B N 1
ATOM 3126 C CA . LEU B 1 108 ? -12.359 30.828 4.234 1 98.19 108 LEU B CA 1
ATOM 3127 C C . LEU B 1 108 ? -12.883 32.156 3.705 1 98.19 108 LEU B C 1
ATOM 3129 O O . LEU B 1 108 ? -12.102 33.094 3.451 1 98.19 108 LEU B O 1
ATOM 3133 N N . SER B 1 109 ? -14.148 32.219 3.514 1 97.81 109 SER B N 1
ATOM 3134 C CA . SER B 1 109 ? -14.773 33.438 3.033 1 97.81 109 SER B CA 1
ATOM 3135 C C . SER B 1 109 ? -14.484 34.594 3.969 1 97.81 109 SER B C 1
ATOM 3137 O O . SER B 1 109 ? -14.125 35.688 3.516 1 97.81 109 SER B O 1
ATOM 3139 N N . GLU B 1 110 ? -14.617 34.375 5.215 1 97.5 110 GLU B N 1
ATOM 3140 C CA . GLU B 1 110 ? -14.359 35.438 6.199 1 97.5 110 GLU B CA 1
ATOM 3141 C C . GLU B 1 110 ? -12.891 35.844 6.203 1 97.5 110 GLU B C 1
ATOM 3143 O O . GLU B 1 110 ? -12.562 37.031 6.336 1 97.5 110 GLU B O 1
ATOM 3148 N N . SER B 1 111 ? -12.055 34.875 6.129 1 97.44 111 SER B N 1
ATOM 3149 C CA . SER B 1 111 ? -10.617 35.156 6.102 1 97.44 111 SER B CA 1
ATOM 3150 C C . SER B 1 111 ? -10.242 36.031 4.898 1 97.44 111 SER B C 1
ATOM 3152 O O . SER B 1 111 ? -9.406 36.906 5.004 1 97.44 111 SER B O 1
ATOM 3154 N N . ARG B 1 112 ? -10.828 35.75 3.783 1 96.5 112 ARG B N 1
ATOM 3155 C CA . ARG B 1 112 ? -10.547 36.5 2.562 1 96.5 112 ARG B CA 1
ATOM 3156 C C . ARG B 1 112 ? -11 37.969 2.697 1 96.5 112 ARG B C 1
ATOM 3158 O O . ARG B 1 112 ? -10.352 38.875 2.186 1 96.5 112 ARG B O 1
ATOM 3165 N N . LYS B 1 113 ? -12.07 38.188 3.391 1 96.62 113 LYS B N 1
ATOM 3166 C CA . LYS B 1 113 ? -12.586 39.531 3.602 1 96.62 113 LYS B CA 1
ATOM 3167 C C . LYS B 1 113 ? -11.625 40.375 4.445 1 96.62 113 LYS B C 1
ATOM 3169 O O . LYS B 1 113 ? -11.477 41.594 4.211 1 96.62 113 LYS B O 1
ATOM 3174 N N . THR B 1 114 ? -10.992 39.781 5.316 1 94.19 114 THR B N 1
ATOM 3175 C CA . THR B 1 114 ? -10.203 40.5 6.309 1 94.19 114 THR B CA 1
ATOM 3176 C C . THR B 1 114 ? -8.727 40.531 5.918 1 94.19 114 THR B C 1
ATOM 3178 O O . THR B 1 114 ? -7.957 41.344 6.434 1 94.19 114 THR B O 1
ATOM 3181 N N . GLY B 1 115 ? -8.344 39.594 5.078 1 93.12 115 GLY B N 1
ATOM 3182 C CA . GLY B 1 115 ? -6.953 39.5 4.664 1 93.12 115 GLY B CA 1
ATOM 3183 C C . GLY B 1 115 ? -6.094 38.719 5.645 1 93.12 115 GLY B C 1
ATOM 3184 O O . GLY B 1 115 ? -4.902 38.5 5.41 1 93.12 115 GLY B O 1
ATOM 3185 N N . ASN B 1 116 ? -6.625 38.25 6.75 1 95.19 116 ASN B N 1
ATOM 3186 C CA . ASN B 1 116 ? -5.895 37.438 7.719 1 95.19 116 ASN B CA 1
ATOM 3187 C C . ASN B 1 116 ? -5.812 35.969 7.281 1 95.19 116 ASN B C 1
ATOM 3189 O O . ASN B 1 116 ? -6.758 35.438 6.699 1 95.19 116 ASN B O 1
ATOM 3193 N N . MET B 1 117 ? -4.664 35.406 7.617 1 97.25 117 MET B N 1
ATOM 3194 C CA . MET B 1 117 ? -4.477 33.969 7.309 1 97.25 117 MET B CA 1
ATOM 3195 C C . MET B 1 117 ? -5.168 33.094 8.344 1 97.25 117 MET B C 1
ATOM 3197 O O . MET B 1 117 ? -5.23 33.469 9.523 1 97.25 117 MET B O 1
ATOM 3201 N N . VAL B 1 118 ? -5.727 32 7.906 1 98.44 118 VAL B N 1
ATOM 3202 C CA . VAL B 1 118 ? -6.133 30.891 8.742 1 98.44 118 VAL B CA 1
ATOM 3203 C C . VAL B 1 118 ? -5.43 29.609 8.281 1 98.44 118 VAL B C 1
ATOM 3205 O O . VAL B 1 118 ? -5.758 29.078 7.223 1 98.44 118 VAL B O 1
ATOM 3208 N N . ILE B 1 119 ? -4.523 29.172 9.078 1 98.44 119 ILE B N 1
ATOM 3209 C CA . ILE B 1 119 ? -3.645 28.078 8.672 1 98.44 119 ILE B CA 1
ATOM 3210 C C . ILE B 1 119 ? -3.947 26.828 9.508 1 98.44 119 ILE B C 1
ATOM 3212 O O . ILE B 1 119 ? -3.984 26.891 10.742 1 98.44 119 ILE B O 1
ATOM 3216 N N . PRO B 1 120 ? -4.301 25.688 8.891 1 98.69 120 PRO B N 1
ATOM 3217 C CA . PRO B 1 120 ? -4.402 24.438 9.641 1 98.69 120 PRO B CA 1
ATOM 3218 C C . PRO B 1 120 ? -3.047 23.922 10.109 1 98.69 120 PRO B C 1
ATOM 3220 O O . PRO B 1 120 ? -2.082 23.922 9.336 1 98.69 120 PRO B O 1
ATOM 3223 N N . ALA B 1 121 ? -2.951 23.516 11.305 1 98.44 121 ALA B N 1
ATOM 3224 C CA . ALA B 1 121 ? -1.711 22.984 11.852 1 98.44 121 ALA B CA 1
ATOM 3225 C C . ALA B 1 121 ? -1.454 21.562 11.344 1 98.44 121 ALA B C 1
ATOM 3227 O O . ALA B 1 121 ? -1.67 20.594 12.062 1 98.44 121 ALA B O 1
ATOM 3228 N N . MET B 1 122 ? -0.916 21.484 10.164 1 97.88 122 MET B N 1
ATOM 3229 C CA . MET B 1 122 ? -0.589 20.219 9.516 1 97.88 122 MET B CA 1
ATOM 3230 C C . MET B 1 122 ? 0.88 19.859 9.727 1 97.88 122 MET B C 1
ATOM 3232 O O . MET B 1 122 ? 1.659 19.844 8.773 1 97.88 122 MET B O 1
ATOM 3236 N N . VAL B 1 123 ? 1.205 19.453 10.859 1 98.06 123 VAL B N 1
ATOM 3237 C CA . VAL B 1 123 ? 2.568 19.359 11.375 1 98.06 123 VAL B CA 1
ATOM 3238 C C . VAL B 1 123 ? 3.355 18.328 10.578 1 98.06 123 VAL B C 1
ATOM 3240 O O . VAL B 1 123 ? 4.57 18.453 10.398 1 98.06 123 VAL B O 1
ATOM 3243 N N . GLU B 1 124 ? 2.666 17.344 9.961 1 97.62 124 GLU B N 1
ATOM 3244 C CA . GLU B 1 124 ? 3.348 16.25 9.266 1 97.62 124 GLU B CA 1
ATOM 3245 C C . GLU B 1 124 ? 3.971 16.75 7.961 1 97.62 124 GLU B C 1
ATOM 3247 O O . GLU B 1 124 ? 4.789 16.047 7.355 1 97.62 124 GLU B O 1
ATOM 3252 N N . ARG B 1 125 ? 3.578 17.922 7.516 1 98.12 125 ARG B N 1
ATOM 3253 C CA . ARG B 1 125 ? 4.227 18.516 6.348 1 98.12 125 ARG B CA 1
ATOM 3254 C C . ARG B 1 125 ? 5.688 18.844 6.637 1 98.12 125 ARG B C 1
ATOM 3256 O O . ARG B 1 125 ? 6.473 19.078 5.715 1 98.12 125 ARG B O 1
ATOM 3263 N N . PHE B 1 126 ? 6.062 18.812 7.902 1 98.12 126 PHE B N 1
ATOM 3264 C CA . PHE B 1 126 ? 7.438 19.094 8.297 1 98.12 126 PHE B CA 1
ATOM 3265 C C . PHE B 1 126 ? 8.164 17.797 8.672 1 98.12 126 PHE B C 1
ATOM 3267 O O . PHE B 1 126 ? 9.219 17.844 9.305 1 98.12 126 PHE B O 1
ATOM 3274 N N . ASN B 1 127 ? 7.633 16.656 8.391 1 97.88 127 ASN B N 1
ATOM 3275 C CA . ASN B 1 127 ? 8.336 15.383 8.531 1 97.88 127 ASN B CA 1
ATOM 3276 C C . ASN B 1 127 ? 9.375 15.188 7.438 1 97.88 127 ASN B C 1
ATOM 3278 O O . ASN B 1 127 ? 9.031 14.891 6.289 1 97.88 127 ASN B O 1
ATOM 3282 N N . GLU B 1 128 ? 10.586 15.289 7.812 1 98.12 128 GLU B N 1
ATOM 3283 C CA . GLU B 1 128 ? 11.656 15.305 6.824 1 98.12 128 GLU B CA 1
ATOM 3284 C C . GLU B 1 128 ? 11.891 13.914 6.246 1 98.12 128 GLU B C 1
ATOM 3286 O O . GLU B 1 128 ? 12.383 13.773 5.121 1 98.12 128 GLU B O 1
ATOM 3291 N N . THR B 1 129 ? 11.578 12.859 6.98 1 98.25 129 THR B N 1
ATOM 3292 C CA . THR B 1 129 ? 11.672 11.5 6.473 1 98.25 129 THR B CA 1
ATOM 3293 C C . THR B 1 129 ? 10.695 11.281 5.32 1 98.25 129 THR B C 1
ATOM 3295 O O . THR B 1 129 ? 11.07 10.75 4.273 1 98.25 129 THR B O 1
ATOM 3298 N N . ALA B 1 130 ? 9.453 11.711 5.52 1 98.12 130 ALA B N 1
ATOM 3299 C CA . ALA B 1 130 ? 8.453 11.609 4.461 1 98.12 130 ALA B CA 1
ATOM 3300 C C . ALA B 1 130 ? 8.867 12.422 3.232 1 98.12 130 ALA B C 1
ATOM 3302 O O . ALA B 1 130 ? 8.758 11.938 2.102 1 98.12 130 ALA B O 1
ATOM 3303 N N . GLU B 1 131 ? 9.336 13.586 3.492 1 97.81 131 GLU B N 1
ATOM 3304 C CA . GLU B 1 131 ? 9.734 14.469 2.398 1 97.81 131 GLU B CA 1
ATOM 3305 C C . GLU B 1 131 ? 10.875 13.859 1.586 1 97.81 131 GLU B C 1
ATOM 3307 O O . GLU B 1 131 ? 10.805 13.812 0.355 1 97.81 131 GLU B O 1
ATOM 3312 N N . GLU B 1 132 ? 11.875 13.414 2.254 1 97.81 132 GLU B N 1
ATOM 3313 C CA . GLU B 1 132 ? 13.039 12.852 1.571 1 97.81 132 GLU B CA 1
ATOM 3314 C C . GLU B 1 132 ? 12.672 11.57 0.823 1 97.81 132 GLU B C 1
ATOM 3316 O O . GLU B 1 132 ? 13.055 11.391 -0.336 1 97.81 132 GLU B O 1
ATOM 3321 N N . ALA B 1 133 ? 11.984 10.688 1.466 1 98 133 ALA B N 1
ATOM 3322 C CA . ALA B 1 133 ? 11.602 9.43 0.842 1 98 133 ALA B CA 1
ATOM 3323 C C . ALA B 1 133 ? 10.789 9.672 -0.431 1 98 133 ALA B C 1
ATOM 3325 O O . ALA B 1 133 ? 11.023 9.023 -1.455 1 98 133 ALA B O 1
ATOM 3326 N N . PHE B 1 134 ? 9.844 10.578 -0.382 1 97.81 134 PHE B N 1
ATOM 3327 C CA . PHE B 1 134 ? 9.008 10.891 -1.538 1 97.81 134 PHE B CA 1
ATOM 3328 C C . PHE B 1 134 ? 9.852 11.453 -2.676 1 97.81 134 PHE B C 1
ATOM 3330 O O . PHE B 1 134 ? 9.648 11.102 -3.84 1 97.81 134 PHE B O 1
ATOM 3337 N N . SER B 1 135 ? 10.773 12.281 -2.316 1 96.75 135 SER B N 1
ATOM 3338 C CA . SER B 1 135 ? 11.594 12.953 -3.318 1 96.75 135 SER B CA 1
ATOM 3339 C C . SER B 1 135 ? 12.477 11.961 -4.066 1 96.75 135 SER B C 1
ATOM 3341 O O . SER B 1 135 ? 12.977 12.266 -5.152 1 96.75 135 SER B O 1
ATOM 3343 N N . MET B 1 136 ? 12.672 10.836 -3.533 1 95.81 136 MET B N 1
ATOM 3344 C CA . MET B 1 136 ? 13.531 9.812 -4.125 1 95.81 136 MET B CA 1
ATOM 3345 C C . MET B 1 136 ? 12.789 9.031 -5.203 1 95.81 136 MET B C 1
ATOM 3347 O O . MET B 1 136 ? 13.398 8.266 -5.949 1 95.81 136 MET B O 1
ATOM 3351 N N . VAL B 1 137 ? 11.516 9.18 -5.273 1 95 137 VAL B N 1
ATOM 3352 C CA . VAL B 1 137 ? 10.711 8.453 -6.254 1 95 137 VAL B CA 1
ATOM 3353 C C . VAL B 1 137 ? 10.273 9.414 -7.363 1 95 137 VAL B C 1
ATOM 3355 O O . VAL B 1 137 ? 9.547 10.375 -7.109 1 95 137 VAL B O 1
ATOM 3358 N N . LYS B 1 138 ? 10.703 9.047 -8.531 1 90.12 138 LYS B N 1
ATOM 3359 C CA . LYS B 1 138 ? 10.289 9.836 -9.688 1 90.12 138 LYS B CA 1
ATOM 3360 C C . LYS B 1 138 ? 8.969 9.328 -10.258 1 90.12 138 LYS B C 1
ATOM 3362 O O . LYS B 1 138 ? 8.734 8.125 -10.312 1 90.12 138 LYS B O 1
ATOM 3367 N N . GLU B 1 139 ? 8.039 10.18 -10.586 1 88.25 139 GLU B N 1
ATOM 3368 C CA . GLU B 1 139 ? 6.766 9.852 -11.219 1 88.25 139 GLU B CA 1
ATOM 3369 C C . GLU B 1 139 ? 5.992 8.82 -10.398 1 88.25 139 GLU B C 1
ATOM 3371 O O . GLU B 1 139 ? 5.746 7.707 -10.867 1 88.25 139 GLU B O 1
ATOM 3376 N N . PRO B 1 140 ? 5.586 9.148 -9.219 1 93.94 140 PRO B N 1
ATOM 3377 C CA . PRO B 1 140 ? 4.852 8.203 -8.375 1 93.94 140 PRO B CA 1
ATOM 3378 C C . PRO B 1 140 ? 3.594 7.66 -9.055 1 93.94 140 PRO B C 1
ATOM 3380 O O . PRO B 1 140 ? 2.883 8.406 -9.734 1 93.94 140 PRO B O 1
ATOM 3383 N N . ILE B 1 141 ? 3.357 6.363 -8.891 1 88.69 141 ILE B N 1
ATOM 3384 C CA . ILE B 1 141 ? 2.164 5.766 -9.477 1 88.69 141 ILE B CA 1
ATOM 3385 C C . ILE B 1 141 ? 1.274 5.199 -8.367 1 88.69 141 ILE B C 1
ATOM 3387 O O . ILE B 1 141 ? 0.089 4.941 -8.586 1 88.69 141 ILE B O 1
ATOM 3391 N N . ALA B 1 142 ? 1.904 4.941 -7.219 1 91.94 142 ALA B N 1
ATOM 3392 C CA . ALA B 1 142 ? 1.129 4.41 -6.102 1 91.94 142 ALA B CA 1
ATOM 3393 C C . ALA B 1 142 ? 1.727 4.844 -4.766 1 91.94 142 ALA B C 1
ATOM 3395 O O . ALA B 1 142 ? 2.949 4.887 -4.609 1 91.94 142 ALA B O 1
ATOM 3396 N N . LEU B 1 143 ? 0.873 5.172 -3.846 1 96.06 143 LEU B N 1
ATOM 3397 C CA . LEU B 1 143 ? 1.238 5.441 -2.459 1 96.06 143 LEU B CA 1
ATOM 3398 C C . LEU B 1 143 ? 0.452 4.543 -1.509 1 96.06 143 LEU B C 1
ATOM 3400 O O . LEU B 1 143 ? -0.752 4.344 -1.688 1 96.06 143 LEU B O 1
ATOM 3404 N N . SER B 1 144 ? 1.118 3.945 -0.572 1 93.94 144 SER B N 1
ATOM 3405 C CA . SER B 1 144 ? 0.497 3.271 0.564 1 93.94 144 SER B CA 1
ATOM 3406 C C . SER B 1 144 ? 0.891 3.934 1.881 1 93.94 144 SER B C 1
ATOM 3408 O O . SER B 1 144 ? 2.074 3.988 2.225 1 93.94 144 SER B O 1
ATOM 3410 N N . MET B 1 145 ? -0.098 4.402 2.535 1 97.19 145 MET B N 1
ATOM 3411 C CA . MET B 1 145 ? 0.145 5.16 3.76 1 97.19 145 MET B CA 1
ATOM 3412 C C . MET B 1 145 ? -0.625 4.562 4.934 1 97.19 145 MET B C 1
ATOM 3414 O O . MET B 1 145 ? -1.854 4.629 4.973 1 97.19 145 MET B O 1
ATOM 3418 N N . VAL B 1 146 ? 0.121 4.059 5.906 1 95.62 146 VAL B N 1
ATOM 3419 C CA . VAL B 1 146 ? -0.495 3.336 7.016 1 95.62 146 VAL B CA 1
ATOM 3420 C C . VAL B 1 146 ? -0.13 4.012 8.336 1 95.62 146 VAL B C 1
ATOM 3422 O O . VAL B 1 146 ? 1.047 4.258 8.609 1 95.62 146 VAL B O 1
ATOM 3425 N N . ARG B 1 147 ? -1.124 4.266 9.078 1 97.19 147 ARG B N 1
ATOM 3426 C CA . ARG B 1 147 ? -0.935 4.879 10.383 1 97.19 147 ARG B CA 1
ATOM 3427 C C . ARG B 1 147 ? -1.763 4.168 11.453 1 97.19 147 ARG B C 1
ATOM 3429 O O . ARG B 1 147 ? -2.994 4.16 11.383 1 97.19 147 ARG B O 1
ATOM 3436 N N . ILE B 1 148 ? -1.073 3.609 12.406 1 94.38 148 ILE B N 1
ATOM 3437 C CA . ILE B 1 148 ? -1.702 2.941 13.539 1 94.38 148 ILE B CA 1
ATOM 3438 C C . ILE B 1 148 ? -1.386 3.699 14.82 1 94.38 148 ILE B C 1
ATOM 3440 O O . ILE B 1 148 ? -0.247 4.125 15.039 1 94.38 148 ILE B O 1
ATOM 3444 N N . GLY B 1 149 ? -2.389 3.961 15.617 1 94.31 149 GLY B N 1
ATOM 3445 C CA . GLY B 1 149 ? -2.203 4.629 16.891 1 94.31 149 GLY B CA 1
ATOM 3446 C C . GLY B 1 149 ? -3.029 4.02 18.016 1 94.31 149 GLY B C 1
ATOM 3447 O O . GLY B 1 149 ? -4.027 3.348 17.75 1 94.31 149 GLY B O 1
ATOM 3448 N N . THR B 1 150 ? -2.578 4.293 19.188 1 92 150 THR B N 1
ATOM 3449 C CA . THR B 1 150 ? -3.307 3.828 20.359 1 92 150 THR B CA 1
ATOM 3450 C C . THR B 1 150 ? -4.613 4.598 20.516 1 92 150 THR B C 1
ATOM 3452 O O . THR B 1 150 ? -4.641 5.82 20.359 1 92 150 THR B O 1
ATOM 3455 N N . MET B 1 151 ? -5.602 3.824 20.812 1 91.88 151 MET B N 1
ATOM 3456 C CA . MET B 1 151 ? -6.891 4.457 21.094 1 91.88 151 MET B CA 1
ATOM 3457 C C . MET B 1 151 ? -6.781 5.434 22.25 1 91.88 151 MET B C 1
ATOM 3459 O O . MET B 1 151 ? -6.219 5.102 23.297 1 91.88 151 MET B O 1
ATOM 3463 N N . PRO B 1 152 ? -7.324 6.602 22.016 1 88.81 152 PRO B N 1
ATOM 3464 C CA . PRO B 1 152 ? -7.285 7.555 23.125 1 88.81 152 PRO B CA 1
ATOM 3465 C C . PRO B 1 152 ? -8.047 7.062 24.344 1 88.81 152 PRO B C 1
ATOM 3467 O O . PRO B 1 152 ? -8.992 6.277 24.219 1 88.81 152 PRO B O 1
ATOM 3470 N N . GLN B 1 153 ? -7.621 7.512 25.484 1 85.75 153 GLN B N 1
ATOM 3471 C CA . GLN B 1 153 ? -8.25 7.121 26.75 1 85.75 153 GLN B CA 1
ATOM 3472 C C . GLN B 1 153 ? -9.734 7.484 26.75 1 85.75 153 GLN B C 1
ATOM 3474 O O . GLN B 1 153 ? -10.562 6.727 27.266 1 85.75 153 GLN B O 1
ATOM 3479 N N . ASN B 1 154 ? -9.992 8.648 26.172 1 86.12 154 ASN B N 1
ATOM 3480 C CA . ASN B 1 154 ? -11.367 9.102 26.016 1 86.12 154 ASN B CA 1
ATOM 3481 C C . ASN B 1 154 ? -11.742 9.273 24.547 1 86.12 154 ASN B C 1
ATOM 3483 O O . ASN B 1 154 ? -11.898 10.398 24.062 1 86.12 154 ASN B O 1
ATOM 3487 N N . PRO B 1 155 ? -12.016 8.164 23.969 1 82.94 155 PRO B N 1
ATOM 3488 C CA . PRO B 1 155 ? -12.219 8.219 22.516 1 82.94 155 PRO B CA 1
ATOM 3489 C C . PRO B 1 155 ? -13.438 9.047 22.109 1 82.94 155 PRO B C 1
ATOM 3491 O O . PRO B 1 155 ? -13.477 9.602 21.016 1 82.94 155 PRO B O 1
ATOM 3494 N N . ASP B 1 156 ? -14.336 9.164 22.984 1 80.38 156 ASP B N 1
ATOM 3495 C CA . ASP B 1 156 ? -15.562 9.891 22.688 1 80.38 156 ASP B CA 1
ATOM 3496 C C . ASP B 1 156 ? -15.281 11.391 22.531 1 80.38 156 ASP B C 1
ATOM 3498 O O . ASP B 1 156 ? -16.109 12.125 21.984 1 80.38 156 ASP B O 1
ATOM 3502 N N . SER B 1 157 ? -14.172 11.781 23.047 1 79.56 157 SER B N 1
ATOM 3503 C CA . SER B 1 157 ? -13.789 13.188 22.938 1 79.56 157 SER B CA 1
ATOM 3504 C C . SER B 1 157 ? -13.172 13.484 21.578 1 79.56 157 SER B C 1
ATOM 3506 O O . SER B 1 157 ? -12.93 14.648 21.234 1 79.56 157 SER B O 1
ATOM 3508 N N . TYR B 1 158 ? -12.992 12.461 20.844 1 83.06 158 TYR B N 1
ATOM 3509 C CA . TYR B 1 158 ? -12.453 12.602 19.5 1 83.06 158 TYR B CA 1
ATOM 3510 C C . TYR B 1 158 ? -13.539 12.367 18.453 1 83.06 158 TYR B C 1
ATOM 3512 O O . TYR B 1 158 ? -14.562 11.742 18.734 1 83.06 158 TYR B O 1
ATOM 3520 N N . ILE B 1 159 ? -13.25 12.922 17.375 1 86.62 159 ILE B N 1
ATOM 3521 C CA . ILE B 1 159 ? -14.234 12.797 16.312 1 86.62 159 ILE B CA 1
ATOM 3522 C C . ILE B 1 159 ? -14.102 11.43 15.641 1 86.62 159 ILE B C 1
ATOM 3524 O O . ILE B 1 159 ? -15.094 10.828 15.227 1 86.62 159 ILE B O 1
ATOM 3528 N N . GLY B 1 160 ? -12.914 10.891 15.602 1 92.38 160 GLY B N 1
ATOM 3529 C CA . GLY B 1 160 ? -12.633 9.617 14.977 1 92.38 160 GLY B CA 1
ATOM 3530 C C . GLY B 1 160 ? -11.25 9.547 14.359 1 92.38 160 GLY B C 1
ATOM 3531 O O . GLY B 1 160 ? -10.555 10.555 14.266 1 92.38 160 GLY B O 1
ATOM 3532 N N . VAL B 1 161 ? -10.977 8.367 13.938 1 95 161 VAL B N 1
ATOM 3533 C CA . VAL B 1 161 ? -9.625 8.078 13.469 1 95 161 VAL B CA 1
ATOM 3534 C C . VAL B 1 161 ? -9.367 8.828 12.164 1 95 161 VAL B C 1
ATOM 3536 O O . VAL B 1 161 ? -8.219 9.18 11.867 1 95 161 VAL B O 1
ATOM 3539 N N . MET B 1 162 ? -10.398 9.172 11.414 1 95.19 162 MET B N 1
ATOM 3540 C CA . MET B 1 162 ? -10.258 9.93 10.172 1 95.19 162 MET B CA 1
ATOM 3541 C C . MET B 1 162 ? -9.617 11.289 10.438 1 95.19 162 MET B C 1
ATOM 3543 O O . MET B 1 162 ? -8.641 11.656 9.781 1 95.19 162 MET B O 1
ATOM 3547 N N . TYR B 1 163 ? -10.039 11.906 11.484 1 95.06 163 TYR B N 1
ATOM 3548 C CA . TYR B 1 163 ? -9.602 13.273 11.766 1 95.06 163 TYR B CA 1
ATOM 3549 C C . TYR B 1 163 ? -8.391 13.273 12.688 1 95.06 163 TYR B C 1
ATOM 3551 O O . TYR B 1 163 ? -7.633 14.242 12.734 1 95.06 163 TYR B O 1
ATOM 3559 N N . ASP B 1 164 ? -8.258 12.18 13.359 1 94.12 164 ASP B N 1
ATOM 3560 C CA . ASP B 1 164 ? -7.152 12.102 14.305 1 94.12 164 ASP B CA 1
ATOM 3561 C C . ASP B 1 164 ? -5.871 11.625 13.625 1 94.12 164 ASP B C 1
ATOM 3563 O O . ASP B 1 164 ? -4.781 12.125 13.914 1 94.12 164 ASP B O 1
ATOM 3567 N N . LEU B 1 165 ? -6.055 10.672 12.742 1 96.19 165 LEU B N 1
ATOM 3568 C CA . LEU B 1 165 ? -4.863 10.047 12.188 1 96.19 165 LEU B CA 1
ATOM 3569 C C . LEU B 1 165 ? -4.84 10.18 10.664 1 96.19 165 LEU B C 1
ATOM 3571 O O . LEU B 1 165 ? -3.93 10.805 10.109 1 96.19 165 LEU B O 1
ATOM 3575 N N . ALA B 1 166 ? -5.848 9.773 10 1 97.06 166 ALA B N 1
ATOM 3576 C CA . ALA B 1 166 ? -5.844 9.625 8.547 1 97.06 166 ALA B CA 1
ATOM 3577 C C . ALA B 1 166 ? -5.68 10.969 7.852 1 97.06 166 ALA B C 1
ATOM 3579 O O . ALA B 1 166 ? -5.09 11.055 6.77 1 97.06 166 ALA B O 1
ATOM 3580 N N . ILE B 1 167 ? -6.148 11.969 8.461 1 97.44 167 ILE B N 1
ATOM 3581 C CA . ILE B 1 167 ? -6.156 13.281 7.816 1 97.44 167 ILE B CA 1
ATOM 3582 C C . ILE B 1 167 ? -4.723 13.742 7.559 1 97.44 167 ILE B C 1
ATOM 3584 O O . ILE B 1 167 ? -4.457 14.453 6.594 1 97.44 167 ILE B O 1
ATOM 3588 N N . HIS B 1 168 ? -3.785 13.328 8.406 1 97.88 168 HIS B N 1
ATOM 3589 C CA . HIS B 1 168 ? -2.379 13.656 8.188 1 97.88 168 HIS B CA 1
ATOM 3590 C C . HIS B 1 168 ? -1.877 13.078 6.867 1 97.88 168 HIS B C 1
ATOM 3592 O O . HIS B 1 168 ? -1.2 13.773 6.102 1 97.88 168 HIS B O 1
ATOM 3598 N N . ASP B 1 169 ? -2.219 11.867 6.633 1 98.25 169 ASP B N 1
ATOM 3599 C CA . ASP B 1 169 ? -1.737 11.188 5.434 1 98.25 169 ASP B CA 1
ATOM 3600 C C . ASP B 1 169 ? -2.475 11.672 4.191 1 98.25 169 ASP B C 1
ATOM 3602 O O . ASP B 1 169 ? -1.874 11.812 3.121 1 98.25 169 ASP B O 1
ATOM 3606 N N . LEU B 1 170 ? -3.754 11.93 4.379 1 97.94 170 LEU B N 1
ATOM 3607 C CA . LEU B 1 170 ? -4.508 12.523 3.279 1 97.94 170 LEU B CA 1
ATOM 3608 C C . LEU B 1 170 ? -3.914 13.867 2.879 1 97.94 170 LEU B C 1
ATOM 3610 O O . LEU B 1 170 ? -3.691 14.125 1.693 1 97.94 170 LEU B O 1
ATOM 3614 N N . ASP B 1 171 ? -3.637 14.648 3.818 1 98.44 171 ASP B N 1
ATOM 3615 C CA . ASP B 1 171 ? -3.029 15.953 3.576 1 98.44 171 ASP B CA 1
ATOM 3616 C C . ASP B 1 171 ? -1.677 15.805 2.883 1 98.44 171 ASP B C 1
ATOM 3618 O O . ASP B 1 171 ? -1.392 16.516 1.915 1 98.44 171 ASP B O 1
ATOM 3622 N N . LEU B 1 172 ? -0.87 14.914 3.35 1 98.44 172 LEU B N 1
ATOM 3623 C CA . LEU B 1 172 ? 0.456 14.719 2.773 1 98.44 172 LEU B CA 1
ATOM 3624 C C . LEU B 1 172 ? 0.356 14.25 1.325 1 98.44 172 LEU B C 1
ATOM 3626 O O . LEU B 1 172 ? 1.129 14.695 0.471 1 98.44 172 LEU B O 1
ATOM 3630 N N . ALA B 1 173 ? -0.549 13.375 1.068 1 98.25 173 ALA B N 1
ATOM 3631 C CA . ALA B 1 173 ? -0.741 12.914 -0.304 1 98.25 173 ALA B CA 1
ATOM 3632 C C . ALA B 1 173 ? -1.127 14.07 -1.224 1 98.25 173 ALA B C 1
ATOM 3634 O O . ALA B 1 173 ? -0.552 14.234 -2.303 1 98.25 173 ALA B O 1
ATOM 3635 N N . LEU B 1 174 ? -2.066 14.883 -0.771 1 98.12 174 LEU B N 1
ATOM 3636 C CA . LEU B 1 174 ? -2.527 16.016 -1.569 1 98.12 174 LEU B CA 1
ATOM 3637 C C . LEU B 1 174 ? -1.424 17.047 -1.73 1 98.12 174 LEU B C 1
ATOM 3639 O O . LEU B 1 174 ? -1.246 17.609 -2.814 1 98.12 174 LEU B O 1
ATOM 3643 N N . PHE B 1 175 ? -0.682 17.281 -0.702 1 97.88 175 PHE B N 1
ATOM 3644 C CA . PHE B 1 175 ? 0.39 18.266 -0.669 1 97.88 175 PHE B CA 1
ATOM 3645 C C . PHE B 1 175 ? 1.505 17.891 -1.637 1 97.88 175 PHE B C 1
ATOM 3647 O O . PHE B 1 175 ? 2.061 18.75 -2.318 1 97.88 175 PHE B O 1
ATOM 3654 N N . ARG B 1 176 ? 1.754 16.609 -1.73 1 97.25 176 ARG B N 1
ATOM 3655 C CA . ARG B 1 176 ? 2.887 16.141 -2.523 1 97.25 176 ARG B CA 1
ATOM 3656 C C . ARG B 1 176 ? 2.488 15.938 -3.98 1 97.25 176 ARG B C 1
ATOM 3658 O O . ARG B 1 176 ? 3.262 16.25 -4.891 1 97.25 176 ARG B O 1
ATOM 3665 N N . LEU B 1 177 ? 1.323 15.43 -4.199 1 96.94 177 LEU B N 1
ATOM 3666 C CA . LEU B 1 177 ? 0.919 15.07 -5.555 1 96.94 177 LEU B CA 1
ATOM 3667 C C . LEU B 1 177 ? 0.264 16.25 -6.258 1 96.94 177 LEU B C 1
ATOM 3669 O O . LEU B 1 177 ? 0.239 16.312 -7.492 1 96.94 177 LEU B O 1
ATOM 3673 N N . ARG B 1 178 ? -0.347 17.188 -5.547 1 96.5 178 ARG B N 1
ATOM 3674 C CA . ARG B 1 178 ? -1.019 18.375 -6.043 1 96.5 178 ARG B CA 1
ATOM 3675 C C . ARG B 1 178 ? -1.996 18.031 -7.164 1 96.5 178 ARG B C 1
ATOM 3677 O O . ARG B 1 178 ? -1.95 18.625 -8.242 1 96.5 178 ARG B O 1
ATOM 3684 N N . PRO B 1 179 ? -2.906 17.094 -6.828 1 95 179 PRO B N 1
ATOM 3685 C CA . PRO B 1 179 ? -3.881 16.703 -7.848 1 95 179 PRO B CA 1
ATOM 3686 C C . PRO B 1 179 ? -4.941 17.781 -8.094 1 95 179 PRO B C 1
ATOM 3688 O O . PRO B 1 179 ? -5.207 18.594 -7.215 1 95 179 PRO B O 1
ATOM 3691 N N . MET B 1 180 ? -5.57 17.703 -9.234 1 90.75 180 MET B N 1
ATOM 3692 C CA . MET B 1 180 ? -6.691 18.578 -9.562 1 90.75 180 MET B CA 1
ATOM 3693 C C . MET B 1 180 ? -8.016 17.938 -9.172 1 90.75 180 MET B C 1
ATOM 3695 O O . MET B 1 180 ? -8.992 18.641 -8.906 1 90.75 180 MET B O 1
ATOM 3699 N N . LYS B 1 181 ? -8.031 16.672 -9.219 1 92.62 181 LYS B N 1
ATOM 3700 C CA . LYS B 1 181 ? -9.242 15.906 -8.914 1 92.62 181 LYS B CA 1
ATOM 3701 C C . LYS B 1 181 ? -8.914 14.648 -8.117 1 92.62 181 LYS B C 1
ATOM 3703 O O . LYS B 1 181 ? -7.805 14.125 -8.195 1 92.62 181 LYS B O 1
ATOM 3708 N N . ALA B 1 182 ? -9.891 14.328 -7.312 1 93.25 182 ALA B N 1
ATOM 3709 C CA . ALA B 1 182 ? -9.82 13.062 -6.59 1 93.25 182 ALA B CA 1
ATOM 3710 C C . ALA B 1 182 ? -11 12.164 -6.941 1 93.25 182 ALA B C 1
ATOM 3712 O O . ALA B 1 182 ? -12.133 12.633 -7.035 1 93.25 182 ALA B O 1
ATOM 3713 N N . ILE B 1 183 ? -10.664 11.008 -7.254 1 88.06 183 ILE B N 1
ATOM 3714 C CA . ILE B 1 183 ? -11.703 9.984 -7.379 1 88.06 183 ILE B CA 1
ATOM 3715 C C . ILE B 1 183 ? -11.664 9.062 -6.164 1 88.06 183 ILE B C 1
ATOM 3717 O O . ILE B 1 183 ? -10.641 8.438 -5.883 1 88.06 183 ILE B O 1
ATOM 3721 N N . VAL B 1 184 ? -12.742 9.195 -5.438 1 83.81 184 VAL B N 1
ATOM 3722 C CA . VAL B 1 184 ? -12.883 8.242 -4.336 1 83.81 184 VAL B CA 1
ATOM 3723 C C . VAL B 1 184 ? -13.25 6.867 -4.883 1 83.81 184 VAL B C 1
ATOM 3725 O O . VAL B 1 184 ? -14.383 6.648 -5.316 1 83.81 184 VAL B O 1
ATOM 3728 N N . VAL B 1 185 ? -12.32 6.121 -4.77 1 67.44 185 VAL B N 1
ATOM 3729 C CA . VAL B 1 185 ? -12.555 4.785 -5.309 1 67.44 185 VAL B CA 1
ATOM 3730 C C . VAL B 1 185 ? -13.305 3.939 -4.281 1 67.44 185 VAL B C 1
ATOM 3732 O O . VAL B 1 185 ? -14.242 3.223 -4.633 1 67.44 185 VAL B O 1
ATOM 3735 N N . LYS B 1 186 ? -12.93 3.955 -3.029 1 65.12 186 LYS B N 1
ATOM 3736 C CA . LYS B 1 186 ? -13.609 3.262 -1.935 1 65.12 186 LYS B CA 1
ATOM 3737 C C . LYS B 1 186 ? -13.211 3.854 -0.584 1 65.12 186 LYS B C 1
ATOM 3739 O O . LYS B 1 186 ? -12.141 4.449 -0.449 1 65.12 186 LYS B O 1
ATOM 3744 N N . SER B 1 187 ? -14.227 3.688 0.247 1 70.31 187 SER B N 1
ATOM 3745 C CA . SER B 1 187 ? -13.984 4.199 1.592 1 70.31 187 SER B CA 1
ATOM 3746 C C . SER B 1 187 ? -14.711 3.365 2.641 1 70.31 187 SER B C 1
ATOM 3748 O O . SER B 1 187 ? -15.812 2.869 2.391 1 70.31 187 SER B O 1
ATOM 3750 N N . MET B 1 188 ? -13.945 2.93 3.588 1 75.75 188 MET B N 1
ATOM 3751 C CA . MET B 1 188 ? -14.531 2.467 4.844 1 75.75 188 MET B CA 1
ATOM 3752 C C . MET B 1 188 ? -14.188 3.418 5.988 1 75.75 188 MET B C 1
ATOM 3754 O O . MET B 1 188 ? -13.008 3.613 6.305 1 75.75 188 MET B O 1
ATOM 3758 N N . LEU B 1 189 ? -15.25 4.027 6.43 1 78.75 189 LEU B N 1
ATOM 3759 C CA . LEU B 1 189 ? -15.078 5 7.504 1 78.75 189 LEU B CA 1
ATOM 3760 C C . LEU B 1 189 ? -15.836 4.566 8.75 1 78.75 189 LEU B C 1
ATOM 3762 O O . LEU B 1 189 ? -17.062 4.621 8.789 1 78.75 189 LEU B O 1
ATOM 3766 N N . ASN B 1 190 ? -15.031 4.043 9.648 1 86.25 190 ASN B N 1
ATOM 3767 C CA . ASN B 1 190 ? -15.555 3.82 11 1 86.25 190 ASN B CA 1
ATOM 3768 C C . ASN B 1 190 ? -14.844 4.699 12.023 1 86.25 190 ASN B C 1
ATOM 3770 O O . ASN B 1 190 ? -13.891 5.406 11.688 1 86.25 190 ASN B O 1
ATOM 3774 N N . ARG B 1 191 ? -15.414 4.66 13.172 1 90.25 191 ARG B N 1
ATOM 3775 C CA . ARG B 1 191 ? -14.844 5.5 14.219 1 90.25 191 ARG B CA 1
ATOM 3776 C C . ARG B 1 191 ? -13.391 5.129 14.492 1 90.25 191 ARG B C 1
ATOM 3778 O O . ARG B 1 191 ? -12.555 6.004 14.727 1 90.25 191 ARG B O 1
ATOM 3785 N N . ASP B 1 192 ? -13.125 3.805 14.367 1 92.44 192 ASP B N 1
ATOM 3786 C CA . ASP B 1 192 ? -11.828 3.34 14.844 1 92.44 192 ASP B CA 1
ATOM 3787 C C . ASP B 1 192 ? -10.969 2.82 13.695 1 92.44 192 ASP B C 1
ATOM 3789 O O . ASP B 1 192 ? -9.82 2.428 13.891 1 92.44 192 ASP B O 1
ATOM 3793 N N . ASN B 1 193 ? -11.57 2.855 12.547 1 90.94 193 ASN B N 1
ATOM 3794 C CA . ASN B 1 193 ? -10.859 2.309 11.391 1 90.94 193 ASN B CA 1
ATOM 3795 C C . ASN B 1 193 ? -11.211 3.055 10.109 1 90.94 193 ASN B C 1
ATOM 3797 O O . ASN B 1 193 ? -12.391 3.303 9.836 1 90.94 193 ASN B O 1
ATOM 3801 N N . VAL B 1 194 ? -10.133 3.391 9.375 1 92.31 194 VAL B N 1
ATOM 3802 C CA . VAL B 1 194 ? -10.312 4.051 8.086 1 92.31 194 VAL B CA 1
ATOM 3803 C C . VAL B 1 194 ? -9.5 3.326 7.016 1 92.31 194 VAL B C 1
ATOM 3805 O O . VAL B 1 194 ? -8.344 2.969 7.246 1 92.31 194 VAL B O 1
ATOM 3808 N N . SER B 1 195 ? -10.102 2.994 5.945 1 88.69 195 SER B N 1
ATOM 3809 C CA . SER B 1 195 ? -9.453 2.496 4.734 1 88.69 195 SER B CA 1
ATOM 3810 C C . SER B 1 195 ? -9.93 3.256 3.5 1 88.69 195 SER B C 1
ATOM 3812 O O . SER B 1 195 ? -11.102 3.176 3.131 1 88.69 195 SER B O 1
ATOM 3814 N N . LEU B 1 196 ? -8.977 3.963 2.873 1 90.38 196 LEU B N 1
ATOM 3815 C CA . LEU B 1 196 ? -9.312 4.773 1.71 1 90.38 196 LEU B CA 1
ATOM 3816 C C . LEU B 1 196 ? -8.469 4.379 0.505 1 90.38 196 LEU B C 1
ATOM 3818 O O . LEU B 1 196 ? -7.262 4.16 0.635 1 90.38 196 LEU B O 1
ATOM 3822 N N . LEU B 1 197 ? -9.078 4.211 -0.573 1 88.19 197 LEU B N 1
ATOM 3823 C CA . LEU B 1 197 ? -8.398 4.137 -1.86 1 88.19 197 LEU B CA 1
ATOM 3824 C C . LEU B 1 197 ? -8.82 5.285 -2.77 1 88.19 197 LEU B C 1
ATOM 3826 O O . LEU B 1 197 ? -10 5.41 -3.111 1 88.19 197 LEU B O 1
ATOM 3830 N N . LEU B 1 198 ? -7.852 6.023 -3.113 1 90.94 198 LEU B N 1
ATOM 3831 C CA . LEU B 1 198 ? -8.094 7.199 -3.943 1 90.94 198 LEU B CA 1
ATOM 3832 C C . LEU B 1 198 ? -7.301 7.121 -5.242 1 90.94 198 LEU B C 1
ATOM 3834 O O . LEU B 1 198 ? -6.242 6.492 -5.289 1 90.94 198 LEU B O 1
ATOM 3838 N N . ASN B 1 199 ? -7.867 7.621 -6.223 1 88.88 199 ASN B N 1
ATOM 3839 C CA . ASN B 1 199 ? -7.117 7.977 -7.426 1 88.88 199 ASN B CA 1
ATOM 3840 C C . ASN B 1 199 ? -6.914 9.484 -7.535 1 88.88 199 ASN B C 1
ATOM 3842 O O . ASN B 1 199 ? -7.879 10.234 -7.691 1 88.88 199 ASN B O 1
ATOM 3846 N N . LEU B 1 200 ? -5.758 9.922 -7.305 1 94.31 200 LEU B N 1
ATOM 3847 C CA . LEU B 1 200 ? -5.402 11.336 -7.395 1 94.31 200 LEU B CA 1
ATOM 3848 C C . LEU B 1 200 ? -4.668 11.633 -8.695 1 94.31 200 LEU B C 1
ATOM 3850 O O . LEU B 1 200 ? -3.443 11.508 -8.766 1 94.31 200 LEU B O 1
ATOM 3854 N N . ASP B 1 201 ? -5.445 12.047 -9.727 1 91.44 201 ASP B N 1
ATOM 3855 C CA . ASP B 1 201 ? -4.934 12.344 -11.062 1 91.44 201 ASP B CA 1
ATOM 3856 C C . ASP B 1 201 ? -4.062 11.203 -11.578 1 91.44 201 ASP B C 1
ATOM 3858 O O . ASP B 1 201 ? -2.941 11.43 -12.031 1 91.44 201 ASP B O 1
ATOM 3862 N N . GLY B 1 202 ? -4.484 10.008 -11.359 1 85.69 202 GLY B N 1
ATOM 3863 C CA . GLY B 1 202 ? -3.822 8.852 -11.945 1 85.69 202 GLY B CA 1
ATOM 3864 C C . GLY B 1 202 ? -2.947 8.102 -10.961 1 85.69 202 GLY B C 1
ATOM 3865 O O . GLY B 1 202 ? -2.506 6.98 -11.242 1 85.69 202 GLY B O 1
ATOM 3866 N N . VAL B 1 203 ? -2.658 8.633 -9.828 1 91.19 203 VAL B N 1
ATOM 3867 C CA . VAL B 1 203 ? -1.855 7.973 -8.805 1 91.19 203 VAL B CA 1
ATOM 3868 C C . VAL B 1 203 ? -2.77 7.25 -7.82 1 91.19 203 VAL B C 1
ATOM 3870 O O . VAL B 1 203 ? -3.703 7.844 -7.277 1 91.19 203 VAL B O 1
ATOM 3873 N N . SER B 1 204 ? -2.529 5.973 -7.629 1 89.81 204 SER B N 1
ATOM 3874 C CA . SER B 1 204 ? -3.287 5.195 -6.652 1 89.81 204 SER B CA 1
ATOM 3875 C C . SER B 1 204 ? -2.789 5.461 -5.234 1 89.81 204 SER B C 1
ATOM 3877 O O . SER B 1 204 ? -1.616 5.234 -4.93 1 89.81 204 SER B O 1
ATOM 3879 N N . VAL B 1 205 ? -3.686 5.91 -4.406 1 93.81 205 VAL B N 1
ATOM 3880 C CA . VAL B 1 205 ? -3.303 6.242 -3.037 1 93.81 205 VAL B CA 1
ATOM 3881 C C . VAL B 1 205 ? -4.152 5.445 -2.053 1 93.81 205 VAL B C 1
ATOM 3883 O O . VAL B 1 205 ? -5.379 5.574 -2.033 1 93.81 205 VAL B O 1
ATOM 3886 N N . ASN B 1 206 ? -3.48 4.66 -1.267 1 92.19 206 ASN B N 1
ATOM 3887 C CA . ASN B 1 206 ? -4.137 3.906 -0.205 1 92.19 206 ASN B CA 1
ATOM 3888 C C . ASN B 1 206 ? -3.795 4.465 1.174 1 92.19 206 ASN B C 1
ATOM 3890 O O . ASN B 1 206 ? -2.621 4.648 1.499 1 92.19 206 ASN B O 1
ATOM 3894 N N . ILE B 1 207 ? -4.812 4.762 1.907 1 95.06 207 ILE B N 1
ATOM 3895 C CA . ILE B 1 207 ? -4.625 5.258 3.268 1 95.06 207 ILE B CA 1
ATOM 3896 C C . ILE B 1 207 ? -5.312 4.32 4.258 1 95.06 207 ILE B C 1
ATOM 3898 O O . ILE B 1 207 ? -6.508 4.043 4.133 1 95.06 207 ILE B O 1
ATOM 3902 N N . GLU B 1 208 ? -4.562 3.836 5.207 1 93.19 208 GLU B N 1
ATOM 3903 C CA . GLU B 1 208 ? -5.051 3.006 6.305 1 93.19 208 GLU B CA 1
ATOM 3904 C C . GLU B 1 208 ? -4.738 3.637 7.656 1 93.19 208 GLU B C 1
ATOM 3906 O O . GLU B 1 208 ? -3.582 3.951 7.949 1 93.19 208 GLU B O 1
ATOM 3911 N N . ALA B 1 209 ? -5.75 3.834 8.406 1 95.31 209 ALA B N 1
ATOM 3912 C CA . ALA B 1 209 ? -5.562 4.352 9.758 1 95.31 209 ALA B CA 1
ATOM 3913 C C . ALA B 1 209 ? -6.426 3.588 10.766 1 95.31 209 ALA B C 1
ATOM 3915 O O . ALA B 1 209 ? -7.582 3.268 10.477 1 95.31 209 ALA B O 1
ATOM 3916 N N . LYS B 1 210 ? -5.859 3.293 11.914 1 93.25 210 LYS B N 1
ATOM 3917 C CA . LYS B 1 210 ? -6.57 2.488 12.898 1 93.25 210 LYS B CA 1
ATOM 3918 C C . LYS B 1 210 ? -6.152 2.867 14.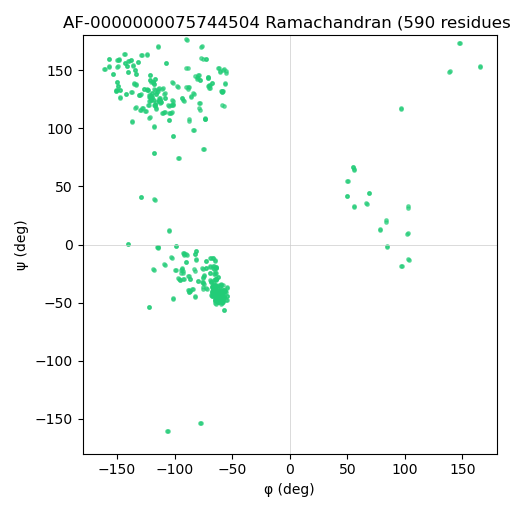32 1 93.25 210 LYS B C 1
ATOM 3920 O O . LYS B 1 210 ? -4.973 3.104 14.586 1 93.25 210 LYS B O 1
ATOM 3925 N N . TRP B 1 211 ? -7.184 2.977 15.203 1 93.81 211 TRP B N 1
ATOM 3926 C CA . TRP B 1 211 ? -6.926 2.957 16.641 1 93.81 211 TRP B CA 1
ATOM 3927 C C . TRP B 1 211 ? -6.867 1.527 17.172 1 93.81 211 TRP B C 1
ATOM 3929 O O . TRP B 1 211 ? -7.727 0.705 16.844 1 93.81 211 TRP B O 1
ATOM 3939 N N . VAL B 1 212 ? -5.832 1.229 17.844 1 90.56 212 VAL B N 1
ATOM 3940 C CA . VAL B 1 212 ? -5.691 -0.093 18.438 1 90.56 212 VAL B CA 1
ATOM 3941 C C . VAL B 1 212 ? -5.457 0.043 19.938 1 90.56 212 VAL B C 1
ATOM 3943 O O . VAL B 1 212 ? -5.25 1.15 20.438 1 90.56 212 VAL B O 1
ATOM 3946 N N . LYS B 1 213 ? -5.645 -1.063 20.688 1 89.25 213 LYS B N 1
ATOM 3947 C CA . LYS B 1 213 ? -5.453 -1.034 22.141 1 89.25 213 LYS B CA 1
ATOM 3948 C C . LYS B 1 213 ? -4.016 -0.667 22.5 1 89.25 213 LYS B C 1
ATOM 3950 O O . LYS B 1 213 ? -3.779 0.127 23.406 1 89.25 213 LYS B O 1
ATOM 3955 N N . SER B 1 214 ? -3.088 -1.3 21.625 1 88.06 214 SER B N 1
ATOM 3956 C CA . SER B 1 214 ? -1.673 -1 21.828 1 88.06 214 SER B CA 1
ATOM 3957 C C . SER B 1 214 ? -0.895 -1.116 20.516 1 88.06 214 SER B C 1
ATOM 3959 O O . SER B 1 214 ? -1.102 -2.057 19.75 1 88.06 214 SER B O 1
ATOM 3961 N N . GLY B 1 215 ? -0.095 -0.035 20.328 1 85.56 215 GLY B N 1
ATOM 3962 C CA . GLY B 1 215 ? 0.727 -0.059 19.125 1 85.56 215 GLY B CA 1
ATOM 3963 C C . GLY B 1 215 ? 0.783 1.279 18.422 1 85.56 215 GLY B C 1
ATOM 3964 O O . GLY B 1 215 ? -0.131 2.096 18.547 1 85.56 215 GLY B O 1
ATOM 3965 N N . LYS B 1 216 ? 1.902 1.541 17.781 1 92.06 216 LYS B N 1
ATOM 3966 C CA . LYS B 1 216 ? 2.1 2.725 16.953 1 92.06 216 LYS B CA 1
ATOM 3967 C C . LYS B 1 216 ? 2.93 2.395 15.711 1 92.06 216 LYS B C 1
ATOM 3969 O O . LYS B 1 216 ? 3.963 1.729 15.812 1 92.06 216 LYS B O 1
ATOM 3974 N N . LEU B 1 217 ? 2.396 2.805 14.664 1 94.19 217 LEU B N 1
ATOM 3975 C CA . LEU B 1 217 ? 3.084 2.592 13.391 1 94.19 217 LEU B CA 1
ATOM 3976 C C . LEU B 1 217 ? 2.742 3.697 12.398 1 94.19 217 LEU B C 1
ATOM 3978 O O . LEU B 1 217 ? 1.583 4.102 12.289 1 94.19 217 LEU B O 1
ATOM 3982 N N . ARG B 1 218 ? 3.721 4.238 11.758 1 96.38 218 ARG B N 1
ATOM 3983 C CA . ARG B 1 218 ? 3.562 5.207 10.68 1 96.38 218 ARG B CA 1
ATOM 3984 C C . ARG B 1 218 ? 4.516 4.902 9.531 1 96.38 218 ARG B C 1
ATOM 3986 O O . ARG B 1 218 ? 5.703 5.227 9.594 1 96.38 218 ARG B O 1
ATOM 3993 N N . VAL B 1 219 ? 3.947 4.383 8.461 1 95.75 219 VAL B N 1
ATOM 3994 C CA . VAL B 1 219 ? 4.801 3.941 7.367 1 95.75 219 VAL B CA 1
ATOM 3995 C C . VAL B 1 219 ? 4.184 4.355 6.031 1 95.75 219 VAL B C 1
ATOM 3997 O O . VAL B 1 219 ? 2.977 4.195 5.824 1 95.75 219 VAL B O 1
ATOM 4000 N N . HIS B 1 220 ? 4.992 4.953 5.207 1 97.38 220 HIS B N 1
ATOM 4001 C CA . HIS B 1 220 ? 4.621 5.297 3.838 1 97.38 220 HIS B CA 1
ATOM 4002 C C . HIS B 1 220 ? 5.445 4.508 2.826 1 97.38 220 HIS B C 1
ATOM 4004 O O . HIS B 1 220 ? 6.652 4.344 3 1 97.38 220 HIS B O 1
ATOM 4010 N N . THR B 1 221 ? 4.793 3.986 1.868 1 95.38 221 THR B N 1
ATOM 4011 C CA . THR B 1 221 ? 5.457 3.418 0.7 1 95.38 221 THR B CA 1
ATOM 4012 C C . THR B 1 221 ? 5.148 4.238 -0.549 1 95.38 221 THR B C 1
ATOM 4014 O O . THR B 1 221 ? 3.984 4.453 -0.888 1 95.38 221 THR B O 1
ATOM 4017 N N . TYR B 1 222 ? 6.184 4.66 -1.175 1 97 222 TYR B N 1
ATOM 4018 C CA . TYR B 1 222 ? 6.074 5.402 -2.426 1 97 222 TYR B CA 1
ATOM 4019 C C . TYR B 1 222 ? 6.633 4.594 -3.59 1 97 222 TYR B C 1
ATOM 4021 O O . TYR B 1 222 ? 7.793 4.172 -3.561 1 97 222 TYR B O 1
ATOM 4029 N N . VAL B 1 223 ? 5.797 4.414 -4.594 1 93.75 223 VAL B N 1
ATOM 4030 C CA . VAL B 1 223 ? 6.191 3.549 -5.699 1 93.75 223 VAL B CA 1
ATOM 4031 C C . VAL B 1 223 ? 6.18 4.34 -7.008 1 93.75 223 VAL B C 1
ATOM 4033 O O . VAL B 1 223 ? 5.203 5.02 -7.32 1 93.75 223 VAL B O 1
ATOM 4036 N N . GLY B 1 224 ? 7.289 4.273 -7.707 1 92.31 224 GLY B N 1
ATOM 4037 C CA . GLY B 1 224 ? 7.371 4.773 -9.07 1 92.31 224 GLY B CA 1
ATOM 4038 C C . GLY B 1 224 ? 7.422 3.67 -10.109 1 92.31 224 GLY B C 1
ATOM 4039 O O . GLY B 1 224 ? 6.957 2.555 -9.859 1 92.31 224 GLY B O 1
ATOM 4040 N N . LEU B 1 225 ? 7.887 4.023 -11.289 1 85.5 225 LEU B N 1
ATOM 4041 C CA . LEU B 1 225 ? 7.902 3.062 -12.383 1 85.5 225 LEU B CA 1
ATOM 4042 C C . LEU B 1 225 ? 9.023 2.045 -12.203 1 85.5 225 LEU B C 1
ATOM 4044 O O . LEU B 1 225 ? 8.898 0.893 -12.625 1 85.5 225 LEU B O 1
ATOM 4048 N N . SER B 1 226 ? 10.07 2.471 -11.539 1 88.12 226 SER B N 1
ATOM 4049 C CA . SER B 1 226 ? 11.203 1.559 -11.445 1 88.12 226 SER B CA 1
ATOM 4050 C C . SER B 1 226 ? 11.844 1.61 -10.062 1 88.12 226 SER B C 1
ATOM 4052 O O . SER B 1 226 ? 12.852 0.944 -9.812 1 88.12 226 SER B O 1
ATOM 4054 N N . THR B 1 227 ? 11.266 2.42 -9.273 1 90.81 227 THR B N 1
ATOM 4055 C CA . THR B 1 227 ? 11.852 2.598 -7.953 1 90.81 227 THR B CA 1
ATOM 4056 C C . THR B 1 227 ? 10.766 2.732 -6.891 1 90.81 227 THR B C 1
ATOM 4058 O O . THR B 1 227 ? 9.617 3.061 -7.211 1 90.81 227 THR B O 1
ATOM 4061 N N . PHE B 1 228 ? 11.188 2.342 -5.719 1 94.38 228 PHE B N 1
ATOM 4062 C CA . PHE B 1 228 ? 10.305 2.582 -4.582 1 94.38 228 PHE B CA 1
ATOM 4063 C C . PHE B 1 228 ? 11.109 2.965 -3.344 1 94.38 228 PHE B C 1
ATOM 4065 O O . PHE B 1 228 ? 12.305 2.682 -3.262 1 94.38 228 PHE B O 1
ATOM 4072 N N . THR B 1 229 ? 10.43 3.658 -2.447 1 97.31 229 THR B N 1
ATOM 4073 C CA . THR B 1 229 ? 10.977 3.941 -1.124 1 97.31 229 THR B CA 1
ATOM 4074 C C . THR B 1 229 ? 9.93 3.688 -0.042 1 97.31 229 THR B C 1
ATOM 4076 O O . THR B 1 229 ? 8.727 3.773 -0.301 1 97.31 229 THR B O 1
ATOM 4079 N N . VAL B 1 230 ? 10.43 3.314 1.106 1 96.25 230 VAL B N 1
ATOM 4080 C CA . VAL B 1 230 ? 9.578 3.152 2.281 1 96.25 230 VAL B CA 1
ATOM 4081 C C . VAL B 1 230 ? 10.07 4.059 3.406 1 96.25 230 VAL B C 1
ATOM 4083 O O . VAL B 1 230 ? 11.25 4.023 3.77 1 96.25 230 VAL B O 1
ATOM 4086 N N . ALA B 1 231 ? 9.172 4.797 3.877 1 97.69 231 ALA B N 1
ATOM 4087 C CA . ALA B 1 231 ? 9.5 5.723 4.957 1 97.69 231 ALA B CA 1
ATOM 4088 C C . ALA B 1 231 ? 8.891 5.262 6.277 1 97.69 231 ALA B C 1
ATOM 4090 O O . ALA B 1 231 ? 7.668 5.203 6.418 1 97.69 231 ALA B O 1
ATOM 4091 N N . ASP B 1 232 ? 9.727 4.891 7.238 1 96.81 232 ASP B N 1
ATOM 4092 C CA . ASP B 1 232 ? 9.336 4.723 8.633 1 96.81 232 ASP B CA 1
ATOM 4093 C C . ASP B 1 232 ? 9.352 6.059 9.375 1 96.81 232 ASP B C 1
ATOM 4095 O O . ASP B 1 232 ? 10.398 6.473 9.891 1 96.81 232 ASP B O 1
ATOM 4099 N N . LEU B 1 233 ? 8.203 6.625 9.5 1 96.69 233 LEU B N 1
ATOM 4100 C CA . LEU B 1 233 ? 8.125 8 9.977 1 96.69 233 LEU B CA 1
ATOM 4101 C C . LEU B 1 233 ? 8.352 8.07 11.484 1 96.69 233 LEU B C 1
ATOM 4103 O O . LEU B 1 233 ? 8.648 9.141 12.023 1 96.69 233 LEU B O 1
ATOM 4107 N N . MET B 1 234 ? 8.18 6.984 12.18 1 93.56 234 MET B N 1
ATOM 4108 C CA . MET B 1 234 ? 8.352 6.945 13.625 1 93.56 234 MET B CA 1
ATOM 4109 C C . MET B 1 234 ? 9.836 6.957 13.992 1 93.56 234 MET B C 1
ATOM 4111 O O . MET B 1 234 ? 10.234 7.594 14.969 1 93.56 234 MET B O 1
ATOM 4115 N N . HIS B 1 235 ? 10.648 6.324 13.125 1 95.12 235 HIS B N 1
ATOM 4116 C CA . HIS B 1 235 ? 12.039 6.129 13.516 1 95.12 235 HIS B CA 1
ATOM 4117 C C . HIS B 1 235 ? 12.977 6.926 12.617 1 95.12 235 HIS B C 1
ATOM 4119 O O . HIS B 1 235 ? 14.195 6.914 12.82 1 95.12 235 HIS B O 1
ATOM 4125 N N . GLY B 1 236 ? 12.414 7.562 11.695 1 97.38 236 GLY B N 1
ATOM 4126 C CA . GLY B 1 236 ? 13.227 8.367 10.805 1 97.38 236 GLY B CA 1
ATOM 4127 C C . GLY B 1 236 ? 14.125 7.535 9.898 1 97.38 236 GLY B C 1
ATOM 4128 O O . GLY B 1 236 ? 15.32 7.805 9.781 1 97.38 236 GLY B O 1
ATOM 4129 N N . LEU B 1 237 ? 13.555 6.438 9.305 1 97.62 237 LEU B N 1
ATOM 4130 C CA . LEU B 1 237 ? 14.312 5.555 8.422 1 97.62 237 LEU B CA 1
ATOM 4131 C C . LEU B 1 237 ? 13.68 5.492 7.035 1 97.62 237 LEU B C 1
ATOM 4133 O O . LEU B 1 237 ? 12.453 5.477 6.906 1 97.62 237 LEU B O 1
ATOM 4137 N N . ILE B 1 238 ? 14.539 5.445 6 1 97.75 238 ILE B N 1
ATOM 4138 C CA . ILE B 1 238 ? 14.109 5.234 4.621 1 97.75 238 ILE B CA 1
ATOM 4139 C C . ILE B 1 238 ? 14.727 3.943 4.082 1 97.75 238 ILE B C 1
ATOM 4141 O O . ILE B 1 238 ? 15.938 3.74 4.18 1 97.75 238 ILE B O 1
ATOM 4145 N N . TYR B 1 239 ? 13.867 3.105 3.635 1 96.44 239 TYR B N 1
ATOM 4146 C CA . TYR B 1 239 ? 14.305 1.884 2.971 1 96.44 239 TYR B CA 1
ATOM 4147 C C . TYR B 1 239 ? 14.188 2.012 1.457 1 96.44 239 TYR B C 1
ATOM 4149 O O . TYR B 1 239 ? 13.195 2.551 0.951 1 96.44 239 TYR B O 1
ATOM 4157 N N . GLY B 1 240 ? 15.141 1.533 0.671 1 93.31 240 GLY B N 1
ATOM 4158 C CA . GLY B 1 240 ? 15.125 1.518 -0.783 1 93.31 240 GLY B CA 1
ATOM 4159 C C . GLY B 1 240 ? 16.484 1.238 -1.388 1 93.31 240 GLY B C 1
ATOM 4160 O O . GLY B 1 240 ? 17.516 1.471 -0.749 1 93.31 240 GLY B O 1
ATOM 4161 N N . ASN B 1 241 ? 16.438 0.694 -2.557 1 90.81 241 ASN B N 1
ATOM 4162 C CA . ASN B 1 241 ? 17.672 0.425 -3.305 1 90.81 241 ASN B CA 1
ATOM 4163 C C . ASN B 1 241 ? 18.641 -0.431 -2.5 1 90.81 241 ASN B C 1
ATOM 4165 O O . ASN B 1 241 ? 19.844 -0.17 -2.494 1 90.81 241 ASN B O 1
ATOM 4169 N N . GLY B 1 242 ? 18.125 -1.257 -1.742 1 92.56 242 GLY B N 1
ATOM 4170 C CA . GLY B 1 242 ? 18.938 -2.199 -0.989 1 92.56 242 GLY B CA 1
ATOM 4171 C C . GLY B 1 242 ? 19.578 -1.581 0.234 1 92.56 242 GLY B C 1
ATOM 4172 O O . GLY B 1 242 ? 20.469 -2.188 0.847 1 92.56 242 GLY B O 1
ATOM 4173 N N . GLU B 1 243 ? 19.125 -0.345 0.633 1 95 243 GLU B N 1
ATOM 4174 C CA . GLU B 1 243 ? 19.781 0.365 1.734 1 95 243 GLU B CA 1
ATOM 4175 C C . GLU B 1 243 ? 18.75 0.881 2.734 1 95 243 GLU B C 1
ATOM 4177 O O . GLU B 1 243 ? 17.547 0.917 2.439 1 95 243 GLU B O 1
ATOM 4182 N N . VAL B 1 244 ? 19.281 1.084 3.957 1 96.19 244 VAL B N 1
ATOM 4183 C CA . VAL B 1 244 ? 18.562 1.824 4.984 1 96.19 244 VAL B CA 1
ATOM 4184 C C . VAL B 1 244 ? 19.266 3.154 5.254 1 96.19 244 VAL B C 1
ATOM 4186 O O . VAL B 1 244 ? 20.453 3.182 5.562 1 96.19 244 VAL B O 1
ATOM 4189 N N . LYS B 1 245 ? 18.516 4.172 5.09 1 96.88 245 LYS B N 1
ATOM 4190 C CA . LYS B 1 245 ? 19.047 5.504 5.352 1 96.88 245 LYS B CA 1
ATOM 4191 C C . LYS B 1 245 ? 18.375 6.141 6.559 1 96.88 245 LYS B C 1
ATOM 4193 O O . LYS B 1 245 ? 17.141 6.188 6.629 1 96.88 245 LYS B O 1
ATOM 4198 N N . LYS B 1 246 ? 19.172 6.562 7.492 1 97.31 246 LYS B N 1
ATOM 4199 C CA . LYS B 1 246 ? 18.625 7.328 8.609 1 97.31 246 LYS B CA 1
ATOM 4200 C C . LYS B 1 246 ? 18.484 8.805 8.25 1 97.31 246 LYS B C 1
ATOM 4202 O O . LYS B 1 246 ? 19.406 9.391 7.668 1 97.31 246 LYS B O 1
ATOM 4207 N N . VAL B 1 247 ? 17.328 9.367 8.508 1 97.38 247 VAL B N 1
ATOM 4208 C CA . VAL B 1 247 ? 17.094 10.797 8.289 1 97.38 247 VAL B CA 1
ATOM 4209 C C . VAL B 1 247 ? 17.125 11.531 9.633 1 97.38 247 VAL B C 1
ATOM 4211 O O . VAL B 1 247 ? 16.359 11.203 10.547 1 97.38 247 VAL B O 1
ATOM 4214 N N . ASN B 1 248 ? 18.016 12.453 9.773 1 94.81 248 ASN B N 1
ATOM 4215 C CA . ASN B 1 248 ? 18.062 13.266 10.977 1 94.81 248 ASN B CA 1
ATOM 4216 C C . ASN B 1 248 ? 17.156 14.484 10.875 1 94.81 248 ASN B C 1
ATOM 4218 O O . ASN B 1 248 ? 17.453 15.422 10.133 1 94.81 248 ASN B O 1
ATOM 4222 N N . GLN B 1 249 ? 16.078 14.445 11.594 1 94.81 249 GLN B N 1
ATOM 4223 C CA . GLN B 1 249 ? 15.156 15.57 11.664 1 94.81 249 GLN B CA 1
ATOM 4224 C C . GLN B 1 249 ? 15.859 16.828 12.172 1 94.81 249 GLN B C 1
ATOM 4226 O O . GLN B 1 249 ? 16.453 16.812 13.25 1 94.81 249 GLN B O 1
ATOM 4231 N N . SER B 1 250 ? 15.891 17.844 11.43 1 93.19 250 SER B N 1
ATOM 4232 C CA . SER B 1 250 ? 16.672 19.047 11.727 1 93.19 250 SER B CA 1
ATOM 4233 C C . SER B 1 250 ? 16.172 19.719 13 1 93.19 250 SER B C 1
ATOM 4235 O O . SER B 1 250 ? 16.969 20.172 13.828 1 93.19 250 SER B O 1
ATOM 4237 N N . GLU B 1 251 ? 14.859 19.828 13.109 1 96.19 251 GLU B N 1
ATOM 4238 C CA . GLU B 1 251 ? 14.18 20.406 14.266 1 96.19 251 GLU B CA 1
ATOM 4239 C C . GLU B 1 251 ? 12.875 19.672 14.562 1 96.19 251 GLU B C 1
ATOM 4241 O O . GLU B 1 251 ? 12.367 18.938 13.719 1 96.19 251 GLU B O 1
ATOM 4246 N N . GLU B 1 252 ? 12.43 19.953 15.773 1 96.44 252 GLU B N 1
ATOM 4247 C CA . GLU B 1 252 ? 11.094 19.438 16.094 1 96.44 252 GLU B CA 1
ATOM 4248 C C . GLU B 1 252 ? 10.055 19.969 15.117 1 96.44 252 GLU B C 1
ATOM 4250 O O . GLU B 1 252 ? 10.016 21.172 14.828 1 96.44 252 GLU B O 1
ATOM 4255 N N . PRO B 1 253 ? 9.234 19.109 14.594 1 97.5 253 PRO B N 1
ATOM 4256 C CA . PRO B 1 253 ? 8.266 19.531 13.57 1 97.5 253 PRO B CA 1
ATOM 4257 C C . PRO B 1 253 ? 7.379 20.688 14.039 1 97.5 253 PRO B C 1
ATOM 4259 O O . PRO B 1 253 ? 7.117 21.609 13.273 1 97.5 253 PRO B O 1
ATOM 4262 N N . VAL B 1 254 ? 6.922 20.672 15.281 1 98.44 254 VAL B N 1
ATOM 4263 C CA . VAL B 1 254 ? 6.07 21.734 15.789 1 98.44 254 VAL B CA 1
ATOM 4264 C C . VAL B 1 254 ? 6.855 23.047 15.828 1 98.44 254 VAL B C 1
ATOM 4266 O O . VAL B 1 254 ? 6.301 24.109 15.57 1 98.44 254 VAL B O 1
ATOM 4269 N N . TYR B 1 255 ? 8.102 22.953 16.141 1 98.62 255 TYR B N 1
ATOM 4270 C CA . TYR B 1 255 ? 8.953 24.125 16.078 1 98.62 255 TYR B CA 1
ATOM 4271 C C . TYR B 1 255 ? 8.969 24.734 14.688 1 98.62 255 TYR B C 1
ATOM 4273 O O . TYR B 1 255 ? 8.789 25.938 14.523 1 98.62 255 TYR B O 1
ATOM 4281 N N . LEU B 1 256 ? 9.195 23.891 13.703 1 98.56 256 LEU B N 1
ATOM 4282 C CA . LEU B 1 256 ? 9.25 24.359 12.32 1 98.56 256 LEU B CA 1
ATOM 4283 C C . LEU B 1 256 ? 7.906 24.922 11.883 1 98.56 256 LEU B C 1
ATOM 4285 O O . LEU B 1 256 ? 7.852 25.922 11.164 1 98.56 256 LEU B O 1
ATOM 4289 N N . GLU B 1 257 ? 6.883 24.297 12.289 1 98.62 257 GLU B N 1
ATOM 4290 C CA . GLU B 1 257 ? 5.523 24.734 11.984 1 98.62 257 GLU B CA 1
ATOM 4291 C C . GLU B 1 257 ? 5.246 26.109 12.586 1 98.62 257 GLU B C 1
ATOM 4293 O O . GLU B 1 257 ? 4.801 27.016 11.875 1 98.62 257 GLU B O 1
ATOM 4298 N N . ASP B 1 258 ? 5.555 26.266 13.859 1 98.75 258 ASP B N 1
ATOM 4299 C CA . ASP B 1 258 ? 5.355 27.531 14.547 1 98.75 258 ASP B CA 1
ATOM 4300 C C . ASP B 1 258 ? 6.227 28.625 13.938 1 98.75 258 ASP B C 1
ATOM 4302 O O . ASP B 1 258 ? 5.77 29.766 13.734 1 98.75 258 ASP B O 1
ATOM 4306 N N . ARG B 1 259 ? 7.43 28.312 13.625 1 98.69 259 ARG B N 1
ATOM 4307 C CA . ARG B 1 259 ? 8.336 29.281 13.016 1 98.69 259 ARG B CA 1
ATOM 4308 C C . ARG B 1 259 ? 7.801 29.75 11.664 1 98.69 259 ARG B C 1
ATOM 4310 O O . ARG B 1 259 ? 7.77 30.953 11.398 1 98.69 259 ARG B O 1
ATOM 4317 N N . ASN B 1 260 ? 7.395 28.828 10.836 1 98.75 260 ASN B N 1
ATOM 4318 C CA . ASN B 1 260 ? 6.855 29.203 9.531 1 98.75 260 ASN B CA 1
ATOM 4319 C C . ASN B 1 260 ? 5.633 30.109 9.68 1 98.75 260 ASN B C 1
ATOM 4321 O O . ASN B 1 260 ? 5.496 31.094 8.945 1 98.75 260 ASN B O 1
ATOM 4325 N N . PHE B 1 261 ? 4.816 29.734 10.617 1 98.75 261 PHE B N 1
ATOM 4326 C CA . PHE B 1 261 ? 3.631 30.547 10.852 1 98.75 261 PHE B CA 1
ATOM 4327 C C . PHE B 1 261 ? 4.016 31.969 11.203 1 98.75 261 PHE B C 1
ATOM 4329 O O . PHE B 1 261 ? 3.523 32.938 10.586 1 98.75 261 PHE B O 1
ATOM 4336 N N . LEU B 1 262 ? 4.914 32.156 12.117 1 98.62 262 LEU B N 1
ATOM 4337 C CA . LEU B 1 262 ? 5.34 33.469 12.562 1 98.62 262 LEU B CA 1
ATOM 4338 C C . LEU B 1 262 ? 6.035 34.219 11.438 1 98.62 262 LEU B C 1
ATOM 4340 O O . LEU B 1 262 ? 5.777 35.406 11.234 1 98.62 262 LEU B O 1
ATOM 4344 N N . GLU B 1 263 ? 6.836 33.531 10.695 1 98.56 263 GLU B N 1
ATOM 4345 C CA . GLU B 1 263 ? 7.52 34.156 9.57 1 98.56 263 GLU B CA 1
ATOM 4346 C C . GLU B 1 263 ? 6.531 34.562 8.492 1 98.56 263 GLU B C 1
ATOM 4348 O O . GLU B 1 263 ? 6.719 35.594 7.832 1 98.56 263 GLU B O 1
ATOM 4353 N N . ALA B 1 264 ? 5.555 33.781 8.273 1 98.25 264 ALA B N 1
ATOM 4354 C CA . ALA B 1 264 ? 4.508 34.156 7.328 1 98.25 264 ALA B CA 1
ATOM 4355 C C . ALA B 1 264 ? 3.75 35.406 7.801 1 98.25 264 ALA B C 1
ATOM 4357 O O . ALA B 1 264 ? 3.434 36.281 7 1 98.25 264 ALA B O 1
ATOM 4358 N N . VAL B 1 265 ? 3.439 35.469 9.078 1 97.75 265 VAL B N 1
ATOM 4359 C CA . VAL B 1 265 ? 2.77 36.625 9.68 1 97.75 265 VAL B CA 1
ATOM 4360 C C . VAL B 1 265 ? 3.607 37.875 9.461 1 97.75 265 VAL B C 1
ATOM 4362 O O . VAL B 1 265 ? 3.068 38.969 9.188 1 97.75 265 VAL B O 1
ATOM 4365 N N . MET B 1 266 ? 4.91 37.719 9.484 1 97.31 266 MET B N 1
ATOM 4366 C CA . MET B 1 266 ? 5.84 38.844 9.312 1 97.31 266 MET B CA 1
ATOM 4367 C C . MET B 1 266 ? 6.023 39.156 7.836 1 97.31 266 MET B C 1
ATOM 4369 O O . MET B 1 266 ? 6.715 40.125 7.492 1 97.31 266 MET B O 1
ATOM 4373 N N . GLY B 1 267 ? 5.531 38.375 7.008 1 96.5 267 GLY B N 1
ATOM 4374 C CA . GLY B 1 267 ? 5.648 38.594 5.578 1 96.5 267 GLY B CA 1
ATOM 4375 C C . GLY B 1 267 ? 6.961 38.094 5 1 96.5 267 GLY B C 1
ATOM 4376 O O . GLY B 1 267 ? 7.344 38.5 3.893 1 96.5 267 GLY B O 1
ATOM 4377 N N . LYS B 1 268 ? 7.609 37.188 5.707 1 97.12 268 LYS B N 1
ATOM 4378 C CA . LYS B 1 268 ? 8.945 36.781 5.297 1 97.12 268 LYS B CA 1
ATOM 4379 C C . LYS B 1 268 ? 8.875 35.531 4.43 1 97.12 268 LYS B C 1
ATOM 4381 O O . LYS B 1 268 ? 9.82 35.188 3.713 1 97.12 268 LYS B O 1
ATOM 4386 N N . THR B 1 269 ? 7.855 34.75 4.559 1 97.69 269 THR B N 1
ATOM 4387 C CA . THR B 1 269 ? 7.68 33.531 3.801 1 97.69 269 THR B CA 1
ATOM 4388 C C . THR B 1 269 ? 6.203 33.25 3.537 1 97.69 269 THR B C 1
ATOM 4390 O O . THR B 1 269 ? 5.332 33.906 4.117 1 97.69 269 THR B O 1
ATOM 4393 N N . LYS B 1 270 ? 5.922 32.469 2.578 1 97.62 270 LYS B N 1
ATOM 4394 C CA . LYS B 1 270 ? 4.566 31.969 2.389 1 97.62 270 LYS B CA 1
ATOM 4395 C C . LYS B 1 270 ? 4.207 30.953 3.467 1 97.62 270 LYS B C 1
ATOM 4397 O O . LYS B 1 270 ? 5.07 30.203 3.932 1 97.62 270 LYS B O 1
ATOM 4402 N N . PRO B 1 271 ? 2.934 30.984 3.896 1 98.31 271 PRO B N 1
ATOM 4403 C CA . PRO B 1 271 ? 2.547 29.953 4.867 1 98.31 271 PRO B CA 1
ATOM 4404 C C . PRO B 1 271 ? 2.709 28.531 4.324 1 98.31 271 PRO B C 1
ATOM 4406 O O . PRO B 1 271 ? 2.477 28.297 3.137 1 98.31 271 PRO B O 1
ATOM 4409 N N . PHE B 1 272 ? 3.01 27.547 5.199 1 97.94 272 PHE B N 1
ATOM 4410 C CA . PHE B 1 272 ? 3.279 26.172 4.797 1 97.94 272 PHE B CA 1
ATOM 4411 C C . PHE B 1 272 ? 1.994 25.469 4.371 1 97.94 272 PHE B C 1
ATOM 4413 O O . PHE B 1 272 ? 2.037 24.438 3.705 1 97.94 272 PHE B O 1
ATOM 4420 N N . ALA B 1 273 ? 0.869 26.016 4.812 1 98.06 273 ALA B N 1
ATOM 4421 C CA . ALA B 1 273 ? -0.451 25.484 4.484 1 98.06 273 ALA B CA 1
ATOM 4422 C C . ALA B 1 273 ? -1.495 26.594 4.438 1 98.06 273 ALA B C 1
ATOM 4424 O O . ALA B 1 273 ? -1.279 27.688 4.977 1 98.06 273 ALA B O 1
ATOM 4425 N N . THR B 1 274 ? -2.564 26.328 3.754 1 97.75 274 THR B N 1
ATOM 4426 C CA . THR B 1 274 ? -3.684 27.25 3.676 1 97.75 274 THR B CA 1
ATOM 4427 C C . THR B 1 274 ? -4.996 26.562 4.02 1 97.75 274 THR B C 1
ATOM 4429 O O . THR B 1 274 ? -5.059 25.328 4.051 1 97.75 274 THR B O 1
ATOM 4432 N N . LEU B 1 275 ? -5.941 27.375 4.301 1 97.75 275 LEU B N 1
ATOM 4433 C CA . LEU B 1 275 ? -7.258 26.797 4.559 1 97.75 275 LEU B CA 1
ATOM 4434 C C . LEU B 1 275 ? -7.785 26.078 3.326 1 97.75 275 LEU B C 1
ATOM 4436 O O . LEU B 1 275 ? -8.523 25.094 3.447 1 97.75 275 LEU B O 1
ATOM 4440 N N . THR B 1 276 ? -7.375 26.516 2.152 1 97.12 276 THR B N 1
ATOM 4441 C CA . THR B 1 276 ? -7.75 25.844 0.91 1 97.12 276 THR B CA 1
ATOM 4442 C C . THR B 1 276 ? -7.184 24.438 0.863 1 97.12 276 THR B C 1
ATOM 4444 O O . THR B 1 276 ? -7.852 23.5 0.4 1 97.12 276 THR B O 1
ATOM 4447 N N . ASP B 1 277 ? -5.953 24.266 1.296 1 97.44 277 ASP B N 1
ATOM 4448 C CA . ASP B 1 277 ? -5.383 22.938 1.402 1 97.44 277 ASP B CA 1
ATOM 4449 C C . ASP B 1 277 ? -6.266 22.016 2.256 1 97.44 277 ASP B C 1
ATOM 4451 O O . ASP B 1 277 ? -6.562 20.891 1.864 1 97.44 277 ASP B O 1
ATOM 4455 N N . TYR B 1 278 ? -6.645 22.531 3.373 1 98.06 278 TYR B N 1
ATOM 4456 C CA . TYR B 1 278 ? -7.449 21.781 4.328 1 98.06 278 TYR B CA 1
ATOM 4457 C C . TYR B 1 278 ? -8.82 21.469 3.748 1 98.06 278 TYR B C 1
ATOM 4459 O O . TYR B 1 278 ? -9.352 20.359 3.953 1 98.06 278 TYR B O 1
ATOM 4467 N N . ILE B 1 279 ? -9.398 22.391 3.061 1 97.88 279 ILE B N 1
ATOM 4468 C CA . ILE B 1 279 ? -10.711 22.219 2.439 1 97.88 279 ILE B CA 1
ATOM 4469 C C . ILE B 1 279 ? -10.664 21.078 1.434 1 97.88 279 ILE B C 1
ATOM 4471 O O . ILE B 1 279 ? -11.625 20.312 1.303 1 97.88 279 ILE B O 1
ATOM 4475 N N . SER B 1 280 ? -9.57 20.922 0.719 1 97.94 280 SER B N 1
ATOM 4476 C CA . SER B 1 280 ? -9.422 19.781 -0.196 1 97.94 280 SER B CA 1
ATOM 4477 C C . SER B 1 280 ? -9.562 18.453 0.537 1 97.94 280 SER B C 1
ATOM 4479 O O . SER B 1 280 ? -10.172 17.516 0.021 1 97.94 280 SER B O 1
ATOM 4481 N N . CYS B 1 281 ? -8.992 18.359 1.719 1 97.62 281 CYS B N 1
ATOM 4482 C CA . CYS B 1 281 ? -9.172 17.156 2.533 1 97.62 281 CYS B CA 1
ATOM 4483 C C . CYS B 1 281 ? -10.641 16.938 2.873 1 97.62 281 CYS B C 1
ATOM 4485 O O . CYS B 1 281 ? -11.156 15.836 2.699 1 97.62 281 CYS B O 1
ATOM 4487 N N . LEU B 1 282 ? -11.297 18.031 3.268 1 97.12 282 LEU B N 1
ATOM 4488 C CA . LEU B 1 282 ? -12.68 17.922 3.701 1 97.12 282 LEU B CA 1
ATOM 4489 C C . LEU B 1 282 ? -13.586 17.547 2.533 1 97.12 282 LEU B C 1
ATOM 4491 O O . LEU B 1 282 ? -14.578 16.828 2.715 1 97.12 282 LEU B O 1
ATOM 4495 N N . ARG B 1 283 ? -13.266 18.062 1.37 1 96.69 283 ARG B N 1
ATOM 4496 C CA . ARG B 1 283 ? -14.055 17.719 0.192 1 96.69 283 ARG B CA 1
ATOM 4497 C C . ARG B 1 283 ? -14.039 16.219 -0.052 1 96.69 283 ARG B C 1
ATOM 4499 O O . ARG B 1 283 ? -15.07 15.617 -0.344 1 96.69 283 ARG B O 1
ATOM 4506 N N . ILE B 1 284 ? -12.922 15.625 0.089 1 95.69 284 ILE B N 1
ATOM 4507 C CA . ILE B 1 284 ? -12.797 14.188 -0.113 1 95.69 284 ILE B CA 1
ATOM 4508 C C . ILE B 1 284 ? -13.539 13.445 0.992 1 95.69 284 ILE B C 1
ATOM 4510 O O . ILE B 1 284 ? -14.297 12.508 0.718 1 95.69 284 ILE B O 1
ATOM 4514 N N . ILE B 1 285 ? -13.375 13.898 2.23 1 94.62 285 ILE B N 1
ATOM 4515 C CA . ILE B 1 285 ? -14.023 13.258 3.365 1 94.62 285 ILE B CA 1
ATOM 4516 C C . ILE B 1 285 ? -15.539 13.336 3.209 1 94.62 285 ILE B C 1
ATOM 4518 O O . ILE B 1 285 ? -16.25 12.344 3.418 1 94.62 285 ILE B O 1
ATOM 4522 N N . GLU B 1 286 ? -16.016 14.484 2.811 1 93.69 286 GLU B N 1
ATOM 4523 C CA . GLU B 1 286 ? -17.453 14.648 2.611 1 93.69 286 GLU B CA 1
ATOM 4524 C C . GLU B 1 286 ? -17.953 13.773 1.462 1 93.69 286 GLU B C 1
ATOM 4526 O O . GLU B 1 286 ? -19.031 13.203 1.536 1 93.69 286 GLU B O 1
ATOM 4531 N N . ALA B 1 287 ? -17.188 13.734 0.421 1 92.12 287 ALA B N 1
ATOM 4532 C CA . ALA B 1 287 ? -17.562 12.883 -0.705 1 92.12 287 ALA B CA 1
ATOM 4533 C C . ALA B 1 287 ? -17.703 11.43 -0.27 1 92.12 287 ALA B C 1
ATOM 4535 O O . ALA B 1 287 ? -18.625 10.727 -0.688 1 92.12 287 ALA B O 1
ATOM 4536 N N . ILE B 1 288 ? -16.812 11.016 0.52 1 87.81 288 ILE B N 1
ATOM 4537 C CA . ILE B 1 288 ? -16.828 9.656 1.046 1 87.81 288 ILE B CA 1
ATOM 4538 C C . ILE B 1 288 ? -18.109 9.445 1.874 1 87.81 288 ILE B C 1
ATOM 4540 O O . ILE B 1 288 ? -18.812 8.445 1.707 1 87.81 288 ILE B O 1
ATOM 4544 N N . GLN B 1 289 ? -18.391 10.391 2.754 1 87.31 289 GLN B N 1
ATOM 4545 C CA . GLN B 1 289 ? -19.547 10.305 3.643 1 87.31 289 GLN B CA 1
ATOM 4546 C C . GLN B 1 289 ? -20.844 10.328 2.855 1 87.31 289 GLN B C 1
ATOM 4548 O O . GLN B 1 289 ? -21.828 9.711 3.256 1 87.31 289 GLN B O 1
ATOM 4553 N N . GLN B 1 290 ? -20.844 10.992 1.71 1 87.94 290 GLN B N 1
ATOM 4554 C CA . GLN B 1 290 ? -22.047 11.141 0.899 1 87.94 290 GLN B CA 1
ATOM 4555 C C . GLN B 1 290 ? -22.062 10.125 -0.239 1 87.94 290 GLN B C 1
ATOM 4557 O O . GLN B 1 290 ? -22.984 10.141 -1.071 1 87.94 290 GLN B O 1
ATOM 4562 N N . ASN B 1 291 ? -21.031 9.312 -0.359 1 81 291 ASN B N 1
ATOM 4563 C CA . ASN B 1 291 ? -20.906 8.258 -1.36 1 81 291 ASN B CA 1
ATOM 4564 C C . ASN B 1 291 ? -20.781 8.828 -2.77 1 81 291 ASN B C 1
ATOM 4566 O O . ASN B 1 291 ? -21.422 8.328 -3.701 1 81 291 ASN B O 1
ATOM 4570 N N . TYR B 1 292 ? -20.109 9.961 -2.779 1 79.19 292 TYR B N 1
ATOM 4571 C CA . TYR B 1 292 ? -19.734 10.508 -4.082 1 79.19 292 TYR B CA 1
ATOM 4572 C C . TYR B 1 292 ? -18.391 9.969 -4.543 1 79.19 292 TYR B C 1
ATOM 4574 O O . TYR B 1 292 ? -17.531 9.641 -3.723 1 79.19 292 TYR B O 1
ATOM 4582 N N . ASN B 1 293 ? -18.203 9.898 -5.934 1 79 293 ASN B N 1
ATOM 4583 C CA . ASN B 1 293 ? -16.984 9.273 -6.445 1 79 293 ASN B CA 1
ATOM 4584 C C . ASN B 1 293 ? -15.961 10.32 -6.875 1 79 293 ASN B C 1
ATOM 4586 O O . ASN B 1 293 ? -14.789 10.227 -6.516 1 79 293 ASN B O 1
ATOM 4590 N N . ALA B 1 294 ? -16.359 11.312 -7.609 1 84.94 294 ALA B N 1
ATOM 4591 C CA . ALA B 1 294 ? -15.414 12.281 -8.156 1 84.94 294 ALA B CA 1
ATOM 4592 C C . ALA B 1 294 ? -15.555 13.641 -7.461 1 84.94 294 ALA B C 1
ATOM 4594 O O . ALA B 1 294 ? -16.672 14.133 -7.277 1 84.94 294 ALA B O 1
ATOM 4595 N N . VAL B 1 295 ? -14.398 14.156 -7.02 1 90.5 295 VAL B N 1
ATOM 4596 C CA . VAL B 1 295 ? -14.344 15.406 -6.266 1 90.5 295 VAL B CA 1
ATOM 4597 C C . VAL B 1 295 ? -13.344 16.359 -6.91 1 90.5 295 VAL B C 1
ATOM 4599 O O . VAL B 1 295 ? -12.156 16.031 -7.027 1 90.5 295 VAL B O 1
ATOM 4602 N N . PRO B 1 296 ? -13.828 17.531 -7.391 1 89.31 296 PRO B N 1
ATOM 4603 C CA . PRO B 1 296 ? -12.844 18.547 -7.758 1 89.31 296 PRO B CA 1
ATOM 4604 C C . PRO B 1 296 ? -12.133 19.141 -6.543 1 89.31 296 PRO B C 1
ATOM 4606 O O . PRO B 1 296 ? -12.75 19.344 -5.5 1 89.31 296 PRO B O 1
ATOM 4609 N N . LEU B 1 297 ? -10.836 19.328 -6.629 1 91.81 297 LEU B N 1
ATOM 4610 C CA . LEU B 1 297 ? -10.07 19.812 -5.48 1 91.81 297 LEU B CA 1
ATOM 4611 C C . LEU B 1 297 ? -9.633 21.25 -5.672 1 91.81 297 LEU B C 1
ATOM 4613 O O . LEU B 1 297 ? -9.453 21.703 -6.805 1 91.81 297 LEU B O 1
#

Solvent-accessible surface area (backbone atoms only — not comparable to full-atom values): 30621 Å² total; per-residue (Å²): 133,40,45,35,34,33,36,36,26,56,47,77,66,20,47,55,51,47,55,38,48,51,53,39,30,78,70,54,57,33,65,41,42,34,39,33,35,80,46,65,70,43,48,51,53,44,49,74,69,64,50,72,43,75,35,63,43,69,76,69,51,57,75,68,65,40,54,33,35,38,41,34,56,63,62,91,47,35,48,63,53,46,62,70,39,53,59,63,26,31,36,36,29,42,64,45,45,52,89,48,55,69,58,44,52,51,47,49,53,53,22,64,76,55,68,29,54,52,24,48,52,60,47,70,78,53,37,56,37,54,53,52,35,51,70,71,30,63,72,62,44,35,36,41,37,38,38,34,33,50,50,58,94,59,52,85,82,45,93,28,28,48,61,72,48,36,43,59,56,52,46,48,51,46,68,71,66,62,46,59,36,37,32,47,55,33,71,45,83,45,61,47,36,32,43,37,36,33,34,43,73,78,22,38,36,36,40,37,20,34,48,34,92,69,41,57,37,39,40,38,37,38,30,25,55,66,45,51,26,33,19,35,60,80,77,22,35,33,36,40,91,86,40,70,42,80,47,81,69,88,60,58,34,64,43,55,46,52,48,39,49,52,36,25,75,70,67,74,42,75,58,93,50,39,48,66,62,52,45,41,52,36,50,51,53,49,26,52,76,69,71,42,45,76,38,85,88,134,40,44,35,34,32,38,35,25,57,48,77,67,19,47,55,51,47,56,37,48,50,54,40,31,77,72,53,57,32,67,42,41,33,40,33,34,80,47,64,70,44,48,50,53,44,50,73,70,65,49,73,42,72,35,64,44,69,75,68,49,58,77,67,64,39,52,33,35,38,41,35,56,63,62,91,47,36,48,64,52,46,60,71,39,52,59,66,26,29,35,36,29,40,64,45,46,52,89,48,54,68,56,44,53,50,48,49,55,51,22,63,76,55,69,30,53,52,24,48,52,60,47,69,81,53,38,54,36,55,52,51,35,50,71,71,32,63,72,64,45,35,36,42,37,40,38,34,34,50,51,56,94,58,51,84,80,46,92,26,31,50,61,71,50,36,44,58,55,53,46,48,50,46,69,72,64,62,48,60,37,36,32,49,56,33,71,46,83,44,60,48,36,33,43,37,36,32,34,44,73,78,24,39,35,36,40,37,20,34,48,34,93,70,40,57,37,39,40,38,36,38,29,27,56,66,43,50,26,33,21,36,60,80,76,21,36,32,36,41,92,87,42,69,43,78,48,78,68,89,60,59,33,64,43,56,48,52,49,39,48,53,35,24,74,72,67,74,45,76,58,94,49,40,48,67,62,53,45,41,50,37,51,51,52,48,27,52,76,69,71,43,45,77,39,83,88

Nearest PDB structures (foldseek):
  3uuw-assembly1_D  TM=8.354E-01  e=4.215E-18  Clostridioides difficile 630
  1tlt-assembly1_B  TM=8.342E-01  e=1.981E-15  Escherichia coli
  4iq0-assembly1_C  TM=7.996E-01  e=3.846E-15  Streptococcus pneumoniae
  3hnp-assembly1_D  TM=7.592E-01  e=5.581E-16  Bacillus cereus ATCC 14579
  4iq0-assembly1_A  TM=8.069E-01  e=2.082E-14  Streptococcus pneumoniae

InterPro domains:
  IPR000683 Gfo/Idh/MocA-like oxidoreductase, N-terminal [PF01408] (3-119)
  IPR036291 NAD(P)-binding domain superfamily [SSF51735] (3-177)
  IPR051450 Gfo/Idh/MocA Oxidoreductases [PTHR43377] (3-291)

Sequence (594 aa):
MGVKVALIGMGRMGSIHLKELVRLRNEGLIDSITVIDIDDSRLNAAKSMGVDETFKSIDEALTKHHEAIIIATPTTTHYDLSIKLVGKAHLMVEKPVTVKLSEALNLLSESRKTGNMVIPAMVERFNETAEEAFSMVKEPIALSMVRIGTMPQNPDSYIGVMYDLAIHDLDLALFRLRPMKAIVVKSMLNRDNVSLLLNLDGVSVNIEAKWVKSGKLRVHTYVGLSTFTVADLMHGLIYGNGEVKKVNQSEEPVYLEDRNFLEAVMGKTKPFATLTDYISCLRIIEAIQQNYNAVPLMGVKVALIGMGRMGSIHLKELVRLRNEGLIDSITVIDIDDSRLNAAKSMGVDETFKSIDEALTKHHEAIIIATPTTTHYDLSIKLVGKAHLMVEKPVTVKLSEALNLLSESRKTGNMVIPAMVERFNETAEEAFSMVKEPIALSMVRIGTMPQNPDSYIGVMYDLAIHDLDLALFRLRPMKAIVVKSMLNRDNVSLLLNLDGVSVNIEAKWVKSGKLRVHTYVGLSTFTVADLMHGLIYGNGEVKKVNQSEEPVYLEDRNFLEAVMGKTKPFATLTDYISCLRIIEAIQQNYNAVPL

pLDDT: mean 94.77, std 5.14, range [65.12, 98.88]